Protein AF-0000000081007523 (afdb_homodimer)

Secondary structure (DSSP, 8-state):
---------------------EE-TTT--EE-GGGEEEEHHHHHHHHHHHHHHHHHHHHHHHHHHHHHHHHHHH----TTT-TT------EEEEEETT-TTSPPEEEEHHHHHHH-HHHHHHHHSS-HHHHHSEEEESS--HHHHHHHHHHHHHS-----HHHHHHHHHHHHHTT-HHHHHHHHHHHHHT--HHHHHHHHHHHHHTT-HHHHHHHHHHHHHTGGGGGGSTTHHHHHHH-HHHHHHHHHHHHHHHHHHHTT-/---------------------EE-TTT--EE-GGGEEEEHHHHHHHHHHHHHHHHHHHHHHHHHHHHHHHHHHH----TTT-TT------EEEEEETT-TTSPPEEEEHHHHHHH-HHHHHHHHSS-HHHHHSEEEESS--HHHHHHHHHHHHHS-----HHHHHHHHHHHHHTT-HHHHHHHHHHHHHT--HHHHHHHHHHHHHTT-HHHHHHHHHHHHHTGGGGGGSTTHHHHHHH-HHHHHHHHHHHHHHHHHHHTT-

Radius of gyration: 37.0 Å; Cα contacts (8 Å, |Δi|>4): 649; chains: 2; bounding box: 87×136×87 Å

InterPro domains:
  IPR000210 BTB/POZ domain [PF00651] (103-190)
  IPR000210 BTB/POZ domain [PS50097] (89-161)
  IPR000210 BTB/POZ domain [SM00225] (91-191)
  IPR011333 SKP1/BTB/POZ domain superfamily [G3DSA:3.30.710.10] (91-192)
  IPR011333 SKP1/BTB/POZ domain superfamily [SSF54695] (104-189)

Structure (mmCIF, N/CA/C/O backbone):
data_AF-0000000081007523-model_v1
#
loop_
_entity.id
_entity.type
_entity.pdbx_description
1 polymer 'BTB domain-containing protein'
#
loop_
_atom_site.group_PDB
_atom_site.id
_atom_site.type_symbol
_atom_site.label_atom_id
_atom_site.label_alt_id
_atom_site.label_comp_id
_atom_site.label_asym_id
_atom_site.label_entity_id
_atom_site.label_seq_id
_atom_site.pdbx_PDB_ins_code
_atom_site.Cartn_x
_atom_site.Cartn_y
_atom_site.Cartn_z
_atom_site.occupancy
_atom_site.B_iso_or_equiv
_atom_site.auth_seq_id
_atom_site.auth_comp_id
_atom_site.auth_asym_id
_atom_site.auth_atom_id
_atom_site.pdbx_PDB_model_num
ATOM 1 N N . MET A 1 1 ? 20.516 103.75 20.484 1 28.91 1 MET A N 1
ATOM 2 C CA . MET A 1 1 ? 20.656 102.312 20.266 1 28.91 1 MET A CA 1
ATOM 3 C C . MET A 1 1 ? 19.312 101.562 20.453 1 28.91 1 MET A C 1
ATOM 5 O O . MET A 1 1 ? 18.656 101.75 21.484 1 28.91 1 MET A O 1
ATOM 9 N N . PRO A 1 2 ? 18.609 101.188 19.391 1 37.56 2 PRO A N 1
ATOM 10 C CA . PRO A 1 2 ? 17.219 100.688 19.344 1 37.56 2 PRO A CA 1
ATOM 11 C C . PRO A 1 2 ? 16.984 99.438 20.203 1 37.56 2 PRO A C 1
ATOM 13 O O . PRO A 1 2 ? 17.922 98.688 20.453 1 37.56 2 PRO A O 1
ATOM 16 N N . PRO A 1 3 ? 15.969 99.375 21.109 1 38 3 PRO A N 1
ATOM 17 C CA . PRO A 1 3 ? 15.664 98.312 22.078 1 38 3 PRO A CA 1
ATOM 18 C C . PRO A 1 3 ? 15.438 97 21.422 1 38 3 PRO A C 1
ATOM 20 O O . PRO A 1 3 ? 14.789 96.875 20.375 1 38 3 PRO A O 1
ATOM 23 N N . ARG A 1 4 ? 16.406 96 21.453 1 35.72 4 ARG A N 1
ATOM 24 C CA . ARG A 1 4 ? 16.406 94.625 20.969 1 35.72 4 ARG A CA 1
ATOM 25 C C . ARG A 1 4 ? 15.195 93.875 21.5 1 35.72 4 ARG A C 1
ATOM 27 O O . ARG A 1 4 ? 14.93 93.875 22.703 1 35.72 4 ARG A O 1
ATOM 34 N N . ARG A 1 5 ? 14.109 93.688 20.672 1 39.19 5 ARG A N 1
ATOM 35 C CA . ARG A 1 5 ? 12.867 92.938 20.938 1 39.19 5 ARG A CA 1
ATOM 36 C C . ARG A 1 5 ? 13.156 91.5 21.422 1 39.19 5 ARG A C 1
ATOM 38 O O . ARG A 1 5 ? 14.117 90.875 20.984 1 39.19 5 ARG A O 1
ATOM 45 N N . PRO A 1 6 ? 12.664 91.062 22.641 1 41.38 6 PRO A N 1
ATOM 46 C CA . PRO A 1 6 ? 12.883 89.75 23.297 1 41.38 6 PRO A CA 1
ATOM 47 C C . PRO A 1 6 ? 12.477 88.562 22.422 1 41.38 6 PRO A C 1
ATOM 49 O O . PRO A 1 6 ? 11.617 88.688 21.547 1 41.38 6 PRO A O 1
ATOM 52 N N . PRO A 1 7 ? 13.289 87.5 22.234 1 35.31 7 PRO A N 1
ATOM 53 C CA . PRO A 1 7 ? 13.078 86.312 21.391 1 35.31 7 PRO A CA 1
ATOM 54 C C . PRO A 1 7 ? 11.828 85.5 21.781 1 35.31 7 PRO A C 1
ATOM 56 O O . PRO A 1 7 ? 11.5 85.438 22.969 1 35.31 7 PRO A O 1
ATOM 59 N N . VAL A 1 8 ? 10.742 85.375 20.938 1 39 8 VAL A N 1
ATOM 60 C CA . VAL A 1 8 ? 9.492 84.625 21 1 39 8 VAL A CA 1
ATOM 61 C C . VAL A 1 8 ? 9.789 83.188 21.234 1 39 8 VAL A C 1
ATOM 63 O O . VAL A 1 8 ? 10.586 82.562 20.5 1 39 8 VAL A O 1
ATOM 66 N N . GLU A 1 9 ? 9.805 82.625 22.422 1 35.72 9 GLU A N 1
ATOM 67 C CA . GLU A 1 9 ? 9.82 81.188 22.75 1 35.72 9 GLU A CA 1
ATOM 68 C C . GLU A 1 9 ? 8.703 80.438 22.031 1 35.72 9 GLU A C 1
ATOM 70 O O . GLU A 1 9 ? 7.523 80.75 22.188 1 35.72 9 GLU A O 1
ATOM 75 N N . MET A 1 10 ? 8.852 79.938 20.812 1 31.64 10 MET A N 1
ATOM 76 C CA . MET A 1 10 ? 7.898 79.062 20.109 1 31.64 10 MET A CA 1
ATOM 77 C C . MET A 1 10 ? 7.656 77.75 20.906 1 31.64 10 MET A C 1
ATOM 79 O O . MET A 1 10 ? 8.586 77 21.141 1 31.64 10 MET A O 1
ATOM 83 N N . ALA A 1 11 ? 6.766 77.625 21.891 1 43.97 11 ALA A N 1
ATOM 84 C CA . ALA A 1 11 ? 6.273 76.438 22.562 1 43.97 11 ALA A CA 1
ATOM 85 C C . ALA A 1 11 ? 5.695 75.438 21.547 1 43.97 11 ALA A C 1
ATOM 87 O O . ALA A 1 11 ? 4.656 75.688 20.938 1 43.97 11 ALA A O 1
ATOM 88 N N . SER A 1 12 ? 6.492 74.812 20.625 1 37.28 12 SER A N 1
ATOM 89 C CA . SER A 1 12 ? 5.902 73.688 19.906 1 37.28 12 SER A CA 1
ATOM 90 C C . SER A 1 12 ? 5.395 72.625 20.859 1 37.28 12 SER A C 1
ATOM 92 O O . SER A 1 12 ? 6.18 72 21.609 1 37.28 12 SER A O 1
ATOM 94 N N . ASP A 1 13 ? 4.262 72.688 21.453 1 38.31 13 ASP A N 1
ATOM 95 C CA . ASP A 1 13 ? 3.58 71.562 22.156 1 38.31 13 ASP A CA 1
ATOM 96 C C . ASP A 1 13 ? 3.484 70.312 21.266 1 38.31 13 ASP A C 1
ATOM 98 O O . ASP A 1 13 ? 2.57 70.25 20.438 1 38.31 13 ASP A O 1
ATOM 102 N N . SER A 1 14 ? 4.582 69.812 20.672 1 40.31 14 SER A N 1
ATOM 103 C CA . SER A 1 14 ? 4.398 68.5 20.031 1 40.31 14 SER A CA 1
ATOM 104 C C . SER A 1 14 ? 3.766 67.5 21 1 40.31 14 SER A C 1
ATOM 106 O O . SER A 1 14 ? 4.402 67.062 21.953 1 40.31 14 SER A O 1
ATOM 108 N N . ASP A 1 15 ? 2.582 67.5 21.391 1 42.5 15 ASP A N 1
ATOM 109 C CA . ASP A 1 15 ? 1.863 66.312 21.891 1 42.5 15 ASP A CA 1
ATOM 110 C C . ASP A 1 15 ? 2.205 65.062 21.094 1 42.5 15 ASP A C 1
ATOM 112 O O . ASP A 1 15 ? 1.584 64.812 20.062 1 42.5 15 ASP A O 1
ATOM 116 N N . SER A 1 16 ? 3.455 64.688 20.828 1 47 16 SER A N 1
ATOM 117 C CA . SER A 1 16 ? 3.795 63.375 20.266 1 47 16 SER A CA 1
ATOM 118 C C . SER A 1 16 ? 3.025 62.25 20.953 1 47 16 SER A C 1
ATOM 120 O O . SER A 1 16 ? 3.324 61.906 22.094 1 47 16 SER A O 1
ATOM 122 N N . GLU A 1 17 ? 1.775 62.125 20.844 1 50.09 17 GLU A N 1
ATOM 123 C CA . GLU A 1 17 ? 1.082 60.875 21.172 1 50.09 17 GLU A CA 1
ATOM 124 C C . GLU A 1 17 ? 1.935 59.656 20.828 1 50.09 17 GLU A C 1
ATOM 126 O O . GLU A 1 17 ? 2.35 59.5 19.688 1 50.09 17 GLU A O 1
ATOM 131 N N . ASN A 1 18 ? 2.865 59.188 21.547 1 58.34 18 ASN A N 1
ATOM 132 C CA . ASN A 1 18 ? 3.676 57.969 21.5 1 58.34 18 ASN A CA 1
ATOM 133 C C . ASN A 1 18 ? 2.873 56.781 20.984 1 58.34 18 ASN A C 1
ATOM 135 O O . ASN A 1 18 ? 2.199 56.094 21.75 1 58.34 18 ASN A O 1
ATOM 139 N N . GLU A 1 19 ? 2.309 56.812 19.75 1 73.31 19 GLU A N 1
ATOM 140 C CA . GLU A 1 19 ? 1.594 55.75 19.078 1 73.31 19 GLU A CA 1
ATOM 141 C C . GLU A 1 19 ? 2.438 54.469 19.031 1 73.31 19 GLU A C 1
ATOM 143 O O . GLU A 1 19 ? 3.549 54.469 18.5 1 73.31 19 GLU A O 1
ATOM 148 N N . VAL A 1 20 ? 2.221 53.5 20 1 85.44 20 VAL A N 1
ATOM 149 C CA . VAL A 1 20 ? 2.889 52.219 20.047 1 85.44 20 VAL A CA 1
ATOM 150 C C . VAL A 1 20 ? 2.666 51.469 18.719 1 85.44 20 VAL A C 1
ATOM 152 O O . VAL A 1 20 ? 1.526 51.281 18.297 1 85.44 20 VAL A O 1
ATOM 155 N N . VAL A 1 21 ? 3.711 51.344 17.891 1 90.31 21 VAL A N 1
ATOM 156 C CA . VAL A 1 21 ? 3.686 50.562 16.656 1 90.31 21 VAL A CA 1
ATOM 157 C C . VAL A 1 21 ? 4.348 49.219 16.906 1 90.31 21 VAL A C 1
ATOM 159 O O . VAL A 1 21 ? 5.398 49.125 17.547 1 90.31 21 VAL A O 1
ATOM 162 N N . LEU A 1 22 ? 3.623 48.219 16.547 1 94.31 22 LEU A N 1
ATOM 163 C CA . LEU A 1 22 ? 4.121 46.875 16.734 1 94.31 22 LEU A CA 1
ATOM 164 C C . LEU A 1 22 ? 4.652 46.281 15.414 1 94.31 22 LEU A C 1
ATOM 166 O O . LEU A 1 22 ? 4.277 46.75 14.336 1 94.31 22 LEU A O 1
ATOM 170 N N . GLN A 1 23 ? 5.566 45.344 15.516 1 95.88 23 GLN A N 1
ATOM 171 C CA . GLN A 1 23 ? 6.125 44.688 14.352 1 95.88 23 GLN A CA 1
ATOM 172 C C . GLN A 1 23 ? 5.715 43.219 14.328 1 95.88 23 GLN A C 1
ATOM 174 O O . GLN A 1 23 ? 5.914 42.5 15.305 1 95.88 23 GLN A O 1
ATOM 179 N N . CYS A 1 24 ? 5.164 42.844 13.203 1 97.19 24 CYS A N 1
ATOM 180 C CA . CYS A 1 24 ? 4.715 41.469 13.055 1 97.19 24 CYS A CA 1
ATOM 181 C C . CYS A 1 24 ? 5.898 40.531 12.859 1 97.19 24 CYS A C 1
ATOM 183 O O . CYS A 1 24 ? 6.77 40.75 12.023 1 97.19 24 CYS A O 1
ATOM 185 N N . LEU A 1 25 ? 5.914 39.406 13.516 1 96.38 25 LEU A N 1
ATOM 186 C CA . LEU A 1 25 ? 7.031 38.469 13.461 1 96.38 25 LEU A CA 1
ATOM 187 C C . LEU A 1 25 ? 6.93 37.562 12.227 1 96.38 25 LEU A C 1
ATOM 189 O O . LEU A 1 25 ? 7.914 36.969 11.812 1 96.38 25 LEU A O 1
ATOM 193 N N . SER A 1 26 ? 5.812 37.531 11.609 1 95.44 26 SER A N 1
ATOM 194 C CA . SER A 1 26 ? 5.594 36.688 10.453 1 95.44 26 SER A CA 1
ATOM 195 C C . SER A 1 26 ? 5.875 37.438 9.148 1 95.44 26 SER A C 1
ATOM 197 O O . SER A 1 26 ? 6.77 37.062 8.391 1 95.44 26 SER A O 1
ATOM 199 N N . CYS A 1 27 ? 5.156 38.594 8.906 1 96 27 CYS A N 1
ATOM 200 C CA . CYS A 1 27 ? 5.301 39.312 7.637 1 96 27 CYS A CA 1
ATOM 201 C C . CYS A 1 27 ? 6.309 40.438 7.758 1 96 27 CYS A C 1
ATOM 203 O O . CYS A 1 27 ? 6.68 41.062 6.758 1 96 27 CYS A O 1
ATOM 205 N N . GLU A 1 28 ? 6.699 40.844 8.969 1 95.12 28 GLU A N 1
ATOM 206 C CA . GLU A 1 28 ? 7.719 41.844 9.273 1 95.12 28 GLU A CA 1
ATOM 207 C C . GLU A 1 28 ? 7.207 43.25 8.992 1 95.12 28 GLU A C 1
ATOM 209 O O . GLU A 1 28 ? 7.98 44.219 8.977 1 95.12 28 GLU A O 1
ATOM 214 N N . GLU A 1 29 ? 5.918 43.375 8.867 1 95.56 29 GLU A N 1
ATOM 215 C CA . GLU A 1 29 ? 5.32 44.688 8.641 1 95.56 29 GLU A CA 1
ATOM 216 C C . GLU A 1 29 ? 4.867 45.344 9.961 1 95.56 29 GLU A C 1
ATOM 218 O O . GLU A 1 29 ? 4.691 44.625 10.961 1 95.56 29 GLU A O 1
ATOM 223 N N . GLU A 1 30 ? 4.754 46.625 9.992 1 95.94 30 GLU A N 1
ATOM 224 C CA . GLU A 1 30 ? 4.23 47.344 11.148 1 95.94 30 GLU A CA 1
ATOM 225 C C . GLU A 1 30 ? 2.707 47.312 11.188 1 95.94 30 GLU A C 1
ATOM 227 O O . GLU A 1 30 ? 2.055 47.312 10.141 1 95.94 30 GLU A O 1
ATOM 232 N N . TYR A 1 31 ? 2.234 47.125 12.406 1 95.44 31 TYR A N 1
ATOM 233 C CA . TYR A 1 31 ? 0.783 47.125 12.547 1 95.44 31 TYR A CA 1
ATOM 234 C C . TYR A 1 31 ? 0.356 47.844 13.812 1 95.44 31 TYR A C 1
ATOM 236 O O . TYR A 1 31 ? 1.165 48.031 14.727 1 95.44 31 TYR A O 1
ATOM 244 N N . ASP A 1 32 ? -0.904 48.312 13.844 1 93.94 32 ASP A N 1
ATOM 245 C CA . ASP A 1 32 ? -1.493 49 14.977 1 93.94 32 ASP A CA 1
ATOM 246 C C . ASP A 1 32 ? -1.916 48 16.062 1 93.94 32 ASP A C 1
ATOM 248 O O . ASP A 1 32 ? -2.287 46.875 15.766 1 93.94 32 ASP A O 1
ATOM 252 N N . PRO A 1 33 ? -1.869 48.438 17.297 1 94 33 PRO A N 1
ATOM 253 C CA . PRO A 1 33 ? -2.305 47.562 18.406 1 94 33 PRO A CA 1
ATOM 254 C C . PRO A 1 33 ? -3.707 47 18.188 1 94 33 PRO A C 1
ATOM 256 O O . PRO A 1 33 ? -4.016 45.906 18.688 1 94 33 PRO A O 1
ATOM 259 N N . LYS A 1 34 ? -4.523 47.719 17.453 1 92.81 34 LYS A N 1
ATOM 260 C CA . LYS A 1 34 ? -5.875 47.219 17.188 1 92.81 34 LYS A CA 1
ATOM 261 C C . LYS A 1 34 ? -5.852 46 16.297 1 92.81 34 LYS A C 1
ATOM 263 O O . LYS A 1 34 ? -6.789 45.188 16.297 1 92.81 34 LYS A O 1
ATOM 268 N N . ASP A 1 35 ? -4.793 45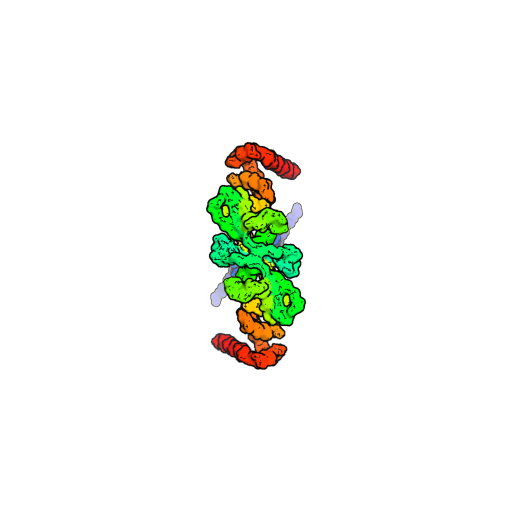.812 15.562 1 95.81 35 ASP A N 1
ATOM 269 C CA . ASP A 1 35 ? -4.66 44.719 14.625 1 95.81 35 ASP A CA 1
ATOM 270 C C . ASP A 1 35 ? -3.76 43.625 15.188 1 95.81 35 ASP A C 1
ATOM 272 O O . ASP A 1 35 ? -3.213 42.812 14.438 1 95.81 35 ASP A O 1
ATOM 276 N N . ALA A 1 36 ? -3.652 43.594 16.5 1 95.88 36 ALA A N 1
ATOM 277 C CA . ALA A 1 36 ? -2.773 42.625 17.141 1 95.88 36 ALA A CA 1
ATOM 278 C C . ALA A 1 36 ? -3.357 41.219 17.047 1 95.88 36 ALA A C 1
ATOM 280 O O . ALA A 1 36 ? -4.566 41.031 17.219 1 95.88 36 ALA A O 1
ATOM 281 N N . GLY A 1 37 ? -2.51 40.25 16.797 1 95.94 37 GLY A N 1
ATOM 282 C CA . GLY A 1 37 ? -2.918 38.844 16.688 1 95.94 37 GLY A CA 1
ATOM 283 C C . GLY A 1 37 ? -2.578 38.031 17.922 1 95.94 37 GLY A C 1
ATOM 284 O O . GLY A 1 37 ? -3.377 37.938 18.859 1 95.94 37 GLY A O 1
ATOM 285 N N . THR A 1 38 ? -1.284 37.594 17.969 1 97.19 38 THR A N 1
ATOM 286 C CA . THR A 1 38 ? -0.908 36.75 19.078 1 97.19 38 THR A CA 1
ATOM 287 C C . THR A 1 38 ? 0.333 37.281 19.797 1 97.19 38 THR A C 1
ATOM 289 O O . THR A 1 38 ? 1.014 38.188 19.266 1 97.19 38 THR A O 1
ATOM 292 N N . CYS A 1 39 ? 0.53 36.75 21.031 1 97.06 39 CYS A N 1
ATOM 293 C CA . CYS A 1 39 ? 1.783 37 21.734 1 97.06 39 CYS A CA 1
ATOM 294 C C . CYS A 1 39 ? 2.922 36.188 21.141 1 97.06 39 CYS A C 1
ATOM 296 O O . CYS A 1 39 ? 2.688 35.281 20.344 1 97.06 39 CYS A O 1
ATOM 298 N N . LYS A 1 40 ? 4.062 36.594 21.484 1 97 40 LYS A N 1
ATOM 299 C CA . LYS A 1 40 ? 5.262 35.969 20.938 1 97 40 LYS A CA 1
ATOM 300 C C . LYS A 1 40 ? 5.32 34.469 21.281 1 97 40 LYS A C 1
ATOM 302 O O . LYS A 1 40 ? 5.699 33.656 20.453 1 97 40 LYS A O 1
ATOM 307 N N . GLU A 1 41 ? 4.949 34.094 22.484 1 96.81 41 GLU A N 1
ATOM 308 C CA . GLU A 1 41 ? 4.988 32.719 22.938 1 96.81 41 GLU A CA 1
ATOM 309 C C . GLU A 1 41 ? 4.066 31.844 22.094 1 96.81 41 GLU A C 1
ATOM 311 O O . GLU A 1 41 ? 4.461 30.75 21.656 1 96.81 41 GLU A O 1
ATOM 316 N N . CYS A 1 42 ? 2.902 32.281 21.891 1 96.56 42 CYS A N 1
ATOM 317 C CA . CYS A 1 42 ? 1.938 31.531 21.094 1 96.56 42 CYS A CA 1
ATOM 318 C C . CYS A 1 42 ? 2.379 31.438 19.641 1 96.56 42 CYS A C 1
ATOM 320 O O . CYS A 1 42 ? 2.156 30.438 18.984 1 96.56 42 CYS A O 1
ATOM 322 N N . TYR A 1 43 ? 2.977 32.531 19.141 1 96.12 43 TYR A N 1
ATOM 323 C CA . TYR A 1 43 ? 3.52 32.5 17.797 1 96.12 43 TYR A CA 1
ATOM 324 C C . TYR A 1 43 ? 4.59 31.422 17.641 1 96.12 43 TYR A C 1
ATOM 326 O O . TYR A 1 43 ? 4.578 30.656 16.688 1 96.12 43 TYR A O 1
ATOM 334 N N . ASP A 1 44 ? 5.477 31.391 18.578 1 96.12 44 ASP A N 1
ATOM 335 C CA . ASP A 1 44 ? 6.559 30.406 18.547 1 96.12 44 ASP A CA 1
ATOM 336 C C . ASP A 1 44 ? 6.016 28.984 18.625 1 96.12 44 ASP A C 1
ATOM 338 O O . ASP A 1 44 ? 6.5 28.094 17.922 1 96.12 44 ASP A O 1
ATOM 342 N N . GLU A 1 45 ? 5.078 28.812 19.469 1 95.12 45 GLU A N 1
ATOM 343 C CA . GLU A 1 45 ? 4.469 27.484 19.609 1 95.12 45 GLU A CA 1
ATOM 344 C C . GLU A 1 45 ? 3.787 27.047 18.312 1 95.12 45 GLU A C 1
ATOM 346 O O . GLU A 1 45 ? 3.885 25.891 17.922 1 95.12 45 GLU A O 1
ATOM 351 N N . ALA A 1 46 ? 3.104 27.953 17.703 1 93.94 46 ALA A N 1
ATOM 352 C CA . ALA A 1 46 ? 2.416 27.656 16.453 1 93.94 46 ALA A CA 1
ATOM 353 C C . ALA A 1 46 ? 3.412 27.344 15.344 1 93.94 46 ALA A C 1
ATOM 355 O O . ALA A 1 46 ? 3.174 26.453 14.516 1 93.94 46 ALA A O 1
ATOM 356 N N . LYS A 1 47 ? 4.426 28.109 15.352 1 93.88 47 LYS A N 1
ATOM 357 C CA . LYS A 1 47 ? 5.48 27.891 14.367 1 93.88 47 LYS A CA 1
ATOM 358 C C . LYS A 1 47 ? 6.105 26.5 14.531 1 93.88 47 LYS A C 1
ATOM 360 O O . LYS A 1 47 ? 6.336 25.797 13.555 1 93.88 47 LYS A O 1
ATOM 365 N N . GLU A 1 48 ? 6.367 26.125 15.719 1 95.56 48 GLU A N 1
ATOM 366 C CA . GLU A 1 48 ? 6.918 24.812 16.016 1 95.56 48 GLU A CA 1
ATOM 367 C C . GLU A 1 48 ? 5.934 23.703 15.633 1 95.56 48 GLU A C 1
ATOM 369 O O . GLU A 1 48 ? 6.328 22.672 15.094 1 95.56 48 GLU A O 1
ATOM 374 N N . GLU A 1 49 ? 4.695 23.906 15.945 1 94.56 49 GLU A N 1
ATOM 375 C CA . GLU A 1 49 ? 3.666 22.938 15.586 1 94.56 49 GLU A CA 1
ATOM 376 C C . GLU A 1 49 ? 3.594 22.75 14.07 1 94.56 49 GLU A C 1
ATOM 378 O O . GLU A 1 49 ? 3.467 21.609 13.594 1 94.56 49 GLU A O 1
ATOM 383 N N . LEU A 1 50 ? 3.67 23.844 13.375 1 94.56 50 LEU A N 1
ATOM 384 C CA . LEU A 1 50 ? 3.623 23.797 11.914 1 94.56 50 LEU A CA 1
ATOM 385 C C . LEU A 1 50 ? 4.816 23.031 11.359 1 94.56 50 LEU A C 1
ATOM 387 O O . LEU A 1 50 ? 4.672 22.234 10.422 1 94.56 50 LEU A O 1
ATOM 391 N N . LYS A 1 51 ? 5.93 23.297 11.914 1 95 51 LYS A N 1
ATOM 392 C CA . LYS A 1 51 ? 7.141 22.578 11.523 1 95 51 LYS A CA 1
ATOM 393 C C . LYS A 1 51 ? 6.996 21.078 11.75 1 95 51 LYS A C 1
ATOM 395 O O . LYS A 1 51 ? 7.359 20.281 10.883 1 95 51 LYS A O 1
ATOM 400 N N . CYS A 1 52 ? 6.461 20.719 12.859 1 95.5 52 CYS A N 1
ATOM 401 C CA . CYS A 1 52 ? 6.258 19.328 13.195 1 95.5 52 CYS A CA 1
ATOM 402 C C . CYS A 1 52 ? 5.273 18.672 12.234 1 95.5 52 CYS A C 1
ATOM 404 O O . CYS A 1 52 ? 5.504 17.547 11.758 1 95.5 52 CYS A O 1
ATOM 406 N N . LYS A 1 53 ? 4.211 19.359 11.906 1 95.88 53 LYS A N 1
ATOM 407 C CA . LYS A 1 53 ? 3.201 18.828 10.992 1 95.88 53 LYS A CA 1
ATOM 408 C C . LYS A 1 53 ? 3.766 18.656 9.586 1 95.88 53 LYS A C 1
ATOM 410 O O . LYS A 1 53 ? 3.426 17.703 8.891 1 95.88 53 LYS A O 1
ATOM 415 N N . ASN A 1 54 ? 4.602 19.516 9.188 1 96.06 54 ASN A N 1
ATOM 416 C CA . ASN A 1 54 ? 5.242 19.406 7.879 1 96.06 54 ASN A CA 1
ATOM 417 C C . ASN A 1 54 ? 6.137 18.172 7.801 1 96.06 54 ASN A C 1
ATOM 419 O O . ASN A 1 54 ? 6.156 17.484 6.781 1 96.06 54 ASN A O 1
ATOM 423 N N . LYS A 1 55 ? 6.816 17.953 8.797 1 96.75 55 LYS A N 1
ATOM 424 C CA . LYS A 1 55 ? 7.66 16.766 8.844 1 96.75 55 LYS A CA 1
ATOM 425 C C . LYS A 1 55 ? 6.824 15.484 8.781 1 96.75 55 LYS A C 1
ATOM 427 O O . LYS A 1 55 ? 7.16 14.555 8.047 1 96.75 55 LYS A O 1
ATOM 432 N N . GLU A 1 56 ? 5.758 15.484 9.508 1 96.31 56 GLU A N 1
ATOM 433 C CA . GLU A 1 56 ? 4.867 14.328 9.516 1 96.31 56 GLU A CA 1
ATOM 434 C C . GLU A 1 56 ? 4.254 14.102 8.133 1 96.31 56 GLU A C 1
ATOM 436 O O . GLU A 1 56 ? 4.145 12.961 7.684 1 96.31 56 GLU A O 1
ATOM 441 N N . LEU A 1 57 ? 3.881 15.156 7.551 1 97.25 57 LEU A N 1
ATOM 442 C CA . LEU A 1 57 ? 3.301 15.078 6.215 1 97.25 57 LEU A CA 1
ATOM 443 C C . LEU A 1 57 ? 4.293 14.477 5.223 1 97.25 57 LEU A C 1
ATOM 445 O O . LEU A 1 57 ? 3.934 13.602 4.434 1 97.25 57 LEU A O 1
ATOM 449 N N . GLU A 1 58 ? 5.484 14.914 5.312 1 96.56 58 GLU A N 1
ATOM 450 C CA . GLU A 1 58 ? 6.516 14.398 4.418 1 96.56 58 GLU A CA 1
ATOM 451 C C . GLU A 1 58 ? 6.75 12.906 4.648 1 96.56 58 GLU A C 1
ATOM 453 O O . GLU A 1 58 ? 6.871 12.141 3.691 1 96.56 58 GLU A O 1
ATOM 458 N N . GLU A 1 59 ? 6.777 12.516 5.824 1 96.25 59 GLU A N 1
ATOM 459 C CA . GLU A 1 59 ? 6.977 11.109 6.168 1 96.25 59 GLU A CA 1
ATOM 460 C C . GLU A 1 59 ? 5.824 10.25 5.652 1 96.25 59 GLU A C 1
ATOM 462 O O . GLU A 1 59 ? 6.051 9.172 5.098 1 96.25 59 GLU A O 1
ATOM 467 N N . LEU A 1 60 ? 4.633 10.742 5.805 1 97.06 60 LEU A N 1
ATOM 468 C CA . LEU A 1 60 ? 3.459 9.992 5.371 1 97.06 60 LEU A CA 1
ATOM 469 C C . LEU A 1 60 ? 3.408 9.898 3.848 1 97.06 60 LEU A C 1
ATOM 471 O O . LEU A 1 60 ? 2.982 8.875 3.299 1 97.06 60 LEU A O 1
ATOM 475 N N . LYS A 1 61 ? 3.803 10.93 3.25 1 97.12 61 LYS A N 1
ATOM 476 C CA . LYS A 1 61 ? 3.855 10.898 1.79 1 97.12 61 LYS A CA 1
ATOM 477 C C . LYS A 1 61 ? 4.855 9.859 1.296 1 97.12 61 LYS A C 1
ATOM 479 O O . LYS A 1 61 ? 4.574 9.125 0.346 1 97.12 61 LYS A O 1
ATOM 484 N N . CYS A 1 62 ? 5.992 9.812 1.944 1 95.62 62 CYS A N 1
ATOM 485 C CA . CYS A 1 62 ? 7.004 8.82 1.604 1 95.62 62 CYS A CA 1
ATOM 486 C C . CYS A 1 62 ? 6.48 7.406 1.841 1 95.62 62 CYS A C 1
ATOM 488 O O . CYS A 1 62 ? 6.617 6.539 0.979 1 95.62 62 CYS A O 1
ATOM 490 N N . LYS A 1 63 ? 5.867 7.242 2.906 1 96.31 63 LYS A N 1
ATOM 491 C CA . LYS A 1 63 ? 5.316 5.93 3.238 1 96.31 63 LYS A CA 1
ATOM 492 C C . LYS A 1 63 ? 4.246 5.516 2.234 1 96.31 63 LYS A C 1
ATOM 494 O O . LYS A 1 63 ? 4.168 4.348 1.847 1 96.31 63 LYS A O 1
ATOM 499 N N . ASN A 1 64 ? 3.436 6.438 1.902 1 97.25 64 ASN A N 1
ATOM 500 C CA . ASN A 1 64 ? 2.391 6.164 0.922 1 97.25 64 ASN A CA 1
ATOM 501 C C . ASN A 1 64 ? 2.977 5.719 -0.414 1 97.25 64 ASN A C 1
ATOM 503 O O . ASN A 1 64 ? 2.475 4.781 -1.035 1 97.25 64 ASN A O 1
ATOM 507 N N . GLN A 1 65 ? 4 6.336 -0.774 1 96.62 65 GLN A N 1
ATOM 508 C CA . GLN A 1 65 ? 4.664 5.977 -2.021 1 96.62 65 GLN A CA 1
ATOM 509 C C . GLN A 1 65 ? 5.242 4.566 -1.95 1 96.62 65 GLN A C 1
ATOM 511 O O . GLN A 1 65 ? 5.125 3.793 -2.904 1 96.62 65 GLN A O 1
ATOM 516 N N . GLU A 1 66 ? 5.824 4.242 -0.896 1 96 66 GLU A N 1
ATOM 517 C CA . GLU A 1 66 ? 6.383 2.908 -0.691 1 96 66 GLU A CA 1
ATOM 518 C C . GLU A 1 66 ? 5.293 1.84 -0.741 1 96 66 GLU A C 1
ATOM 520 O O . GLU A 1 66 ? 5.477 0.786 -1.353 1 96 66 GLU A O 1
ATOM 525 N N . LEU A 1 67 ? 4.219 2.148 -0.124 1 97.25 67 LEU A N 1
ATOM 526 C CA . LEU A 1 67 ? 3.121 1.188 -0.069 1 97.25 67 LEU A CA 1
ATOM 527 C C . LEU A 1 67 ? 2.49 1.006 -1.444 1 97.25 67 LEU A C 1
ATOM 529 O O . LEU A 1 67 ? 2.068 -0.098 -1.798 1 97.25 67 LEU A O 1
ATOM 533 N N . GLU A 1 68 ? 2.414 2.057 -2.17 1 97.5 68 GLU A N 1
ATOM 534 C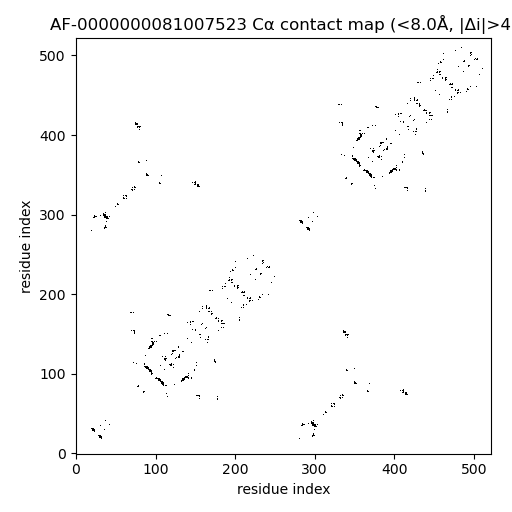 CA . GLU A 1 68 ? 1.911 1.955 -3.537 1 97.5 68 GLU A CA 1
ATOM 535 C C . GLU A 1 68 ? 2.809 1.063 -4.391 1 97.5 68 GLU A C 1
ATOM 537 O O . GLU A 1 68 ? 2.318 0.229 -5.156 1 97.5 68 GLU A O 1
ATOM 542 N N . SER A 1 69 ? 4.062 1.284 -4.25 1 97.56 69 SER A N 1
ATOM 543 C CA . SER A 1 69 ? 5.031 0.473 -4.98 1 97.56 69 SER A CA 1
ATOM 544 C C . SER A 1 69 ? 4.945 -0.994 -4.57 1 97.56 69 SER A C 1
ATOM 546 O O . SER A 1 69 ? 5.027 -1.885 -5.418 1 97.56 69 SER A O 1
ATOM 548 N N . LYS A 1 70 ? 4.785 -1.214 -3.322 1 97.75 70 LYS A N 1
ATOM 549 C CA . LYS A 1 70 ? 4.652 -2.568 -2.795 1 97.75 70 LYS A CA 1
ATOM 550 C C . LYS A 1 70 ? 3.41 -3.256 -3.355 1 97.75 70 LYS A C 1
ATOM 552 O O . LYS A 1 70 ? 3.477 -4.402 -3.803 1 97.75 70 LYS A O 1
ATOM 557 N N . ALA A 1 71 ? 2.346 -2.535 -3.33 1 97.12 71 ALA A N 1
ATOM 558 C CA . ALA A 1 71 ? 1.099 -3.082 -3.861 1 97.12 71 ALA A CA 1
ATOM 559 C C . ALA A 1 71 ? 1.226 -3.385 -5.352 1 97.12 71 ALA A C 1
ATOM 561 O O . ALA A 1 71 ? 0.732 -4.41 -5.828 1 97.12 71 ALA A O 1
ATOM 562 N N . SER A 1 72 ? 1.842 -2.496 -6.047 1 96.75 72 SER A N 1
ATOM 563 C CA . SER A 1 72 ? 2.049 -2.695 -7.48 1 96.75 72 SER A CA 1
ATOM 564 C C . SER A 1 72 ? 2.898 -3.932 -7.75 1 96.75 72 SER A C 1
ATOM 566 O O . SER A 1 72 ? 2.604 -4.707 -8.664 1 96.75 72 SER A O 1
ATOM 568 N N . PHE A 1 73 ? 3.902 -4.137 -6.949 1 97.69 73 PHE A N 1
ATOM 569 C CA . PHE A 1 73 ? 4.777 -5.297 -7.082 1 97.69 73 PHE A CA 1
ATOM 570 C C . PHE A 1 73 ? 4.012 -6.586 -6.797 1 97.69 73 PHE A C 1
ATOM 572 O O . PHE A 1 73 ? 4.219 -7.598 -7.473 1 97.69 73 PHE A O 1
ATOM 579 N N . LEU A 1 74 ? 3.113 -6.504 -5.797 1 97.5 74 LEU A N 1
ATOM 580 C CA . LEU A 1 74 ? 2.428 -7.703 -5.336 1 97.5 74 LEU A CA 1
ATOM 581 C C . LEU A 1 74 ? 1.239 -8.031 -6.23 1 97.5 74 LEU A C 1
ATOM 583 O O . LEU A 1 74 ? 0.718 -9.148 -6.199 1 97.5 74 LEU A O 1
ATOM 587 N N . SER A 1 75 ? 0.814 -7.094 -7.012 1 96 75 SER A N 1
ATOM 588 C CA . SER A 1 75 ? -0.276 -7.348 -7.949 1 96 75 SER A CA 1
ATOM 589 C C . SER A 1 75 ? 0.155 -8.305 -9.055 1 96 75 SER A C 1
ATOM 591 O O . SER A 1 75 ? 1.305 -8.273 -9.492 1 96 75 SER A O 1
ATOM 593 N N . LEU A 1 76 ? -0.783 -9.133 -9.469 1 95.81 76 LEU A N 1
ATOM 594 C CA . LEU A 1 76 ? -0.504 -10.117 -10.508 1 95.81 76 LEU A CA 1
ATOM 595 C C . LEU A 1 76 ? -1.285 -9.805 -11.781 1 95.81 76 LEU A C 1
ATOM 597 O O . LEU A 1 76 ? -2.318 -9.133 -11.734 1 95.81 76 LEU A O 1
ATOM 601 N N . SER A 1 77 ? -0.732 -10.312 -12.875 1 93.12 77 SER A N 1
ATOM 602 C CA . SER A 1 77 ? -1.467 -10.18 -14.133 1 93.12 77 SER A CA 1
ATOM 603 C C . SER A 1 77 ? -2.777 -10.961 -14.086 1 93.12 77 SER A C 1
ATOM 605 O O . SER A 1 77 ? -2.785 -12.156 -13.781 1 93.12 77 SER A O 1
ATOM 607 N N . SER A 1 78 ? -3.773 -10.219 -14.352 1 92.94 78 SER A N 1
ATOM 608 C CA . SER A 1 78 ? -5.109 -10.797 -14.312 1 92.94 78 SER A CA 1
ATOM 609 C C . SER A 1 78 ? -5.465 -11.453 -15.648 1 92.94 78 SER A C 1
ATOM 611 O O . SER A 1 78 ? -5.125 -10.93 -16.719 1 92.94 78 SER A O 1
ATOM 613 N N . PRO A 1 79 ? -6.172 -12.547 -15.586 1 90.62 79 PRO A N 1
ATOM 614 C CA . PRO A 1 79 ? -6.586 -13.195 -16.828 1 90.62 79 PRO A CA 1
ATOM 615 C C . PRO A 1 79 ? -7.645 -12.398 -17.594 1 90.62 79 PRO A C 1
ATOM 617 O O . PRO A 1 79 ? -7.883 -12.656 -18.781 1 90.62 79 PRO A O 1
ATOM 620 N N . VAL A 1 80 ? -8.203 -11.422 -16.969 1 88.06 80 VAL A N 1
ATOM 621 C CA . VAL A 1 80 ? -9.32 -10.672 -17.547 1 88.06 80 VAL A CA 1
ATOM 622 C C . VAL A 1 80 ? -8.789 -9.453 -18.297 1 88.06 80 VAL A C 1
ATOM 624 O O . VAL A 1 80 ? -9.297 -9.102 -19.359 1 88.06 80 VAL A O 1
ATOM 627 N N . LEU A 1 81 ? -7.852 -8.828 -17.734 1 82.75 81 LEU A N 1
ATOM 628 C CA . LEU A 1 81 ? -7.457 -7.52 -18.234 1 82.75 81 LEU A CA 1
ATOM 629 C C . LEU A 1 81 ? -6.133 -7.602 -19 1 82.75 81 LEU A C 1
ATOM 631 O O . LEU A 1 81 ? -5.828 -6.742 -19.828 1 82.75 81 LEU A O 1
ATOM 635 N N . ASN A 1 82 ? -5.395 -8.547 -18.625 1 77 82 ASN A N 1
ATOM 636 C CA . ASN A 1 82 ? -4.012 -8.469 -19.094 1 77 82 ASN A CA 1
ATOM 637 C C . ASN A 1 82 ? -3.711 -9.523 -20.141 1 77 82 ASN A C 1
ATOM 639 O O . ASN A 1 82 ? -3.945 -10.719 -19.922 1 77 82 ASN A O 1
ATOM 643 N N . HIS A 1 83 ? -3.203 -8.992 -21.141 1 77.25 83 HIS A N 1
ATOM 644 C CA . HIS A 1 83 ? -2.822 -9.867 -22.25 1 77.25 83 HIS A CA 1
ATOM 645 C C . HIS A 1 83 ? -1.584 -10.688 -21.891 1 77.25 83 HIS A C 1
ATOM 647 O O . HIS A 1 83 ? -1.297 -11.695 -22.547 1 77.25 83 HIS A O 1
ATOM 653 N N . SER A 1 84 ? -0.965 -10.32 -20.781 1 78.69 84 SER A N 1
ATOM 654 C CA . SER A 1 84 ? 0.267 -11.008 -20.406 1 78.69 84 SER A CA 1
ATOM 655 C C . SER A 1 84 ? 0.005 -12.086 -19.375 1 78.69 84 SER A C 1
ATOM 657 O O . SER A 1 84 ? 0.93 -12.547 -18.688 1 78.69 84 SER A O 1
AT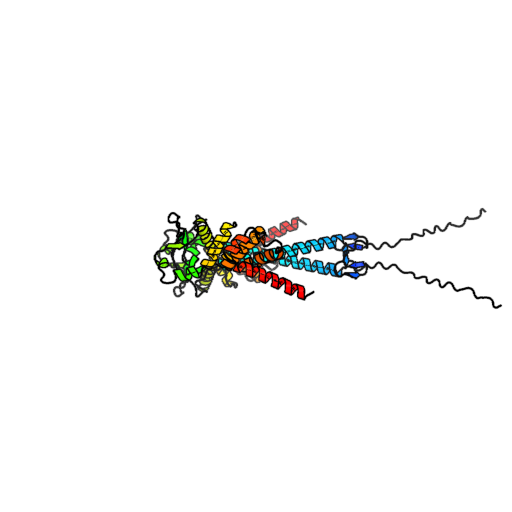OM 659 N N . PHE A 1 85 ? -1.263 -12.398 -19.297 1 86.5 85 PHE A N 1
ATOM 660 C CA . PHE A 1 85 ? -1.592 -13.469 -18.344 1 86.5 85 PHE A CA 1
ATOM 661 C C . PHE A 1 85 ? -0.861 -14.75 -18.719 1 86.5 85 PHE A C 1
ATOM 663 O O . PHE A 1 85 ? -0.812 -15.133 -19.891 1 86.5 85 PHE A O 1
ATOM 670 N N . SER A 1 86 ? -0.234 -15.258 -17.656 1 85.5 86 SER A N 1
ATOM 671 C CA . SER A 1 86 ? 0.468 -16.516 -17.859 1 85.5 86 SER A CA 1
ATOM 672 C C . SER A 1 86 ? -0.379 -17.703 -17.391 1 85.5 86 SER A C 1
ATOM 674 O O . SER A 1 86 ? -0.869 -17.703 -16.25 1 85.5 86 SER A O 1
ATOM 676 N N . PHE A 1 87 ? -0.421 -18.641 -18.266 1 85.94 87 PHE A N 1
ATOM 677 C CA . PHE A 1 87 ? -1.168 -19.844 -17.953 1 85.94 87 PHE A CA 1
ATOM 678 C C . PHE A 1 87 ? -0.268 -20.875 -17.281 1 85.94 87 PHE A C 1
ATOM 680 O O . PHE A 1 87 ? -0.67 -22.016 -17.078 1 85.94 87 PHE A O 1
ATOM 687 N N . SER A 1 88 ? 0.851 -20.297 -16.953 1 83.31 88 SER A N 1
ATOM 688 C CA . SER A 1 88 ? 1.831 -21.219 -16.375 1 83.31 88 SER A CA 1
ATOM 689 C C . SER A 1 88 ? 1.346 -21.766 -15.039 1 83.31 88 SER A C 1
ATOM 691 O O . SER A 1 88 ? 0.857 -21.016 -14.195 1 83.31 88 SER A O 1
ATOM 693 N N . THR A 1 89 ? 1.451 -23.078 -15.008 1 87.69 89 THR A N 1
ATOM 694 C CA . THR A 1 89 ? 1.1 -23.766 -13.781 1 87.69 89 THR A CA 1
ATOM 695 C C . THR A 1 89 ? 2.24 -24.672 -13.32 1 87.69 89 THR A C 1
ATOM 697 O O . THR A 1 89 ? 3.148 -24.984 -14.102 1 87.69 89 THR A O 1
ATOM 700 N N . GLY A 1 90 ? 2.289 -24.891 -12.031 1 89.19 90 GLY A N 1
ATOM 701 C CA . GLY A 1 90 ? 3.289 -25.828 -11.531 1 89.19 90 GLY A CA 1
ATOM 702 C C . GLY A 1 90 ? 4.102 -25.266 -10.375 1 89.19 90 GLY A C 1
ATOM 703 O O . GLY A 1 90 ? 3.996 -24.078 -10.055 1 89.19 90 GLY A O 1
ATOM 704 N N . LEU A 1 91 ? 4.812 -26.203 -9.812 1 91.75 91 LEU A N 1
ATOM 705 C CA . LEU A 1 91 ? 5.715 -25.891 -8.711 1 91.75 91 LEU A CA 1
ATOM 706 C C . LEU A 1 91 ? 7.164 -26.172 -9.102 1 91.75 91 LEU A C 1
ATOM 708 O O . LEU A 1 91 ? 7.469 -27.203 -9.695 1 91.75 91 LEU A O 1
ATOM 712 N N . LEU A 1 92 ? 7.992 -25.188 -8.914 1 93.38 92 LEU A N 1
ATOM 713 C CA . LEU A 1 92 ? 9.422 -25.344 -9.18 1 93.38 92 LEU A CA 1
ATOM 714 C C . LEU A 1 92 ? 10.211 -25.406 -7.879 1 93.38 92 LEU A C 1
ATOM 716 O O . LEU A 1 92 ? 9.75 -24.922 -6.844 1 93.38 92 LEU A O 1
ATOM 720 N N . LEU A 1 93 ? 11.312 -26.078 -8.031 1 94.56 93 LEU A N 1
A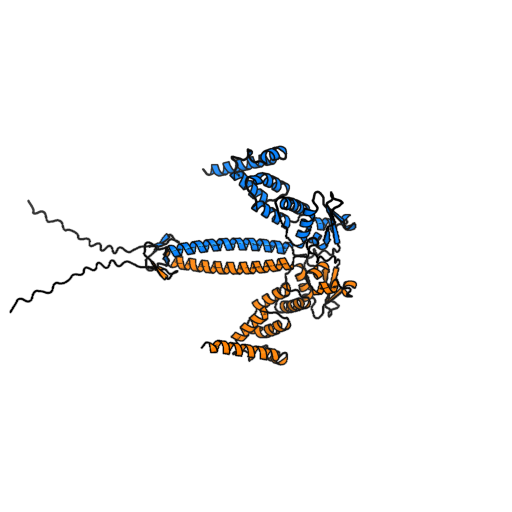TOM 721 C CA . LEU A 1 93 ? 12.219 -26.172 -6.891 1 94.56 93 LEU A CA 1
ATOM 722 C C . LEU A 1 93 ? 13.484 -25.344 -7.141 1 94.56 93 LEU A C 1
ATOM 724 O O . LEU A 1 93 ? 14.195 -25.594 -8.117 1 94.56 93 LEU A O 1
ATOM 728 N N . LEU A 1 94 ? 13.703 -24.375 -6.309 1 95.44 94 LEU A N 1
ATOM 729 C CA . LEU A 1 94 ? 14.906 -23.547 -6.402 1 95.44 94 LEU A CA 1
ATOM 730 C C . LEU A 1 94 ? 15.977 -24.016 -5.426 1 95.44 94 LEU A C 1
ATOM 732 O O . LEU A 1 94 ? 15.672 -24.328 -4.273 1 95.44 94 LEU A O 1
ATOM 736 N N . LEU A 1 95 ? 17.219 -24.078 -5.914 1 94.94 95 LEU A N 1
ATOM 737 C CA . LEU A 1 95 ? 18.328 -24.516 -5.086 1 94.94 95 LEU A CA 1
ATOM 738 C C . LEU A 1 95 ? 19.594 -23.719 -5.43 1 94.94 95 LEU A C 1
ATOM 740 O O . LEU A 1 95 ? 19.797 -23.328 -6.582 1 94.94 95 LEU A O 1
ATOM 744 N N . PRO A 1 96 ? 20.438 -23.484 -4.398 1 95.38 96 PRO A N 1
ATOM 745 C CA . PRO A 1 96 ? 21.75 -22.953 -4.73 1 95.38 96 PRO A CA 1
ATOM 746 C C . PRO A 1 96 ? 22.594 -23.922 -5.566 1 95.38 96 PRO A C 1
ATOM 748 O O . PRO A 1 96 ? 22.641 -25.109 -5.262 1 95.38 96 PRO A O 1
ATOM 751 N N . ALA A 1 97 ? 23.203 -23.422 -6.516 1 93.19 97 ALA A N 1
ATOM 752 C CA . ALA A 1 97 ? 23.984 -24.266 -7.422 1 93.19 97 ALA A CA 1
ATOM 753 C C . ALA A 1 97 ? 25.188 -24.859 -6.707 1 93.19 97 ALA A C 1
ATOM 755 O O . ALA A 1 97 ? 25.594 -25.984 -7.004 1 93.19 97 ALA A O 1
ATOM 756 N N . ASP A 1 98 ? 25.703 -24.156 -5.766 1 90.56 98 ASP A N 1
ATOM 757 C CA . ASP A 1 98 ? 26.969 -24.547 -5.152 1 90.56 98 ASP A CA 1
ATOM 758 C C . ASP A 1 98 ? 26.734 -25.359 -3.877 1 90.56 98 ASP A C 1
ATOM 760 O O . ASP A 1 98 ? 27.672 -25.672 -3.146 1 90.56 98 ASP A O 1
ATOM 764 N N . ASP A 1 99 ? 25.547 -25.625 -3.525 1 89.44 99 ASP A N 1
ATOM 765 C CA . ASP A 1 99 ? 25.203 -26.375 -2.318 1 89.44 99 ASP A CA 1
ATOM 766 C C . ASP A 1 99 ? 24.188 -27.469 -2.617 1 89.44 99 ASP A C 1
ATOM 768 O O . ASP A 1 99 ? 22.984 -27.25 -2.508 1 89.44 99 ASP A O 1
ATOM 772 N N . SER A 1 100 ? 24.609 -28.609 -2.84 1 82.44 100 SER A N 1
ATOM 773 C CA . SER A 1 100 ? 23.734 -29.734 -3.211 1 82.44 100 SER A CA 1
ATOM 774 C C . SER A 1 100 ? 23 -30.281 -1.999 1 82.44 100 SER A C 1
ATOM 776 O O . SER A 1 100 ? 22.016 -31.016 -2.145 1 82.44 100 SER A O 1
ATOM 778 N N . SER A 1 101 ? 23.469 -29.938 -0.85 1 88.25 101 SER A N 1
ATOM 779 C CA . SER A 1 101 ? 22.859 -30.469 0.361 1 88.25 101 SER A CA 1
ATOM 780 C C . SER A 1 101 ? 21.719 -29.578 0.845 1 88.25 101 SER A C 1
ATOM 782 O O . SER A 1 101 ? 20.969 -29.953 1.739 1 88.25 101 SER A O 1
ATOM 784 N N . ALA A 1 102 ? 21.656 -28.422 0.149 1 90.12 102 ALA A N 1
ATOM 785 C CA . ALA A 1 102 ? 20.641 -27.484 0.587 1 90.12 102 ALA A CA 1
ATOM 786 C C . ALA A 1 102 ? 19.234 -28 0.257 1 90.12 102 ALA A C 1
ATOM 788 O O . ALA A 1 102 ? 19.047 -28.688 -0.75 1 90.12 102 ALA A O 1
ATOM 789 N N . SER A 1 103 ? 18.281 -27.75 1.155 1 91.19 103 SER A N 1
ATOM 790 C CA . SER A 1 103 ? 16.891 -28.125 0.915 1 91.19 103 SER A CA 1
ATOM 791 C C . SER A 1 103 ? 16.281 -27.266 -0.184 1 91.19 103 SER A C 1
ATOM 793 O O . SER A 1 103 ? 16.375 -26.047 -0.152 1 91.19 103 SER A O 1
ATOM 795 N N . PRO A 1 104 ? 15.688 -27.906 -1.112 1 93.62 104 PRO A N 1
ATOM 796 C CA . PRO A 1 104 ? 15.055 -27.141 -2.189 1 93.62 104 PRO A CA 1
ATOM 797 C C . PRO A 1 104 ? 13.898 -26.281 -1.697 1 93.62 104 PRO A C 1
ATOM 799 O O . PRO A 1 104 ? 13.195 -26.656 -0.758 1 93.62 104 PRO A O 1
ATOM 802 N N . ILE A 1 105 ? 13.734 -25.125 -2.299 1 95.12 105 ILE A N 1
ATOM 803 C CA . ILE A 1 105 ? 12.672 -24.188 -1.946 1 95.12 105 ILE A CA 1
ATOM 804 C C . ILE A 1 105 ? 11.602 -24.188 -3.037 1 95.12 105 ILE A C 1
ATOM 806 O O . ILE A 1 105 ? 11.867 -23.797 -4.176 1 95.12 105 ILE A O 1
ATOM 810 N N . PRO A 1 106 ? 10.43 -24.562 -2.668 1 95.25 106 PRO A N 1
ATOM 811 C CA . PRO A 1 106 ? 9.375 -24.562 -3.684 1 95.25 106 PRO A CA 1
ATOM 812 C C . PRO A 1 106 ? 8.875 -23.156 -4.016 1 95.25 106 PRO A C 1
ATOM 814 O O . PRO A 1 106 ? 8.875 -22.281 -3.15 1 95.25 106 PRO A O 1
ATOM 817 N N . ALA A 1 107 ? 8.539 -22.953 -5.25 1 95.56 107 ALA A N 1
ATOM 818 C CA . ALA A 1 107 ? 7.934 -21.703 -5.707 1 95.56 107 ALA A CA 1
ATOM 819 C C . ALA A 1 107 ? 6.969 -21.953 -6.867 1 95.56 107 ALA A C 1
ATOM 821 O O . ALA A 1 107 ? 7.242 -22.766 -7.746 1 95.56 107 ALA A O 1
ATOM 822 N N . HIS A 1 108 ? 5.844 -21.297 -6.797 1 94.81 108 HIS A N 1
ATOM 823 C CA . HIS A 1 108 ? 4.887 -21.406 -7.891 1 94.81 108 HIS A CA 1
ATOM 824 C C . HIS A 1 108 ? 5.41 -20.734 -9.156 1 94.81 108 HIS A C 1
ATOM 826 O O . HIS A 1 108 ? 5.914 -19.609 -9.102 1 94.81 108 HIS A O 1
ATOM 832 N N . LYS A 1 109 ? 5.262 -21.406 -10.273 1 93.81 109 LYS A N 1
ATOM 833 C CA . LYS A 1 109 ? 5.742 -20.891 -11.555 1 93.81 109 LYS A CA 1
ATOM 834 C C . LYS A 1 109 ? 5.102 -19.547 -11.883 1 93.81 109 LYS A C 1
ATOM 836 O O . LYS A 1 109 ? 5.781 -18.625 -12.352 1 93.81 109 LYS A O 1
ATOM 841 N N . ASN A 1 110 ? 3.809 -19.406 -11.648 1 93.31 110 ASN A N 1
ATOM 842 C CA . ASN A 1 110 ? 3.102 -18.172 -11.992 1 93.31 110 ASN A CA 1
ATOM 843 C C . ASN A 1 110 ? 3.605 -16.984 -11.172 1 93.31 110 ASN A C 1
ATOM 845 O O . ASN A 1 110 ? 3.594 -15.852 -11.641 1 93.31 110 ASN A O 1
ATOM 849 N N . ILE A 1 111 ? 4.047 -17.203 -9.945 1 95.56 111 ILE A N 1
ATOM 850 C CA . ILE A 1 111 ? 4.598 -16.141 -9.117 1 95.56 111 ILE A CA 1
ATOM 851 C C . ILE A 1 111 ? 5.941 -15.688 -9.68 1 95.56 111 ILE A C 1
ATOM 853 O O . ILE A 1 111 ? 6.184 -14.492 -9.844 1 95.56 111 ILE A O 1
ATOM 857 N N . LEU A 1 112 ? 6.781 -16.641 -10.047 1 95.62 112 LEU A N 1
ATOM 858 C CA . LEU A 1 112 ? 8.094 -16.312 -10.594 1 95.62 112 LEU A CA 1
ATOM 859 C C . LEU A 1 112 ? 7.973 -15.547 -11.906 1 95.62 112 LEU A C 1
ATOM 861 O O . LEU A 1 112 ? 8.641 -14.523 -12.094 1 95.62 112 LEU A O 1
ATOM 865 N N . VAL A 1 113 ? 7.09 -15.992 -12.734 1 94.44 113 VAL A N 1
ATOM 866 C CA . VAL A 1 113 ? 6.91 -15.406 -14.055 1 94.44 113 VAL A CA 1
ATOM 867 C C . VAL A 1 113 ? 6.371 -13.977 -13.922 1 94.44 113 VAL A C 1
ATOM 869 O O . VAL A 1 113 ? 6.738 -13.094 -14.703 1 94.44 113 VAL A O 1
ATOM 872 N N . ASN A 1 114 ? 5.547 -13.75 -12.922 1 94.88 114 ASN A N 1
ATOM 873 C CA . ASN A 1 114 ? 4.934 -12.438 -12.742 1 94.88 114 ASN A CA 1
ATOM 874 C C . ASN A 1 114 ? 5.895 -11.445 -12.086 1 94.88 114 ASN A C 1
ATOM 876 O O . ASN A 1 114 ? 5.805 -10.242 -12.32 1 94.88 114 ASN A O 1
ATOM 880 N N . ARG A 1 115 ? 6.844 -11.945 -11.336 1 96.25 115 ARG A N 1
ATOM 881 C CA . ARG A 1 115 ? 7.66 -11.078 -10.492 1 96.25 115 ARG A CA 1
ATOM 882 C C . ARG A 1 115 ? 8.992 -10.758 -11.164 1 96.25 115 ARG A C 1
ATOM 884 O O . ARG A 1 115 ? 9.656 -9.781 -10.812 1 96.25 115 ARG A O 1
ATOM 891 N N . SER A 1 116 ? 9.359 -11.531 -12.148 1 96.94 116 SER A N 1
ATOM 892 C CA . SER A 1 116 ? 10.68 -11.383 -12.758 1 96.94 116 SER A CA 1
ATOM 893 C C . SER A 1 116 ? 10.625 -11.625 -14.258 1 96.94 116 SER A C 1
ATOM 895 O O . SER A 1 116 ? 10.312 -12.727 -14.703 1 96.94 116 SER A O 1
ATOM 897 N N . PRO A 1 117 ? 11.023 -10.641 -15.039 1 96.06 117 PRO A N 1
ATOM 898 C CA . PRO A 1 117 ? 11.125 -10.844 -16.484 1 96.06 117 PRO A CA 1
ATOM 899 C C . PRO A 1 117 ? 12.102 -11.961 -16.859 1 96.06 117 PRO A C 1
ATOM 901 O O . PRO A 1 117 ? 11.898 -12.648 -17.859 1 96.06 117 PRO A O 1
ATOM 904 N N . VAL A 1 118 ? 13.125 -12.148 -16.094 1 96.38 118 VAL A N 1
ATOM 905 C CA . VAL A 1 118 ? 14.109 -13.188 -16.359 1 96.38 118 VAL A CA 1
ATOM 906 C C . VAL A 1 118 ? 13.492 -14.562 -16.141 1 96.38 118 VAL A C 1
ATOM 908 O O . VAL A 1 118 ? 13.617 -15.453 -17 1 96.38 118 VAL A O 1
ATOM 911 N N . PHE A 1 119 ? 12.797 -14.719 -15.055 1 94.88 119 PHE A N 1
ATOM 912 C CA . PHE A 1 119 ? 12.094 -15.977 -14.836 1 94.88 119 PHE A CA 1
ATOM 913 C C . PHE A 1 119 ? 11.055 -16.203 -15.93 1 94.88 119 PHE A C 1
ATOM 915 O O . PHE A 1 119 ? 10.859 -17.344 -16.391 1 94.88 119 PHE A O 1
ATOM 922 N N . LYS A 1 120 ? 10.367 -15.141 -16.344 1 93.81 120 LYS A N 1
ATOM 923 C CA . LYS A 1 120 ? 9.367 -15.25 -17.406 1 93.81 120 LYS A CA 1
ATOM 924 C C . LYS A 1 120 ? 9.992 -15.797 -18.688 1 93.81 120 LYS A C 1
ATOM 926 O O . LYS A 1 120 ? 9.477 -16.75 -19.281 1 93.81 120 LYS A O 1
ATOM 931 N N . ALA A 1 121 ? 11.086 -15.25 -19.031 1 93 121 ALA A N 1
ATOM 932 C CA . ALA A 1 121 ? 11.781 -15.68 -20.234 1 93 121 ALA A CA 1
ATOM 933 C C . ALA A 1 121 ? 12.289 -17.109 -20.094 1 93 121 ALA A C 1
ATOM 935 O O . ALA A 1 121 ? 12.164 -17.922 -21.016 1 93 121 ALA A O 1
ATOM 936 N N . MET A 1 122 ? 12.781 -17.438 -18.969 1 91.12 122 MET A N 1
ATOM 937 C CA . MET A 1 122 ? 13.375 -18.734 -18.703 1 91.12 122 MET A CA 1
ATOM 938 C C . MET A 1 122 ? 12.312 -19.828 -18.734 1 91.12 122 MET A C 1
ATOM 940 O O . MET A 1 122 ? 12.539 -20.922 -19.266 1 91.12 122 MET A O 1
ATOM 944 N N . LEU A 1 123 ? 11.141 -19.531 -18.188 1 90.69 123 LEU A N 1
ATOM 945 C CA . LEU A 1 123 ? 10.148 -20.562 -17.938 1 90.69 123 LEU A CA 1
ATOM 946 C C . LEU A 1 123 ? 9.133 -20.625 -19.078 1 90.69 123 LEU A C 1
ATOM 948 O O . LEU A 1 123 ? 8.438 -21.641 -19.234 1 90.69 123 LEU A O 1
ATOM 952 N N . GLU A 1 124 ? 8.891 -19.625 -19.719 1 86.12 124 GLU A N 1
ATOM 953 C CA . GLU A 1 124 ? 7.953 -19.641 -20.828 1 86.12 124 GLU A CA 1
ATOM 954 C C . GLU A 1 124 ? 8.656 -19.984 -22.141 1 86.12 124 GLU A C 1
ATOM 956 O O . GLU A 1 124 ? 8.008 -20.312 -23.141 1 86.12 124 GLU A O 1
ATOM 961 N N . SER A 1 125 ? 9.883 -19.953 -22.078 1 78.25 125 SER A N 1
ATOM 962 C CA . SER A 1 125 ? 10.664 -20.422 -23.219 1 78.25 125 SER A CA 1
ATOM 963 C C . SER A 1 125 ? 10.953 -21.922 -23.125 1 78.25 125 SER A C 1
ATOM 965 O O . SER A 1 125 ? 10.727 -22.531 -22.078 1 78.25 125 SER A O 1
ATOM 967 N N . ASP A 1 126 ? 11.133 -22.656 -24.219 1 68.44 126 ASP A N 1
ATOM 968 C CA . ASP A 1 126 ? 11.445 -24.078 -24.297 1 68.44 126 ASP A CA 1
ATOM 969 C C . ASP A 1 126 ? 12.781 -24.391 -23.609 1 68.44 126 ASP A C 1
ATOM 971 O O . ASP A 1 126 ? 13.516 -25.266 -24.062 1 68.44 126 ASP A O 1
ATOM 975 N N . MET A 1 127 ? 12.93 -23.75 -22.453 1 65.5 127 MET A N 1
ATOM 976 C CA . MET A 1 127 ? 14.211 -23.969 -21.781 1 65.5 127 MET A CA 1
ATOM 977 C C . MET A 1 127 ? 14.164 -25.203 -20.906 1 65.5 127 MET A C 1
ATOM 979 O O . MET A 1 127 ? 13.094 -25.625 -20.469 1 65.5 127 MET A O 1
ATOM 983 N N . SER A 1 128 ? 15.328 -25.844 -20.641 1 62 128 SER A N 1
ATOM 984 C CA . SER A 1 128 ? 15.547 -27.078 -19.906 1 62 128 SER A CA 1
ATOM 985 C C . SER A 1 128 ? 14.953 -27 -18.5 1 62 128 SER A C 1
ATOM 987 O O . SER A 1 128 ? 14.359 -27.969 -18.016 1 62 128 SER A O 1
ATOM 989 N N . GLU A 1 129 ? 15.07 -25.828 -17.859 1 67 129 GLU A N 1
ATOM 990 C CA . GLU A 1 129 ? 14.594 -25.656 -16.5 1 67 129 GLU A CA 1
ATOM 991 C C . GLU A 1 129 ? 13.078 -25.812 -16.406 1 67 129 GLU A C 1
ATOM 993 O O . GLU A 1 129 ? 12.555 -26.344 -15.43 1 67 129 GLU A O 1
ATOM 998 N N . SER A 1 130 ? 12.531 -25.328 -17.438 1 65.81 130 SER A N 1
ATOM 999 C CA . SER A 1 130 ? 11.078 -25.453 -17.516 1 65.81 130 SER A CA 1
ATOM 1000 C C . SER A 1 130 ? 10.633 -26.906 -17.562 1 65.81 130 SER A C 1
ATOM 1002 O O . SER A 1 130 ? 9.602 -27.266 -17 1 65.81 130 SER A O 1
ATOM 1004 N N . GLN A 1 131 ? 11.555 -27.672 -17.953 1 68.44 131 GLN A N 1
ATOM 1005 C CA . GLN A 1 131 ? 11.203 -29.078 -18.141 1 68.44 131 GLN A CA 1
ATOM 1006 C C . GLN A 1 131 ? 11.555 -29.906 -16.906 1 68.44 131 GLN A C 1
ATOM 1008 O O . GLN A 1 131 ? 10.812 -30.812 -16.516 1 68.44 131 GLN A O 1
ATOM 1013 N N . SER A 1 132 ? 12.656 -29.578 -16.203 1 77.62 132 SER A N 1
ATOM 1014 C CA . SER A 1 132 ? 13.125 -30.391 -15.086 1 77.62 132 SER A CA 1
ATOM 1015 C C . SER A 1 132 ? 12.391 -30.047 -13.797 1 77.62 132 SER A C 1
ATOM 1017 O O . SER A 1 132 ? 12.414 -30.812 -12.836 1 77.62 132 SER A O 1
ATOM 1019 N N . GLY A 1 133 ? 11.836 -28.953 -13.789 1 88.12 133 GLY A N 1
ATOM 1020 C CA . GLY A 1 133 ? 11.156 -28.5 -12.586 1 88.12 133 GLY A CA 1
ATOM 1021 C C . GLY A 1 133 ? 12.109 -27.984 -11.523 1 88.12 133 GLY A C 1
ATOM 1022 O O . GLY A 1 133 ? 11.703 -27.688 -10.398 1 88.12 133 GLY A O 1
ATOM 1023 N N . MET A 1 134 ? 13.43 -27.906 -11.883 1 91.44 134 MET A N 1
ATOM 1024 C CA . MET A 1 134 ? 14.453 -27.453 -10.945 1 91.44 134 MET A CA 1
ATOM 1025 C C . MET A 1 134 ? 15.219 -26.266 -11.516 1 91.44 134 MET A C 1
ATOM 1027 O O . MET A 1 134 ? 15.586 -26.266 -12.688 1 91.44 134 MET A O 1
ATOM 1031 N N . ILE A 1 135 ? 15.398 -25.25 -10.68 1 93.31 135 ILE A N 1
ATOM 1032 C CA . ILE A 1 135 ? 16.188 -24.094 -11.055 1 93.31 135 ILE A CA 1
ATOM 1033 C C . ILE A 1 135 ? 17.375 -23.938 -10.094 1 93.31 135 ILE A C 1
ATOM 1035 O O . ILE A 1 135 ? 17.188 -23.75 -8.891 1 93.31 135 ILE A O 1
ATOM 1039 N N . LYS A 1 136 ? 18.5 -24.016 -10.633 1 93.81 136 LYS A N 1
ATOM 1040 C CA . LYS A 1 136 ? 19.719 -23.812 -9.836 1 93.81 136 LYS A CA 1
ATOM 1041 C C . LYS A 1 136 ? 20.219 -22.375 -9.945 1 93.81 136 LYS A C 1
ATOM 1043 O O . LYS A 1 136 ? 20.438 -21.859 -11.047 1 93.81 136 LYS A O 1
ATOM 1048 N N . ILE A 1 137 ? 20.375 -21.75 -8.828 1 95.19 137 ILE A N 1
ATOM 1049 C CA . ILE A 1 137 ? 20.828 -20.359 -8.781 1 95.19 137 ILE A CA 1
ATOM 1050 C C . ILE A 1 137 ? 22.281 -20.312 -8.328 1 95.19 137 ILE A C 1
ATOM 1052 O O . ILE A 1 137 ? 22.625 -20.812 -7.258 1 95.19 137 ILE A O 1
ATOM 1056 N N . ALA A 1 138 ? 23.062 -19.641 -9.094 1 94.12 138 ALA A N 1
ATOM 1057 C CA . ALA A 1 138 ? 24.5 -19.609 -8.82 1 94.12 138 ALA A CA 1
ATOM 1058 C C . ALA A 1 138 ? 24.844 -18.5 -7.832 1 94.12 138 ALA A C 1
ATOM 1060 O O . ALA A 1 138 ? 24.156 -17.484 -7.754 1 94.12 138 ALA A O 1
ATOM 1061 N N . ASP A 1 139 ? 25.875 -18.734 -7.023 1 92.25 139 ASP A N 1
ATOM 1062 C CA . ASP A 1 139 ? 26.547 -17.719 -6.199 1 92.25 139 ASP A CA 1
ATOM 1063 C C . ASP A 1 139 ? 25.594 -17.156 -5.152 1 92.25 139 ASP A C 1
ATOM 1065 O O . ASP A 1 139 ? 25.5 -15.938 -4.98 1 92.25 139 ASP A O 1
ATOM 1069 N N . VAL A 1 140 ? 24.844 -18.031 -4.578 1 95.5 140 VAL A N 1
ATOM 1070 C CA . VAL A 1 140 ? 23.906 -17.578 -3.561 1 95.5 140 VAL A CA 1
ATOM 1071 C C . VAL A 1 140 ? 23.859 -18.594 -2.416 1 95.5 140 VAL A C 1
ATOM 1073 O O . VAL A 1 140 ? 23.891 -19.812 -2.646 1 95.5 140 VAL A O 1
ATOM 1076 N N . SER A 1 141 ? 23.812 -18.094 -1.214 1 94.94 141 SER A N 1
ATOM 1077 C CA . SER A 1 141 ? 23.625 -18.969 -0.063 1 94.94 141 SER A CA 1
ATOM 1078 C C . SER A 1 141 ? 22.172 -19.422 0.047 1 94.94 141 SER A C 1
ATOM 1080 O O . SER A 1 141 ? 21.281 -18.781 -0.511 1 94.94 141 SER A O 1
ATOM 1082 N N . CYS A 1 142 ? 21.953 -20.469 0.812 1 95.12 142 CYS A N 1
ATOM 1083 C CA . CYS A 1 142 ? 20.594 -20.984 1.041 1 95.12 142 CYS A CA 1
ATOM 1084 C C . CYS A 1 142 ? 19.734 -19.953 1.758 1 95.12 142 CYS A C 1
ATOM 1086 O O . CYS A 1 142 ? 18.578 -19.766 1.41 1 95.12 142 CYS A O 1
ATOM 1088 N N . GLU A 1 143 ? 20.328 -19.344 2.652 1 95.12 143 GLU A N 1
ATOM 1089 C CA . GLU A 1 143 ? 19.609 -18.328 3.42 1 95.12 143 GLU A CA 1
ATOM 1090 C C . GLU A 1 143 ? 19.156 -17.172 2.529 1 95.12 143 GLU A C 1
ATOM 1092 O O . GLU A 1 143 ? 18.016 -16.703 2.629 1 95.12 143 GLU A O 1
ATOM 1097 N N . THR A 1 144 ? 20 -16.719 1.688 1 97.06 144 THR A N 1
ATOM 1098 C CA . THR A 1 144 ? 19.688 -15.633 0.775 1 97.06 144 THR A CA 1
ATOM 1099 C C . THR A 1 144 ? 18.594 -16.047 -0.21 1 97.06 144 THR A C 1
ATOM 1101 O O . THR A 1 144 ? 17.688 -15.266 -0.488 1 97.06 144 THR A O 1
ATOM 1104 N N . LEU A 1 145 ? 18.734 -17.25 -0.664 1 97.44 145 LEU A N 1
ATOM 1105 C CA . LEU A 1 145 ? 17.75 -17.75 -1.611 1 97.44 145 LEU A CA 1
ATOM 1106 C C . LEU A 1 145 ? 16.375 -17.828 -0.96 1 97.44 145 LEU A C 1
ATOM 1108 O O . LEU A 1 145 ? 15.367 -17.469 -1.572 1 97.44 145 LEU A O 1
ATOM 1112 N N . ARG A 1 146 ? 16.391 -18.266 0.232 1 96.69 146 ARG A N 1
ATOM 1113 C CA . ARG A 1 146 ? 15.141 -18.328 0.982 1 96.69 146 ARG A CA 1
ATOM 1114 C C . ARG A 1 146 ? 14.531 -16.938 1.145 1 96.69 146 ARG A C 1
ATOM 1116 O O . ARG A 1 146 ? 13.328 -16.75 0.934 1 96.69 146 ARG A O 1
ATOM 1123 N N . ALA A 1 147 ? 15.297 -15.984 1.481 1 97.75 147 ALA A N 1
ATOM 1124 C CA . ALA A 1 147 ? 14.828 -14.609 1.627 1 97.75 147 ALA A CA 1
ATOM 1125 C C . ALA A 1 147 ? 14.32 -14.062 0.297 1 97.75 147 ALA A C 1
ATOM 1127 O O . ALA A 1 147 ? 13.336 -13.328 0.259 1 97.75 147 ALA A O 1
ATOM 1128 N N . PHE A 1 148 ? 15.031 -14.445 -0.72 1 98.44 148 PHE A N 1
ATOM 1129 C CA . PHE A 1 148 ? 14.656 -14 -2.059 1 98.44 148 PHE A CA 1
ATOM 1130 C C . PHE A 1 148 ? 13.273 -14.523 -2.436 1 98.44 148 PHE A C 1
ATOM 1132 O O . PHE A 1 148 ? 12.398 -13.758 -2.836 1 98.44 148 PHE A O 1
ATOM 1139 N N . VAL A 1 149 ? 13.062 -15.758 -2.248 1 97.81 149 VAL A N 1
ATOM 1140 C CA . VAL A 1 149 ? 11.781 -16.375 -2.582 1 97.81 149 VAL A CA 1
ATOM 1141 C C . VAL A 1 149 ? 10.68 -15.797 -1.69 1 97.81 149 VAL A C 1
ATOM 1143 O O . VAL A 1 149 ? 9.602 -15.445 -2.172 1 97.81 149 VAL A O 1
ATOM 1146 N N . ASN A 1 150 ? 10.977 -15.672 -0.441 1 97.69 150 ASN A N 1
ATOM 1147 C CA . ASN A 1 150 ? 10.016 -15.055 0.469 1 97.69 150 ASN A CA 1
ATOM 1148 C C . ASN A 1 150 ? 9.594 -13.672 -0.016 1 97.69 150 ASN A C 1
ATOM 1150 O O . ASN A 1 150 ? 8.406 -13.328 0.032 1 97.69 150 ASN A O 1
ATOM 1154 N N . TYR A 1 151 ? 10.531 -12.93 -0.468 1 98.38 151 TYR A N 1
ATOM 1155 C CA . TYR A 1 151 ? 10.266 -11.562 -0.915 1 98.38 151 TYR A CA 1
ATOM 1156 C C . TYR A 1 151 ? 9.328 -11.562 -2.119 1 98.38 151 TYR A C 1
ATOM 1158 O O . TYR A 1 151 ? 8.477 -10.68 -2.248 1 98.38 151 TYR A O 1
ATOM 1166 N N . LEU A 1 152 ? 9.484 -12.516 -2.982 1 97.94 152 LEU A N 1
ATOM 1167 C CA . LEU A 1 152 ? 8.648 -12.586 -4.172 1 97.94 152 LEU A CA 1
ATOM 1168 C C . LEU A 1 152 ? 7.188 -12.812 -3.797 1 97.94 152 LEU A C 1
ATOM 1170 O O . LEU A 1 152 ? 6.281 -12.406 -4.527 1 97.94 152 LEU A O 1
ATOM 1174 N N . TYR A 1 153 ? 6.941 -13.383 -2.658 1 97 153 TYR A N 1
ATOM 1175 C CA . TYR A 1 153 ? 5.586 -13.711 -2.234 1 97 153 TYR A CA 1
ATOM 1176 C C . TYR A 1 153 ? 5.012 -12.602 -1.354 1 97 153 TYR A C 1
ATOM 1178 O O . TYR A 1 153 ? 3.795 -12.406 -1.312 1 97 153 TYR A O 1
ATOM 1186 N N . THR A 1 154 ? 5.934 -11.852 -0.637 1 96.69 154 THR A N 1
ATOM 1187 C CA . THR A 1 154 ? 5.414 -11.023 0.443 1 96.69 154 THR A CA 1
ATOM 1188 C C . THR A 1 154 ? 5.902 -9.586 0.308 1 96.69 154 THR A C 1
ATOM 1190 O O . THR A 1 154 ? 5.359 -8.672 0.937 1 96.69 154 THR A O 1
ATOM 1193 N N . ALA A 1 155 ? 6.965 -9.383 -0.437 1 97.94 155 ALA A N 1
ATOM 1194 C CA . ALA A 1 155 ? 7.625 -8.086 -0.557 1 97.94 155 ALA A CA 1
ATOM 1195 C C . ALA A 1 155 ? 8.172 -7.621 0.79 1 97.94 155 ALA A C 1
ATOM 1197 O O . ALA A 1 155 ? 8.172 -6.422 1.086 1 97.94 155 ALA A O 1
ATOM 1198 N N . GLU A 1 156 ? 8.562 -8.641 1.615 1 96.56 156 GLU A N 1
ATOM 1199 C CA . GLU A 1 156 ? 9.164 -8.359 2.914 1 96.56 156 GLU A CA 1
ATOM 1200 C C . GLU A 1 156 ? 10.477 -9.133 3.09 1 96.56 156 GLU A C 1
ATOM 1202 O O . GLU A 1 156 ? 10.602 -10.266 2.619 1 96.56 156 GLU A O 1
ATOM 1207 N N . ALA A 1 157 ? 11.414 -8.445 3.76 1 96.81 157 ALA A N 1
ATOM 1208 C CA . ALA A 1 157 ? 12.68 -9.094 4.086 1 96.81 157 ALA A CA 1
ATOM 1209 C C . ALA A 1 157 ? 13.336 -8.438 5.297 1 96.81 157 ALA A C 1
ATOM 1211 O O . ALA A 1 157 ? 13.258 -7.219 5.473 1 96.81 157 ALA A O 1
ATOM 1212 N N . CYS A 1 158 ? 13.898 -9.211 6.113 1 95.94 158 CYS A N 1
ATOM 1213 C CA . CYS A 1 158 ? 14.742 -8.695 7.188 1 95.94 158 CYS A CA 1
ATOM 1214 C C . CYS A 1 158 ? 16.172 -8.469 6.699 1 95.94 158 CYS A C 1
ATOM 1216 O O . CYS A 1 158 ? 16.859 -9.414 6.34 1 95.94 158 CYS A O 1
ATOM 1218 N N . 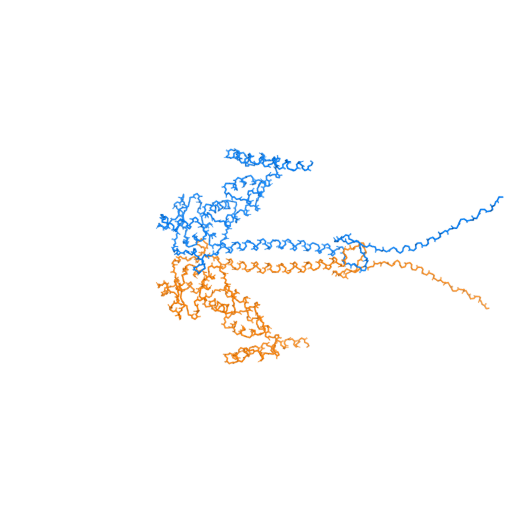LEU A 1 159 ? 16.594 -7.234 6.82 1 97.81 159 LEU A N 1
ATOM 1219 C CA . LEU A 1 159 ? 17.859 -6.902 6.156 1 97.81 159 LEU A CA 1
ATOM 1220 C C . LEU A 1 159 ? 18.938 -6.559 7.18 1 97.81 159 LEU A C 1
ATOM 1222 O O . LEU A 1 159 ? 18.656 -5.922 8.195 1 97.81 159 LEU A O 1
ATOM 1226 N N . ASN A 1 160 ? 20.016 -7.039 7.062 1 97.25 160 ASN A N 1
ATOM 1227 C CA . ASN A 1 160 ? 21.297 -6.523 7.527 1 97.25 160 ASN A CA 1
ATOM 1228 C C . ASN A 1 160 ? 22.234 -6.203 6.363 1 97.25 160 ASN A C 1
ATOM 1230 O O . ASN A 1 160 ? 21.859 -6.355 5.199 1 97.25 160 ASN A O 1
ATOM 1234 N N . ASP A 1 161 ? 23.406 -5.758 6.586 1 95.25 161 ASP A N 1
ATOM 1235 C CA . ASP A 1 161 ? 24.312 -5.305 5.527 1 95.25 161 ASP A CA 1
ATOM 1236 C C . ASP A 1 161 ? 24.578 -6.418 4.516 1 95.25 161 ASP A C 1
ATOM 1238 O O . ASP A 1 161 ? 24.469 -6.203 3.307 1 95.25 161 ASP A O 1
ATOM 1242 N N . GLN A 1 162 ? 24.828 -7.551 4.984 1 95.88 162 GLN A N 1
ATOM 1243 C CA . GLN A 1 162 ? 25.172 -8.672 4.121 1 95.88 162 GLN A CA 1
ATOM 1244 C C . GLN A 1 162 ? 23.969 -9.117 3.287 1 95.88 162 GLN A C 1
ATOM 1246 O O . GLN A 1 162 ? 24.078 -9.297 2.074 1 95.88 162 GLN A O 1
ATOM 1251 N N . MET A 1 163 ? 22.844 -9.25 3.926 1 97.75 163 MET A N 1
ATOM 1252 C CA . MET A 1 163 ? 21.609 -9.688 3.252 1 97.75 163 MET A CA 1
ATOM 1253 C C . MET A 1 163 ? 21.188 -8.664 2.205 1 97.75 163 MET A C 1
ATOM 1255 O O . MET A 1 163 ? 20.781 -9.031 1.098 1 97.75 163 MET A O 1
ATOM 1259 N N . ALA A 1 164 ? 21.312 -7.398 2.564 1 98.31 164 ALA A N 1
ATOM 1260 C CA . ALA A 1 164 ? 20.938 -6.34 1.636 1 98.31 164 ALA A CA 1
ATOM 1261 C C . ALA A 1 164 ? 21.766 -6.406 0.356 1 98.31 164 ALA A C 1
ATOM 1263 O O . ALA A 1 164 ? 21.219 -6.316 -0.748 1 98.31 164 ALA A O 1
ATOM 1264 N N . GLY A 1 165 ? 23.047 -6.617 0.529 1 97.25 165 GLY A N 1
ATOM 1265 C CA . GLY A 1 165 ? 23.922 -6.742 -0.634 1 97.25 165 GLY A CA 1
ATOM 1266 C C . GLY A 1 165 ? 23.609 -7.961 -1.48 1 97.25 165 GLY A C 1
ATOM 1267 O O . GLY A 1 165 ? 23.531 -7.867 -2.707 1 97.25 165 GLY A O 1
ATOM 1268 N N . SER A 1 166 ? 23.375 -9.07 -0.847 1 97.62 166 SER A N 1
ATOM 1269 C CA . SER A 1 166 ? 23.109 -10.328 -1.542 1 97.62 166 SER A CA 1
ATOM 1270 C C . SER A 1 166 ? 21.781 -10.281 -2.293 1 97.62 166 SER A C 1
ATOM 1272 O O . SER A 1 166 ? 21.703 -10.695 -3.451 1 97.62 166 SER A O 1
ATOM 1274 N N . LEU A 1 167 ? 20.797 -9.734 -1.682 1 98.38 167 LEU A N 1
ATOM 1275 C CA . LEU A 1 167 ? 19.469 -9.648 -2.303 1 98.38 167 LEU A CA 1
ATOM 1276 C C . LEU A 1 167 ? 19.469 -8.633 -3.445 1 98.38 167 LEU A C 1
ATOM 1278 O O . LEU A 1 167 ? 18.781 -8.82 -4.445 1 98.38 167 LEU A O 1
ATOM 1282 N N . LEU A 1 168 ? 20.219 -7.594 -3.238 1 98.12 168 LEU A N 1
ATOM 1283 C CA . LEU A 1 168 ? 20.344 -6.605 -4.305 1 98.12 168 LEU A CA 1
ATOM 1284 C C . LEU A 1 168 ? 20.953 -7.227 -5.555 1 98.12 168 LEU A C 1
ATOM 1286 O O . LEU A 1 168 ? 20.5 -6.98 -6.668 1 98.12 168 LEU A O 1
ATOM 1290 N N . ALA A 1 169 ? 21.953 -8.016 -5.379 1 96.75 169 ALA A N 1
ATOM 1291 C CA . ALA A 1 169 ? 22.578 -8.711 -6.496 1 96.75 169 ALA A CA 1
ATOM 1292 C C . ALA A 1 169 ? 21.594 -9.625 -7.207 1 96.75 169 ALA A C 1
ATOM 1294 O O . ALA A 1 169 ? 21.531 -9.656 -8.438 1 96.75 169 ALA A O 1
ATOM 1295 N N . LEU A 1 170 ? 20.812 -10.312 -6.461 1 97.56 170 LEU A N 1
ATOM 1296 C CA . LEU A 1 170 ? 19.797 -11.188 -7.039 1 97.56 170 LEU A CA 1
ATOM 1297 C C . LEU A 1 170 ? 18.719 -10.375 -7.766 1 97.56 170 LEU A C 1
ATOM 1299 O O . LEU A 1 170 ? 18.266 -10.766 -8.844 1 97.56 170 LEU A O 1
ATOM 1303 N N . GLY A 1 171 ? 18.359 -9.273 -7.039 1 98 171 GLY A N 1
ATOM 1304 C CA . GLY A 1 171 ? 17.406 -8.391 -7.684 1 98 171 GLY A CA 1
ATOM 1305 C C . GLY A 1 171 ? 17.859 -7.902 -9.047 1 98 171 GLY A C 1
ATOM 1306 O O . GLY A 1 171 ? 17.062 -7.793 -9.977 1 98 171 GLY A O 1
ATOM 1307 N N . GLU A 1 172 ? 19.078 -7.617 -9.148 1 96.75 172 GLU A N 1
ATOM 1308 C CA . GLU A 1 172 ? 19.656 -7.203 -10.422 1 96.75 172 GLU A CA 1
ATOM 1309 C C . GLU A 1 172 ? 19.688 -8.367 -11.414 1 96.75 172 GLU A C 1
ATOM 1311 O O . GLU A 1 172 ? 19.25 -8.227 -12.555 1 96.75 172 GLU A O 1
ATOM 1316 N N . LYS A 1 173 ? 20.109 -9.5 -11 1 96.62 173 LYS A N 1
ATOM 1317 C CA . LYS A 1 173 ? 20.266 -10.68 -11.844 1 96.62 173 LYS A CA 1
ATOM 1318 C C . LYS A 1 173 ? 18.922 -11.125 -12.422 1 96.62 173 LYS A C 1
ATOM 1320 O O . LYS A 1 173 ? 18.828 -11.492 -13.594 1 96.62 173 LYS A O 1
ATOM 1325 N N . TYR A 1 174 ? 17.938 -11.047 -11.625 1 97.62 174 TYR A N 1
ATOM 1326 C CA . TYR A 1 174 ? 16.641 -11.555 -12.047 1 97.62 174 TYR A CA 1
ATOM 1327 C C . TYR A 1 174 ? 15.672 -10.406 -12.328 1 97.62 174 TYR A C 1
ATOM 1329 O O . TYR A 1 174 ? 14.469 -10.625 -12.484 1 97.62 174 TYR A O 1
ATOM 1337 N N . GLN A 1 175 ? 16.172 -9.227 -12.273 1 97.88 175 GLN A N 1
ATOM 1338 C CA . GLN A 1 175 ? 15.445 -8.016 -12.656 1 97.88 175 GLN A CA 1
ATOM 1339 C C . GLN A 1 175 ? 14.195 -7.836 -11.805 1 97.88 175 GLN A C 1
ATOM 1341 O O . GLN A 1 175 ? 13.102 -7.629 -12.328 1 97.88 175 GLN A O 1
ATOM 1346 N N . VAL A 1 176 ? 14.352 -7.938 -10.547 1 98.31 176 VAL A N 1
ATOM 1347 C CA . VAL A 1 176 ? 13.312 -7.59 -9.586 1 98.31 176 VAL A CA 1
ATOM 1348 C C . VAL A 1 176 ? 13.539 -6.172 -9.062 1 98.31 176 VAL A C 1
ATOM 1350 O O . VAL A 1 176 ? 14.125 -5.984 -7.996 1 98.31 176 VAL A O 1
ATOM 1353 N N . LYS A 1 177 ? 12.984 -5.258 -9.734 1 97.31 177 LYS A N 1
ATOM 1354 C CA . LYS A 1 177 ? 13.266 -3.84 -9.508 1 97.31 177 LYS A CA 1
ATOM 1355 C C . LYS A 1 177 ? 12.852 -3.414 -8.102 1 97.31 177 LYS A C 1
ATOM 1357 O O . LYS A 1 177 ? 13.578 -2.664 -7.441 1 97.31 177 LYS A O 1
ATOM 1362 N N . HIS A 1 178 ? 11.711 -3.869 -7.695 1 98.12 178 HIS A N 1
ATOM 1363 C CA . HIS A 1 178 ? 11.227 -3.477 -6.379 1 98.12 178 HIS A CA 1
ATOM 1364 C C . HIS A 1 178 ? 12.164 -3.959 -5.277 1 98.12 178 HIS A C 1
ATOM 1366 O O . HIS A 1 178 ? 12.438 -3.227 -4.324 1 98.12 178 HIS A O 1
ATOM 1372 N N . LEU A 1 179 ? 12.664 -5.121 -5.426 1 98.31 179 LEU A N 1
ATOM 1373 C CA . LEU A 1 179 ? 13.609 -5.668 -4.457 1 98.31 179 LEU A CA 1
ATOM 1374 C C . LEU A 1 179 ? 14.898 -4.859 -4.438 1 98.31 179 LEU A C 1
ATOM 1376 O O . LEU A 1 179 ? 15.43 -4.543 -3.367 1 98.31 179 LEU A O 1
ATOM 1380 N N . LYS A 1 180 ? 15.359 -4.559 -5.574 1 97.44 180 LYS A N 1
ATOM 1381 C CA . LYS A 1 180 ? 16.578 -3.762 -5.68 1 97.44 180 LYS A CA 1
ATOM 1382 C C . LYS A 1 180 ? 16.422 -2.42 -4.969 1 97.44 180 LYS A C 1
ATOM 1384 O O . LYS A 1 180 ? 17.266 -2.035 -4.16 1 97.44 180 LYS A O 1
ATOM 1389 N N . THR A 1 181 ? 15.336 -1.79 -5.227 1 97 181 THR A N 1
ATOM 1390 C CA . THR A 1 181 ? 15.062 -0.496 -4.613 1 97 181 THR A CA 1
ATOM 1391 C C . THR A 1 181 ? 14.938 -0.633 -3.1 1 97 181 THR A C 1
ATOM 1393 O O . THR A 1 181 ? 15.43 0.213 -2.35 1 97 181 THR A O 1
ATOM 1396 N N . TYR A 1 182 ? 14.281 -1.66 -2.695 1 97.69 182 TYR A N 1
ATOM 1397 C CA . TYR A 1 182 ? 14.094 -1.953 -1.278 1 97.69 182 TYR A CA 1
ATOM 1398 C C . TYR A 1 182 ? 15.43 -2.09 -0.567 1 97.69 182 TYR A C 1
ATOM 1400 O O . TYR A 1 182 ? 15.648 -1.476 0.48 1 97.69 182 TYR A O 1
ATOM 1408 N N . CYS A 1 183 ? 16.312 -2.822 -1.128 1 98.12 183 CYS A N 1
ATOM 1409 C CA . CYS A 1 183 ? 17.625 -3.045 -0.549 1 98.12 183 CYS A CA 1
ATOM 1410 C C . CYS A 1 183 ? 18.484 -1.782 -0.626 1 98.12 183 CYS A C 1
ATOM 1412 O O . CYS A 1 183 ? 19.219 -1.469 0.308 1 98.12 183 CYS A O 1
ATOM 1414 N N . GLU A 1 184 ? 18.391 -1.074 -1.707 1 97.44 184 GLU A N 1
ATOM 1415 C CA . GLU A 1 184 ? 19.125 0.179 -1.883 1 97.44 184 GLU A CA 1
ATOM 1416 C C . GLU A 1 184 ? 18.766 1.184 -0.792 1 97.44 184 GLU A C 1
ATOM 1418 O O . GLU A 1 184 ? 19.641 1.834 -0.225 1 97.44 184 GLU A O 1
ATOM 1423 N N . ARG A 1 185 ? 17.531 1.287 -0.513 1 96.5 185 ARG A N 1
ATOM 1424 C CA . ARG A 1 185 ? 17.047 2.209 0.516 1 96.5 185 ARG A CA 1
ATOM 1425 C C . ARG A 1 185 ? 17.641 1.853 1.879 1 96.5 185 ARG A C 1
ATOM 1427 O O . ARG A 1 185 ? 18.016 2.738 2.646 1 96.5 185 ARG A O 1
ATOM 1434 N N . PHE A 1 186 ? 17.688 0.638 2.176 1 98.06 186 PHE A N 1
ATOM 1435 C CA . PHE A 1 186 ? 18.266 0.181 3.434 1 98.06 186 PHE A CA 1
ATOM 1436 C C . PHE A 1 186 ? 19.734 0.573 3.523 1 98.06 186 PHE A C 1
ATOM 1438 O O . PHE A 1 186 ? 20.172 1.127 4.535 1 98.06 186 PHE A O 1
ATOM 1445 N N . LEU A 1 187 ? 20.406 0.321 2.473 1 98.12 187 LEU A N 1
ATOM 1446 C CA . LEU A 1 187 ? 21.844 0.604 2.471 1 98.12 187 LEU A CA 1
ATOM 1447 C C . LEU A 1 187 ? 22.094 2.102 2.6 1 98.12 187 LEU A C 1
ATOM 1449 O O . LEU A 1 187 ? 23.047 2.518 3.264 1 98.12 187 LEU A O 1
ATOM 1453 N N . ILE A 1 188 ? 21.266 2.836 1.964 1 98 188 ILE A N 1
ATOM 1454 C CA . ILE A 1 188 ? 21.391 4.289 2.043 1 98 188 ILE A CA 1
ATOM 1455 C C . ILE A 1 188 ? 21.156 4.746 3.48 1 98 188 ILE A C 1
ATOM 1457 O O . ILE A 1 188 ? 21.844 5.637 3.977 1 98 188 ILE A O 1
ATOM 1461 N N . SER A 1 189 ? 20.203 4.109 4.125 1 97 189 SER A N 1
ATOM 1462 C CA . SER A 1 189 ? 19.891 4.484 5.5 1 97 189 SER A CA 1
ATOM 1463 C C . SER A 1 189 ? 21.062 4.199 6.43 1 97 189 SER A C 1
ATOM 1465 O O . SER A 1 189 ? 21.172 4.797 7.504 1 97 189 SER A O 1
ATOM 1467 N N . LYS A 1 190 ? 21.953 3.355 6.031 1 96.62 190 LYS A N 1
ATOM 1468 C CA . LYS A 1 190 ? 23.109 2.971 6.844 1 96.62 190 LYS A CA 1
ATOM 1469 C C . LYS A 1 190 ? 24.391 3.627 6.336 1 96.62 190 LYS A C 1
ATOM 1471 O O . LYS A 1 190 ? 25.484 3.316 6.809 1 96.62 190 LYS A O 1
ATOM 1476 N N . LEU A 1 191 ? 24.266 4.488 5.465 1 97.56 191 LEU A N 1
ATOM 1477 C CA . LEU A 1 191 ? 25.406 5.098 4.777 1 97.56 191 LEU A CA 1
ATOM 1478 C C . LEU A 1 191 ? 26.156 6.047 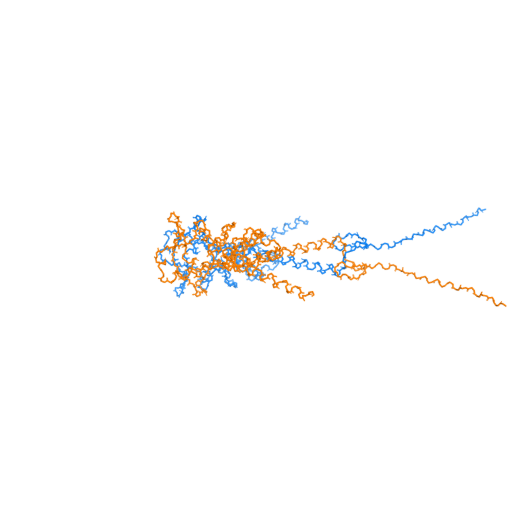5.707 1 97.56 191 LEU A C 1
ATOM 1480 O O . LEU A 1 191 ? 25.531 6.836 6.426 1 97.56 191 LEU A O 1
ATOM 1484 N N . ASN A 1 192 ? 27.344 5.922 5.82 1 97.12 192 ASN A N 1
ATOM 1485 C CA . ASN A 1 192 ? 28.266 6.824 6.508 1 97.12 192 ASN A CA 1
ATOM 1486 C C . ASN A 1 192 ? 29.625 6.867 5.816 1 97.12 192 ASN A C 1
ATOM 1488 O O . ASN A 1 192 ? 29.828 6.219 4.789 1 97.12 192 ASN A O 1
ATOM 1492 N N . TRP A 1 193 ? 30.5 7.586 6.379 1 97.56 193 TRP A N 1
ATOM 1493 C CA . TRP A 1 193 ? 31.797 7.785 5.754 1 97.56 193 TRP A CA 1
ATOM 1494 C C . TRP A 1 193 ? 32.531 6.465 5.621 1 97.56 193 TRP A C 1
ATOM 1496 O O . TRP A 1 193 ? 33.094 6.156 4.555 1 97.56 193 TRP A O 1
ATOM 1506 N N . ASP A 1 194 ? 32.531 5.668 6.578 1 96.94 194 ASP A N 1
ATOM 1507 C CA . ASP A 1 194 ? 33.281 4.418 6.617 1 96.94 194 ASP A CA 1
ATOM 1508 C C . ASP A 1 194 ? 32.812 3.453 5.535 1 96.94 194 ASP A C 1
ATOM 1510 O O . ASP A 1 194 ? 33.594 2.693 4.977 1 96.94 194 ASP A O 1
ATOM 1514 N N . LYS A 1 195 ? 31.516 3.586 5.176 1 97.38 195 LYS A N 1
ATOM 1515 C CA . LYS A 1 195 ? 30.922 2.633 4.246 1 97.38 195 LYS A CA 1
ATOM 1516 C C . LYS A 1 195 ? 30.797 3.232 2.848 1 97.38 195 LYS A C 1
ATOM 1518 O O . LYS A 1 195 ? 30.453 2.533 1.894 1 97.38 195 LYS A O 1
ATOM 1523 N N . SER A 1 196 ? 31.062 4.484 2.699 1 98.19 196 SER A N 1
ATOM 1524 C CA . SER A 1 196 ? 30.719 5.254 1.51 1 98.19 196 SER A CA 1
ATOM 1525 C C . SER A 1 196 ? 31.438 4.715 0.273 1 98.19 196 SER A C 1
ATOM 1527 O O . SER A 1 196 ? 30.797 4.453 -0.751 1 98.19 196 SER A O 1
ATOM 1529 N N . LEU A 1 197 ? 32.688 4.477 0.382 1 98.12 197 LEU A N 1
ATOM 1530 C CA . LEU A 1 197 ? 33.469 4.07 -0.784 1 98.12 197 LEU A CA 1
ATOM 1531 C C . LEU A 1 197 ? 33.125 2.656 -1.218 1 98.12 197 LEU A C 1
ATOM 1533 O O . LEU A 1 197 ? 32.938 2.393 -2.41 1 98.12 197 LEU A O 1
ATOM 1537 N N . GLU A 1 198 ? 33.031 1.774 -0.334 1 97.31 198 GLU A N 1
ATOM 1538 C CA . GLU A 1 198 ? 32.625 0.401 -0.625 1 97.31 198 GLU A CA 1
ATOM 1539 C C . GLU A 1 198 ? 31.234 0.356 -1.264 1 97.31 198 GLU A C 1
ATOM 1541 O O . GLU A 1 198 ? 31.031 -0.353 -2.25 1 97.31 198 GLU A O 1
ATOM 1546 N N . LEU A 1 199 ? 30.344 1.149 -0.764 1 97.88 199 LEU A N 1
ATOM 1547 C CA . LEU A 1 199 ? 28.969 1.171 -1.265 1 97.88 199 LEU A CA 1
ATOM 1548 C C . LEU A 1 199 ? 28.906 1.844 -2.631 1 97.88 199 LEU A C 1
ATOM 1550 O O . LEU A 1 199 ? 28.094 1.464 -3.473 1 97.88 199 LEU A O 1
ATOM 1554 N N . PHE A 1 200 ? 29.781 2.799 -2.832 1 98.19 200 PHE A N 1
ATOM 1555 C CA . PHE A 1 200 ? 29.875 3.408 -4.156 1 98.19 200 PHE A CA 1
ATOM 1556 C C . PHE A 1 200 ? 30.297 2.383 -5.199 1 98.19 200 PHE A C 1
ATOM 1558 O O . PHE A 1 200 ? 29.688 2.281 -6.262 1 98.19 200 PHE A O 1
ATOM 1565 N N . ASP A 1 201 ? 31.312 1.654 -4.871 1 97.81 201 ASP A N 1
ATOM 1566 C CA . ASP A 1 201 ? 31.781 0.588 -5.746 1 97.81 201 ASP A CA 1
ATOM 1567 C C . ASP A 1 201 ? 30.672 -0.424 -6.031 1 97.81 201 ASP A C 1
ATOM 1569 O O . ASP A 1 201 ? 30.438 -0.779 -7.184 1 97.81 201 ASP A O 1
ATOM 1573 N N . PHE A 1 202 ? 30.031 -0.798 -5.004 1 96.94 202 PHE A N 1
ATOM 1574 C CA . PHE A 1 202 ? 28.922 -1.746 -5.078 1 96.94 202 PHE A CA 1
ATOM 1575 C C . PHE A 1 202 ? 27.812 -1.214 -5.969 1 96.94 202 PHE A C 1
ATOM 1577 O O . PHE A 1 202 ? 27.297 -1.938 -6.824 1 96.94 202 PHE A O 1
ATOM 1584 N N . ALA A 1 203 ? 27.453 0.019 -5.785 1 97.5 203 ALA A N 1
ATOM 1585 C CA . ALA A 1 203 ? 26.391 0.656 -6.555 1 97.5 203 ALA A CA 1
ATOM 1586 C C . ALA A 1 203 ? 26.719 0.676 -8.047 1 97.5 203 ALA A C 1
ATOM 1588 O O . ALA A 1 203 ? 25.844 0.472 -8.891 1 97.5 203 ALA A O 1
ATOM 1589 N N . CYS A 1 204 ? 27.969 0.902 -8.312 1 96.69 204 CYS A N 1
ATOM 1590 C CA . CYS A 1 204 ? 28.406 0.916 -9.703 1 96.69 204 CYS A CA 1
ATOM 1591 C C . CYS A 1 204 ? 28.344 -0.478 -10.312 1 96.69 204 CYS A C 1
ATOM 1593 O O . CYS A 1 204 ? 27.891 -0.639 -11.453 1 96.69 204 CYS A O 1
ATOM 1595 N N . LYS A 1 205 ? 28.672 -1.434 -9.57 1 95.38 205 LYS A N 1
ATOM 1596 C CA . LYS A 1 205 ? 28.688 -2.818 -10.031 1 95.38 205 LYS A CA 1
ATOM 1597 C C . LYS A 1 205 ? 27.281 -3.312 -10.336 1 95.38 205 LYS A C 1
ATOM 1599 O O . LYS A 1 205 ? 27.062 -4.043 -11.305 1 95.38 205 LYS A O 1
ATOM 1604 N N . TYR A 1 206 ? 26.328 -2.877 -9.539 1 95.81 206 TYR A N 1
ATOM 1605 C CA . TYR A 1 206 ? 25 -3.441 -9.648 1 95.81 206 TYR A CA 1
ATOM 1606 C C . TYR A 1 206 ? 24 -2.4 -10.156 1 95.81 206 TYR A C 1
ATOM 1608 O O . TYR A 1 206 ? 22.797 -2.566 -10.008 1 95.81 206 TYR A O 1
ATOM 1616 N N . ASN A 1 207 ? 24.484 -1.306 -10.641 1 95.19 207 ASN A N 1
ATOM 1617 C CA . ASN A 1 207 ? 23.688 -0.279 -11.297 1 95.19 207 ASN A CA 1
ATOM 1618 C C . ASN A 1 207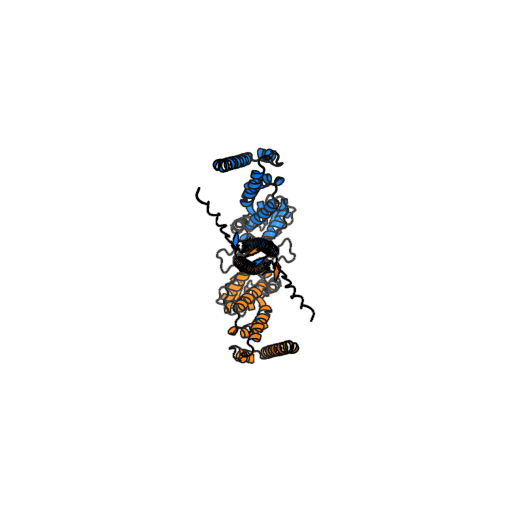 ? 22.609 0.273 -10.359 1 95.19 207 ASN A C 1
ATOM 1620 O O . ASN A 1 207 ? 21.438 0.352 -10.727 1 95.19 207 ASN A O 1
ATOM 1624 N N . CYS A 1 208 ? 22.984 0.571 -9.188 1 96.62 208 CYS A N 1
ATOM 1625 C CA . CYS A 1 208 ? 22.109 1.212 -8.203 1 96.62 208 CYS A CA 1
ATOM 1626 C C . CYS A 1 208 ? 22.266 2.729 -8.258 1 96.62 208 CYS A C 1
ATOM 1628 O O . CYS A 1 208 ? 23.109 3.301 -7.57 1 96.62 208 CYS A O 1
ATOM 1630 N N . LYS A 1 209 ? 21.422 3.391 -8.844 1 96.12 209 LYS A N 1
ATOM 1631 C CA . LYS A 1 209 ? 21.578 4.809 -9.164 1 96.12 209 LYS A CA 1
ATOM 1632 C C . LYS A 1 209 ? 21.5 5.664 -7.902 1 96.12 209 LYS A C 1
ATOM 1634 O O . LYS A 1 209 ? 22.328 6.543 -7.68 1 96.12 209 LYS A O 1
ATOM 1639 N N . GLN A 1 210 ? 20.516 5.387 -7.141 1 96.88 210 GLN A N 1
ATOM 1640 C CA . GLN A 1 210 ? 20.328 6.215 -5.949 1 96.88 210 GLN A CA 1
ATOM 1641 C C . GLN A 1 210 ? 21.469 6.016 -4.957 1 96.88 210 GLN A C 1
ATOM 1643 O O . GLN A 1 210 ? 22 6.984 -4.406 1 96.88 210 GLN A O 1
ATOM 1648 N N . LEU A 1 211 ? 21.812 4.824 -4.762 1 97.94 211 LEU A N 1
ATOM 1649 C CA . LEU A 1 211 ? 22.906 4.508 -3.857 1 97.94 211 LEU A CA 1
ATOM 1650 C C . LEU A 1 211 ? 24.219 5.098 -4.363 1 97.94 211 LEU A C 1
ATOM 1652 O O . LEU A 1 211 ? 25.031 5.594 -3.576 1 97.94 211 LEU A O 1
ATOM 1656 N N . ARG A 1 212 ? 24.391 5.07 -5.633 1 97.94 212 ARG A N 1
ATOM 1657 C CA . ARG A 1 212 ? 25.578 5.645 -6.254 1 97.94 212 ARG A CA 1
ATOM 1658 C C . ARG A 1 212 ? 25.688 7.141 -5.973 1 97.94 212 ARG A C 1
ATOM 1660 O O . ARG A 1 212 ? 26.719 7.625 -5.508 1 97.94 212 ARG A O 1
ATOM 1667 N N . ASN A 1 213 ? 24.594 7.773 -6.172 1 97.94 213 ASN A N 1
ATOM 1668 C CA . ASN A 1 213 ? 24.562 9.219 -5.973 1 97.94 213 ASN A CA 1
ATOM 1669 C C . ASN A 1 213 ? 24.781 9.586 -4.508 1 97.94 213 ASN A C 1
ATOM 1671 O O . ASN A 1 213 ? 25.578 10.469 -4.195 1 97.94 213 ASN A O 1
ATOM 1675 N N . GLU A 1 214 ? 24.094 8.914 -3.643 1 98.19 214 GLU A N 1
ATOM 1676 C CA . GLU A 1 214 ? 24.188 9.219 -2.219 1 98.19 214 GLU A CA 1
ATOM 1677 C C . GLU A 1 214 ? 25.578 8.914 -1.673 1 98.19 214 GLU A C 1
ATOM 1679 O O . GLU A 1 214 ? 26.125 9.68 -0.872 1 98.19 214 GLU A O 1
ATOM 1684 N N . SER A 1 215 ? 26.125 7.84 -2.049 1 98.38 215 SER A N 1
ATOM 1685 C CA . SER A 1 215 ? 27.469 7.473 -1.585 1 98.38 215 SER A CA 1
ATOM 1686 C C . SER A 1 215 ? 28.516 8.43 -2.129 1 98.38 215 SER A C 1
ATOM 1688 O O . SER A 1 215 ? 29.438 8.82 -1.406 1 98.38 215 SER A O 1
ATOM 1690 N N . LEU A 1 216 ? 28.375 8.844 -3.344 1 98 216 LEU A N 1
ATOM 1691 C CA . LEU A 1 216 ? 29.297 9.812 -3.936 1 98 216 LEU A CA 1
ATOM 1692 C C . LEU A 1 216 ? 29.234 11.148 -3.203 1 98 216 LEU A C 1
ATOM 1694 O O . LEU A 1 216 ? 30.266 11.789 -2.982 1 98 216 LEU A O 1
ATOM 1698 N N . ALA A 1 217 ? 28.094 11.508 -2.891 1 97.81 217 ALA A N 1
ATOM 1699 C CA . ALA A 1 217 ? 27.922 12.758 -2.158 1 97.81 217 ALA A CA 1
ATOM 1700 C C . ALA A 1 217 ? 28.688 12.734 -0.838 1 97.81 217 ALA A C 1
ATOM 1702 O O . ALA A 1 217 ? 29.344 13.703 -0.478 1 97.81 217 ALA A O 1
ATOM 1703 N N . VAL A 1 218 ? 28.562 11.672 -0.136 1 98 218 VAL A N 1
ATOM 1704 C CA . VAL A 1 218 ? 29.281 11.523 1.124 1 98 218 VAL A CA 1
ATOM 1705 C C . VAL A 1 218 ? 30.797 11.594 0.872 1 98 218 VAL A C 1
ATOM 1707 O O . VAL A 1 218 ? 31.531 12.234 1.628 1 98 218 VAL A O 1
ATOM 1710 N N . ILE A 1 219 ? 31.234 10.953 -0.17 1 98.06 219 ILE A N 1
ATOM 1711 C CA . ILE A 1 219 ? 32.656 10.945 -0.535 1 98.06 219 ILE A CA 1
ATOM 1712 C C . ILE A 1 219 ? 33.094 12.367 -0.851 1 98.06 219 ILE A C 1
ATOM 1714 O O . ILE A 1 219 ? 34.156 12.812 -0.365 1 98.06 219 ILE A O 1
ATOM 1718 N N . MET A 1 220 ? 32.344 13.047 -1.601 1 97.12 220 MET A N 1
ATOM 1719 C CA . MET A 1 220 ? 32.656 14.414 -1.999 1 97.12 220 MET A CA 1
ATOM 1720 C C . MET A 1 220 ? 32.812 15.312 -0.778 1 97.12 220 MET A C 1
ATOM 1722 O O . MET A 1 220 ? 33.688 16.188 -0.743 1 97.12 220 MET A O 1
ATOM 1726 N N . ASN A 1 221 ? 32.031 15.078 0.177 1 96.5 221 ASN A N 1
ATOM 1727 C CA . ASN A 1 221 ? 32 15.898 1.382 1 96.5 221 ASN A CA 1
ATOM 1728 C C . ASN A 1 221 ? 33.188 15.57 2.293 1 96.5 221 ASN A C 1
ATOM 1730 O O . ASN A 1 221 ? 33.5 16.312 3.229 1 96.5 221 ASN A O 1
ATOM 1734 N N . ASN A 1 222 ? 33.906 14.531 2.012 1 96.5 222 ASN A N 1
ATOM 1735 C CA . ASN A 1 222 ? 35.031 14.102 2.854 1 96.5 222 ASN A CA 1
ATOM 1736 C C . ASN A 1 222 ? 36.281 13.875 2.033 1 96.5 222 ASN A C 1
ATOM 1738 O O . ASN A 1 222 ? 37.062 12.969 2.334 1 96.5 222 ASN A O 1
ATOM 1742 N N . MET A 1 223 ? 36.5 14.602 1.034 1 95.19 223 MET A N 1
ATOM 1743 C CA . MET A 1 223 ? 37.562 14.383 0.051 1 95.19 223 MET A CA 1
ATOM 1744 C C . MET A 1 223 ? 38.938 14.578 0.68 1 95.19 223 MET A C 1
ATOM 1746 O O . MET A 1 223 ? 39.906 13.945 0.267 1 95.19 223 MET A O 1
ATOM 1750 N N . THR A 1 224 ? 39 15.422 1.668 1 95.06 224 THR A N 1
ATOM 1751 C CA . THR A 1 224 ? 40.281 15.672 2.332 1 95.06 224 THR A CA 1
ATOM 1752 C C . THR A 1 224 ? 40.812 14.398 2.986 1 95.06 224 THR A C 1
ATOM 1754 O O . THR A 1 224 ? 42 14.227 3.133 1 95.06 224 THR A O 1
ATOM 1757 N N . SER A 1 225 ? 39.938 13.477 3.332 1 96.62 225 SER A N 1
ATOM 1758 C CA . SER A 1 225 ? 40.312 12.227 3.988 1 96.62 225 SER A CA 1
ATOM 1759 C C . SER A 1 225 ? 40.094 11.031 3.057 1 96.62 225 SER A C 1
ATOM 1761 O O . SER A 1 225 ? 40.062 9.891 3.51 1 96.62 225 SER A O 1
ATOM 1763 N N . PHE A 1 226 ? 40.031 11.266 1.818 1 97.25 226 PHE A N 1
ATOM 1764 C CA . PHE A 1 226 ? 39.656 10.266 0.824 1 97.25 226 PHE A CA 1
ATOM 1765 C C . PHE A 1 226 ? 40.625 9.086 0.862 1 97.25 226 PHE A C 1
ATOM 1767 O O . PHE A 1 226 ? 40.188 7.93 0.901 1 97.25 226 PHE A O 1
ATOM 1774 N N . THR A 1 227 ? 41.875 9.297 0.955 1 96.62 227 THR A N 1
ATOM 1775 C CA . THR A 1 227 ? 42.906 8.25 0.904 1 96.62 227 THR A CA 1
ATOM 1776 C C . THR A 1 227 ? 42.938 7.488 2.223 1 96.62 227 THR A C 1
ATOM 1778 O O . THR A 1 227 ? 43.562 6.418 2.303 1 96.62 227 THR A O 1
ATOM 1781 N N . LYS A 1 228 ? 42.312 7.977 3.221 1 96.75 228 LYS A N 1
ATOM 1782 C CA . LYS A 1 228 ? 42.344 7.363 4.547 1 96.75 228 LYS A CA 1
ATOM 1783 C C . LYS A 1 228 ? 41.188 6.395 4.719 1 96.75 228 LYS A C 1
ATOM 1785 O O . LYS A 1 228 ? 41.094 5.68 5.719 1 96.75 228 LYS A O 1
ATOM 1790 N N . ASN A 1 229 ? 40.281 6.406 3.773 1 97.44 229 ASN A N 1
ATOM 1791 C CA . ASN A 1 229 ? 39.188 5.461 3.834 1 97.44 229 ASN A CA 1
ATOM 1792 C C . ASN A 1 229 ? 39.688 4.016 3.797 1 97.44 229 ASN A C 1
ATOM 1794 O O . ASN A 1 229 ? 40.562 3.68 3.008 1 97.44 229 ASN A O 1
ATOM 1798 N N . ASP A 1 230 ? 39.094 3.186 4.559 1 96.19 230 ASP A N 1
ATOM 1799 C CA . ASP A 1 230 ? 39.562 1.817 4.754 1 96.19 230 ASP A CA 1
ATOM 1800 C C . ASP A 1 230 ? 39.5 1.022 3.453 1 96.19 230 ASP A C 1
ATOM 1802 O O . ASP A 1 230 ? 40.25 0.063 3.27 1 96.19 230 ASP A O 1
ATOM 1806 N N . TYR A 1 231 ? 38.594 1.475 2.557 1 97.19 231 TYR A N 1
ATOM 1807 C CA . TYR A 1 231 ? 38.344 0.707 1.339 1 97.19 231 TYR A CA 1
ATOM 1808 C C . TYR A 1 231 ? 39.156 1.275 0.17 1 97.19 231 TYR A C 1
ATOM 1810 O O . TYR A 1 231 ? 39.094 0.746 -0.942 1 97.19 231 TYR A O 1
ATOM 1818 N N . TYR A 1 232 ? 39.938 2.301 0.413 1 97.75 232 TYR A N 1
ATOM 1819 C CA . TYR A 1 232 ? 40.625 3.029 -0.653 1 97.75 232 TYR A CA 1
ATOM 1820 C C . TYR A 1 232 ? 41.625 2.135 -1.372 1 97.75 232 TYR A C 1
ATOM 1822 O O . TYR A 1 232 ? 41.562 1.992 -2.596 1 97.75 232 TYR A O 1
ATOM 1830 N N . ASP A 1 233 ? 42.406 1.502 -0.631 1 97.69 233 ASP A N 1
ATOM 1831 C CA . ASP A 1 233 ? 43.469 0.683 -1.217 1 97.69 233 ASP A CA 1
ATOM 1832 C C . ASP A 1 233 ? 42.875 -0.489 -2.002 1 97.69 233 ASP A C 1
ATOM 1834 O O . ASP A 1 233 ? 43.375 -0.825 -3.082 1 97.69 233 ASP A O 1
ATOM 1838 N N . ASP A 1 234 ? 41.938 -1.022 -1.45 1 97.19 234 ASP A N 1
ATOM 1839 C CA . ASP A 1 234 ? 41.281 -2.139 -2.121 1 97.19 234 ASP A CA 1
ATOM 1840 C C . ASP A 1 234 ? 40.688 -1.707 -3.465 1 97.19 234 ASP A C 1
ATOM 1842 O O . ASP A 1 234 ? 40.781 -2.434 -4.453 1 97.19 234 ASP A O 1
ATOM 1846 N N . LEU A 1 235 ? 40.125 -0.557 -3.492 1 97.44 235 LEU A N 1
ATOM 1847 C CA . LEU A 1 235 ? 39.5 -0.06 -4.715 1 97.44 235 LEU A CA 1
ATOM 1848 C C . LEU A 1 235 ? 40.562 0.308 -5.75 1 97.44 235 LEU A C 1
ATOM 1850 O O . LEU A 1 235 ? 40.375 0.061 -6.945 1 97.44 235 LEU A O 1
ATOM 1854 N N . VAL A 1 236 ? 41.625 0.829 -5.336 1 97.06 236 VAL A N 1
ATOM 1855 C CA . VAL A 1 236 ? 42.719 1.166 -6.234 1 97.06 236 VAL A CA 1
ATOM 1856 C C . VAL A 1 236 ? 43.219 -0.094 -6.941 1 97.06 236 VAL A C 1
ATOM 1858 O O . VAL A 1 236 ? 43.5 -0.065 -8.141 1 97.06 236 VAL A O 1
ATOM 1861 N N . GLU A 1 237 ? 43.219 -1.112 -6.223 1 97.44 237 GLU A N 1
ATOM 1862 C CA . GLU A 1 237 ? 43.719 -2.373 -6.766 1 97.44 237 GLU A CA 1
ATOM 1863 C C . GLU A 1 237 ? 42.688 -3.041 -7.656 1 97.44 237 GLU A C 1
ATOM 1865 O O . GLU A 1 237 ? 43 -3.531 -8.742 1 97.44 237 GLU A O 1
ATOM 1870 N N . SER A 1 238 ? 41.5 -3.02 -7.273 1 96.12 238 SER A N 1
ATOM 1871 C CA . SER A 1 238 ? 40.469 -3.799 -7.957 1 96.12 238 SER A CA 1
ATOM 1872 C C . SER A 1 238 ? 39.875 -3.016 -9.117 1 96.12 238 SER A C 1
ATOM 1874 O O . SER A 1 238 ? 39.562 -3.59 -10.164 1 96.12 238 SER A O 1
ATOM 1876 N N . ASN A 1 239 ? 39.688 -1.672 -8.922 1 96.25 239 ASN A N 1
ATOM 1877 C CA . ASN A 1 239 ? 39.031 -0.85 -9.938 1 96.25 239 ASN A CA 1
ATOM 1878 C C . ASN A 1 239 ? 39.562 0.582 -9.922 1 96.25 239 ASN A C 1
ATOM 1880 O O . ASN A 1 239 ? 38.844 1.507 -9.539 1 96.25 239 ASN A O 1
ATOM 1884 N N . PRO A 1 240 ? 40.75 0.763 -10.406 1 96.44 240 PRO A N 1
ATOM 1885 C CA . PRO A 1 240 ? 41.406 2.084 -10.375 1 96.44 240 PRO A CA 1
ATOM 1886 C C . PRO A 1 240 ? 40.625 3.129 -11.172 1 96.44 240 PRO A C 1
ATOM 1888 O O . PRO A 1 240 ? 40.688 4.32 -10.859 1 96.44 240 PRO A O 1
ATOM 1891 N N . MET A 1 241 ? 39.875 2.695 -12.094 1 97.25 241 MET A N 1
ATOM 1892 C CA . MET A 1 241 ? 39.125 3.637 -12.93 1 97.25 241 MET A CA 1
ATOM 1893 C C . MET A 1 241 ? 38.062 4.34 -12.117 1 97.25 241 MET A C 1
ATOM 1895 O O . MET A 1 241 ? 37.719 5.492 -12.391 1 97.25 241 MET A O 1
ATOM 1899 N N . LEU A 1 242 ? 37.5 3.688 -11.18 1 96.81 242 LEU A N 1
ATOM 1900 C CA . LEU A 1 242 ? 36.5 4.301 -10.328 1 96.81 242 LEU A CA 1
ATOM 1901 C C . LEU A 1 242 ? 37.094 5.418 -9.484 1 96.81 242 LEU A C 1
ATOM 1903 O O . LEU A 1 242 ? 36.469 6.434 -9.227 1 96.81 242 LEU A O 1
ATOM 1907 N N . ILE A 1 243 ? 38.312 5.191 -9.117 1 96.75 243 ILE A N 1
ATOM 1908 C CA . ILE A 1 243 ? 39.031 6.207 -8.367 1 96.75 243 ILE A CA 1
ATOM 1909 C C . ILE A 1 243 ? 39.25 7.453 -9.227 1 96.75 243 ILE A C 1
ATOM 1911 O O . ILE A 1 243 ? 39 8.57 -8.766 1 96.75 243 ILE A O 1
ATOM 1915 N N . VAL A 1 244 ? 39.594 7.188 -10.406 1 96.81 244 VAL A N 1
ATOM 1916 C CA . VAL A 1 244 ? 39.781 8.281 -11.352 1 96.81 244 VAL A CA 1
ATOM 1917 C C . VAL A 1 244 ? 38.5 9.062 -11.523 1 96.81 244 VAL A C 1
ATOM 1919 O O . VAL A 1 244 ? 38.469 10.289 -11.484 1 96.81 244 VAL A O 1
ATOM 1922 N N . GLU A 1 245 ? 37.438 8.375 -11.641 1 96.25 245 GLU A N 1
ATOM 1923 C CA . GLU A 1 245 ? 36.125 9 -11.805 1 96.25 245 GLU A CA 1
ATOM 1924 C C . GLU A 1 245 ? 35.781 9.883 -10.617 1 96.25 245 GLU A C 1
ATOM 1926 O O . GLU A 1 245 ? 35.219 10.969 -10.781 1 96.25 245 GLU A O 1
ATOM 1931 N N . ILE A 1 246 ? 36.062 9.43 -9.484 1 97.31 246 ILE A N 1
ATOM 1932 C CA . ILE A 1 246 ? 35.781 10.18 -8.266 1 97.31 246 ILE A CA 1
ATOM 1933 C C . ILE A 1 246 ? 36.594 11.469 -8.25 1 97.31 246 ILE A C 1
ATOM 1935 O O . ILE A 1 246 ? 36.062 12.547 -8 1 97.31 246 ILE A O 1
ATOM 1939 N N . TYR A 1 247 ? 37.875 11.312 -8.562 1 96.31 247 TYR A N 1
ATOM 1940 C CA . TYR A 1 247 ? 38.719 12.492 -8.602 1 96.31 247 TYR A CA 1
ATOM 1941 C C . TYR A 1 247 ? 38.25 13.469 -9.672 1 96.31 247 TYR A C 1
ATOM 1943 O O . TYR A 1 247 ? 38.25 14.688 -9.445 1 96.31 247 TYR A O 1
ATOM 1951 N N . GLU A 1 248 ? 37.906 12.945 -10.742 1 95.94 248 GLU A N 1
ATOM 1952 C CA . GLU A 1 248 ? 37.406 13.797 -11.82 1 95.94 248 GLU A CA 1
ATOM 1953 C C . GLU A 1 248 ? 36.156 14.547 -11.414 1 95.94 248 GLU A C 1
ATOM 1955 O O . GLU A 1 248 ? 36 15.742 -11.703 1 95.94 248 GLU A O 1
ATOM 1960 N N . THR A 1 249 ? 35.281 13.891 -10.82 1 95.94 249 THR A N 1
ATOM 1961 C CA . THR A 1 249 ? 34.062 14.516 -10.352 1 95.94 249 THR A CA 1
ATOM 1962 C C . THR A 1 249 ? 34.344 15.617 -9.336 1 95.94 249 THR A C 1
ATOM 1964 O O . THR A 1 249 ? 33.75 16.688 -9.375 1 95.94 249 THR A O 1
ATOM 1967 N N . TYR A 1 250 ? 35.219 15.344 -8.477 1 95.25 250 TYR A N 1
ATOM 1968 C CA . TYR A 1 250 ? 35.625 16.312 -7.457 1 95.25 250 TYR A CA 1
ATOM 1969 C C . TYR A 1 250 ? 36.188 17.578 -8.094 1 95.25 250 TYR A C 1
ATOM 1971 O O . TYR A 1 250 ? 35.812 18.688 -7.723 1 95.25 250 TYR A O 1
ATOM 1979 N N . VAL A 1 251 ? 37.094 17.359 -9.094 1 94.12 251 VAL A N 1
ATOM 1980 C CA . VAL A 1 251 ? 37.719 18.484 -9.773 1 94.12 251 VAL A CA 1
ATOM 1981 C C . VAL A 1 251 ? 36.688 19.297 -10.523 1 94.12 251 VAL A C 1
ATOM 1983 O O . VAL A 1 251 ? 36.688 20.531 -10.492 1 94.12 251 VAL A O 1
ATOM 1986 N N . ARG A 1 252 ? 35.812 18.656 -11.109 1 93.75 252 ARG A N 1
ATOM 1987 C CA . ARG A 1 252 ? 34.719 19.328 -11.844 1 93.75 252 ARG A CA 1
ATOM 1988 C C . ARG A 1 252 ? 33.875 20.172 -10.914 1 93.75 252 ARG A C 1
ATOM 1990 O O . ARG A 1 252 ? 33.469 21.297 -11.258 1 93.75 252 ARG A O 1
ATOM 1997 N N . ASN A 1 253 ? 33.594 19.609 -9.758 1 91.81 253 ASN A N 1
ATOM 1998 C CA . ASN A 1 253 ? 32.812 20.328 -8.773 1 91.81 253 ASN A CA 1
ATOM 1999 C C . ASN A 1 253 ? 33.531 21.562 -8.242 1 91.81 253 ASN A C 1
ATOM 2001 O O . ASN A 1 253 ? 32.875 22.578 -7.961 1 91.81 253 ASN A O 1
ATOM 2005 N N . GLN A 1 254 ? 34.781 21.547 -8.148 1 88 254 GLN A N 1
ATOM 2006 C CA . GLN A 1 254 ? 35.594 22.672 -7.645 1 88 254 GLN A CA 1
ATOM 2007 C C . GLN A 1 254 ? 35.656 23.797 -8.664 1 88 254 GLN A C 1
ATOM 2009 O O . GLN A 1 254 ? 35.625 24.969 -8.305 1 88 254 GLN A O 1
ATOM 2014 N N . ILE A 1 255 ? 35.719 23.391 -9.812 1 85.25 255 ILE A N 1
ATOM 2015 C CA . ILE A 1 255 ? 35.781 24.391 -10.883 1 85.25 255 ILE A CA 1
ATOM 2016 C C . ILE A 1 255 ? 34.438 25.109 -11.008 1 85.25 255 ILE A C 1
ATOM 2018 O O . ILE A 1 255 ? 34.406 26.328 -11.18 1 85.25 255 ILE A O 1
ATOM 2022 N N . ASN A 1 256 ? 33.438 24.406 -10.961 1 81 256 ASN A N 1
ATOM 2023 C CA . ASN A 1 256 ? 32.094 24.984 -11.07 1 81 256 ASN A CA 1
ATOM 2024 C C . ASN A 1 256 ? 31.781 25.906 -9.891 1 81 256 ASN A C 1
ATOM 2026 O O . ASN A 1 256 ? 31.047 26.891 -10.031 1 81 256 ASN A O 1
ATOM 2030 N N . THR A 1 257 ? 32.156 25.594 -8.789 1 72.25 257 THR A N 1
ATOM 2031 C CA . THR A 1 257 ? 31.984 26.453 -7.621 1 72.25 257 THR A CA 1
ATOM 2032 C C . THR A 1 257 ? 32.906 27.656 -7.672 1 72.25 257 THR A C 1
ATOM 2034 O O . THR A 1 257 ? 32.594 28.734 -7.176 1 72.25 257 THR A O 1
ATOM 2037 N N . ALA A 1 258 ? 34.188 27.516 -8.164 1 63.91 258 ALA A N 1
ATOM 2038 C CA . ALA A 1 258 ? 35.125 28.609 -8.266 1 63.91 258 ALA A CA 1
ATOM 2039 C C . ALA A 1 258 ? 34.688 29.625 -9.312 1 63.91 258 ALA A C 1
ATOM 2041 O O . ALA A 1 258 ? 35 30.812 -9.188 1 63.91 258 ALA A O 1
ATOM 2042 N N . GLY A 1 259 ? 34.125 29.125 -10.281 1 54.06 259 GLY A N 1
ATOM 2043 C CA . GLY A 1 259 ? 33.688 30.094 -11.273 1 54.06 259 GLY A CA 1
ATOM 2044 C C . GLY A 1 259 ? 32.688 31.094 -10.734 1 54.06 259 GLY A C 1
ATOM 2045 O O . GLY A 1 259 ? 32.375 32.094 -11.406 1 54.06 259 GLY A O 1
ATOM 2046 N N . PHE A 1 260 ? 32.062 30.641 -9.805 1 51.53 260 PHE A N 1
ATOM 2047 C CA . PHE A 1 260 ? 31.094 31.594 -9.258 1 51.53 260 PHE A CA 1
ATOM 2048 C C . PHE A 1 260 ? 31.781 32.531 -8.266 1 51.53 260 PHE A C 1
ATOM 2050 O O . PHE A 1 260 ? 31.156 33.469 -7.746 1 51.53 260 PHE A O 1
ATOM 2057 N N . HIS A 1 261 ? 33 32.375 -7.832 1 43.66 261 HIS A N 1
ATOM 2058 C CA . HIS A 1 261 ? 33.625 33.5 -7.164 1 43.66 261 HIS A CA 1
ATOM 2059 C C . HIS A 1 261 ? 34.312 34.406 -8.172 1 43.66 261 HIS A C 1
ATOM 2061 O O . HIS A 1 261 ? 34.875 33.938 -9.164 1 43.66 261 HIS A O 1
ATOM 2067 N N . MET B 1 1 ? -16.625 85.562 64 1 29.12 1 MET B N 1
ATOM 2068 C CA . MET B 1 1 ? -16.969 84.812 62.844 1 29.12 1 MET B CA 1
ATOM 2069 C C . MET B 1 1 ? -15.703 84.312 62.125 1 29.12 1 MET B C 1
ATOM 2071 O O . MET B 1 1 ? -14.938 85.125 61.625 1 29.12 1 MET B O 1
ATOM 2075 N N . PRO B 1 2 ? -15.055 83.188 62.531 1 38.47 2 PRO B N 1
ATOM 2076 C CA . PRO B 1 2 ? -13.695 82.812 62.156 1 38.47 2 PRO B CA 1
ATOM 2077 C C . PRO B 1 2 ? -13.547 82.562 60.656 1 38.47 2 PRO B C 1
ATOM 2079 O O . PRO B 1 2 ? -14.539 82.25 59.969 1 38.47 2 PRO B O 1
ATOM 2082 N N . PRO B 1 3 ? -12.555 83.125 59.969 1 39.22 3 PRO B N 1
ATOM 2083 C CA . PRO B 1 3 ? -12.32 83.062 58.5 1 39.22 3 PRO B CA 1
ATOM 2084 C C . PRO B 1 3 ? -12.258 81.625 57.969 1 39.22 3 PRO B C 1
ATOM 2086 O O . PRO B 1 3 ? -11.797 80.75 58.656 1 39.22 3 PRO B O 1
ATOM 2089 N N . ARG B 1 4 ? -13.227 81.188 57.094 1 36.34 4 ARG B N 1
ATOM 2090 C CA . ARG B 1 4 ? -13.422 79.938 56.344 1 36.34 4 ARG B CA 1
ATOM 2091 C C . ARG B 1 4 ? -12.195 79.562 55.5 1 36.34 4 ARG B C 1
ATOM 2093 O O . ARG B 1 4 ? -11.742 80.438 54.688 1 36.34 4 ARG B O 1
ATOM 2100 N N . ARG B 1 5 ? -11.211 78.75 56.031 1 40.97 5 ARG B N 1
ATOM 2101 C CA . ARG B 1 5 ? -10.023 78.312 55.312 1 40.97 5 ARG B CA 1
ATOM 2102 C C . ARG B 1 5 ? -10.391 77.688 53.969 1 40.97 5 ARG B C 1
ATOM 2104 O O . ARG B 1 5 ? -11.398 77 53.844 1 40.97 5 ARG B O 1
ATOM 2111 N N . PRO B 1 6 ? -9.93 78.25 52.781 1 42.28 6 PRO B N 1
ATOM 2112 C CA . PRO B 1 6 ? -10.234 77.812 51.406 1 42.28 6 PRO B CA 1
ATOM 2113 C C . PRO B 1 6 ? -9.914 76.312 51.188 1 42.28 6 PRO B C 1
ATOM 2115 O O . PRO B 1 6 ? -9.062 75.75 51.875 1 42.28 6 PRO B O 1
ATOM 2118 N N . PRO B 1 7 ? -10.766 75.5 50.469 1 35.72 7 PRO B N 1
ATOM 2119 C CA . PRO B 1 7 ? -10.672 74.062 50.156 1 35.72 7 PRO B CA 1
ATOM 2120 C C . PRO B 1 7 ? -9.445 73.688 49.344 1 35.72 7 PRO B C 1
ATOM 2122 O O . PRO B 1 7 ? -9.039 74.5 48.469 1 35.72 7 PRO B O 1
ATOM 2125 N N . VAL B 1 8 ? -8.422 72.938 49.875 1 39.34 8 VAL B N 1
ATOM 2126 C CA . VAL B 1 8 ? -7.215 72.375 49.25 1 39.34 8 VAL B CA 1
ATOM 2127 C C . VAL B 1 8 ? -7.578 71.562 48.031 1 39.34 8 VAL B C 1
ATOM 2129 O O . VAL B 1 8 ? -8.43 70.688 48.094 1 39.34 8 VAL B O 1
ATOM 2132 N N . GLU B 1 9 ? -7.598 72.062 46.812 1 36.41 9 GLU B N 1
ATOM 2133 C CA . GLU B 1 9 ? -7.684 71.312 45.531 1 36.41 9 GLU B CA 1
ATOM 2134 C C . GLU B 1 9 ? -6.621 70.25 45.469 1 36.41 9 GLU B C 1
ATOM 2136 O O . GLU B 1 9 ? -5.426 70.5 45.562 1 36.41 9 GLU B O 1
ATOM 2141 N N . MET B 1 10 ? -6.824 69 45.938 1 32.94 10 MET B N 1
ATOM 2142 C CA . MET B 1 10 ? -5.945 67.875 45.75 1 32.94 10 MET B CA 1
ATOM 2143 C C . MET B 1 10 ? -5.766 67.562 44.25 1 32.94 10 MET B C 1
ATOM 2145 O O . MET B 1 10 ? -6.734 67.25 43.562 1 32.94 10 MET B O 1
ATOM 2149 N N . ALA B 1 11 ? -4.898 68.188 43.469 1 45.78 11 ALA B N 1
ATOM 2150 C CA . ALA B 1 11 ? -4.477 67.812 42.125 1 45.78 11 ALA B CA 1
ATOM 2151 C C . ALA B 1 11 ? -3.912 66.375 42.062 1 45.78 11 ALA B C 1
ATOM 2153 O O . ALA B 1 11 ? -2.832 66.125 42.625 1 45.78 11 ALA B O 1
ATOM 2154 N N . SER B 1 12 ? -4.688 65.312 42.25 1 37.09 12 SER B N 1
ATOM 2155 C CA . SER B 1 12 ? -4.121 64 41.906 1 37.09 12 SER B CA 1
ATOM 2156 C C . SER B 1 12 ? -3.707 63.938 40.469 1 37.09 12 SER B C 1
ATOM 2158 O O . SER B 1 12 ? -4.547 64.062 39.562 1 37.09 12 SER B O 1
ATOM 2160 N N . ASP B 1 13 ? -2.615 64.438 40.031 1 38.84 13 ASP B N 1
ATOM 2161 C CA . ASP B 1 13 ? -2.02 64.188 38.719 1 38.84 13 ASP B CA 1
ATOM 2162 C C . ASP B 1 13 ? -1.915 62.688 38.438 1 38.84 13 ASP B C 1
ATOM 2164 O O . ASP B 1 13 ? -0.969 62.031 38.875 1 38.84 13 ASP B O 1
ATOM 2168 N N . SER B 1 14 ? -3.004 61.844 38.531 1 40.25 14 SER B N 1
ATOM 2169 C CA . SER B 1 14 ? -2.84 60.5 38.031 1 40.25 14 SER B CA 1
ATOM 2170 C C . SER B 1 14 ? -2.26 60.5 36.594 1 40.25 14 SER B C 1
ATOM 2172 O O . SER B 1 14 ? -2.93 60.906 35.656 1 40.25 14 SER B O 1
ATOM 2174 N N . ASP B 1 15 ? -1.074 60.781 36.312 1 42.59 15 ASP B N 1
ATOM 2175 C CA . ASP B 1 15 ? -0.408 60.344 35.094 1 42.59 15 ASP B CA 1
ATOM 2176 C C . ASP B 1 15 ? -0.808 58.938 34.719 1 42.59 15 ASP B C 1
ATOM 2178 O O . ASP B 1 15 ? -0.219 57.969 35.219 1 42.59 15 ASP B O 1
ATOM 2182 N N . SER B 1 16 ? -2.08 58.5 34.594 1 47.34 16 SER B N 1
ATOM 2183 C CA . SER B 1 16 ? -2.484 57.219 34 1 47.34 16 SER B CA 1
ATOM 2184 C C . SER B 1 16 ? -1.719 56.938 32.719 1 47.34 16 SER B C 1
ATOM 2186 O O . SER B 1 16 ? -1.996 57.562 31.688 1 47.34 16 SER B O 1
ATOM 2188 N N . GLU B 1 17 ? -0.472 56.75 32.719 1 50.28 17 GLU B N 1
ATOM 2189 C CA . GLU B 1 17 ? 0.209 56.156 31.578 1 50.28 17 GLU B CA 1
ATOM 2190 C C . GLU B 1 17 ? -0.667 55.094 30.922 1 50.28 17 GLU B C 1
ATOM 2192 O O . GLU B 1 17 ? -1.11 54.156 31.578 1 50.28 17 GLU B O 1
ATOM 2197 N N . ASN B 1 18 ? -1.595 55.312 30.109 1 58.19 18 ASN B N 1
ATOM 2198 C CA . ASN B 1 18 ? -2.43 54.5 29.25 1 58.19 18 ASN B CA 1
ATOM 2199 C C . ASN B 1 18 ? -1.66 53.281 28.719 1 58.19 18 ASN B C 1
ATOM 2201 O O . ASN B 1 18 ? -0.982 53.406 27.688 1 58.19 18 ASN B O 1
ATOM 2205 N N . GLU B 1 19 ? -1.112 52.406 29.578 1 73.5 19 GLU B N 1
ATOM 2206 C CA . GLU B 1 19 ? -0.423 51.156 29.234 1 73.5 19 GLU B CA 1
ATOM 2207 C C . GLU B 1 19 ? -1.277 50.281 28.297 1 73.5 19 GLU B C 1
ATOM 2209 O O . GLU B 1 19 ? -2.4 49.906 28.656 1 73.5 19 GLU B O 1
ATOM 2214 N N . VAL B 1 20 ? -1.062 50.375 26.969 1 85.44 20 VAL B N 1
ATOM 2215 C CA . VAL B 1 20 ? -1.74 49.562 25.969 1 85.44 20 VAL B CA 1
ATOM 2216 C C . VAL B 1 20 ? -1.534 48.094 26.297 1 85.44 20 VAL B C 1
ATOM 2218 O O . VAL B 1 20 ? -0.399 47.625 26.438 1 85.44 20 VAL B O 1
ATOM 2221 N N . VAL B 1 21 ? -2.594 47.375 26.734 1 90.31 21 VAL B N 1
ATOM 2222 C CA . VAL B 1 21 ? -2.586 45.938 26.969 1 90.31 21 VAL B CA 1
ATOM 2223 C C . VAL B 1 21 ? -3.256 45.219 25.797 1 90.31 21 VAL B C 1
ATOM 2225 O O . VAL B 1 21 ? -4.305 45.656 25.312 1 90.31 21 VAL B O 1
ATOM 2228 N N . LEU B 1 22 ? -2.545 44.312 25.297 1 94.19 22 LEU B N 1
ATOM 2229 C CA . LEU B 1 22 ? -3.049 43.562 24.156 1 94.19 22 LEU B CA 1
ATOM 2230 C C . LEU B 1 22 ? -3.592 42.188 24.609 1 94.19 22 LEU B C 1
ATOM 2232 O O . LEU B 1 22 ? -3.221 41.688 25.672 1 94.19 22 LEU B O 1
ATOM 2236 N N . GLN B 1 23 ? -4.516 41.656 23.859 1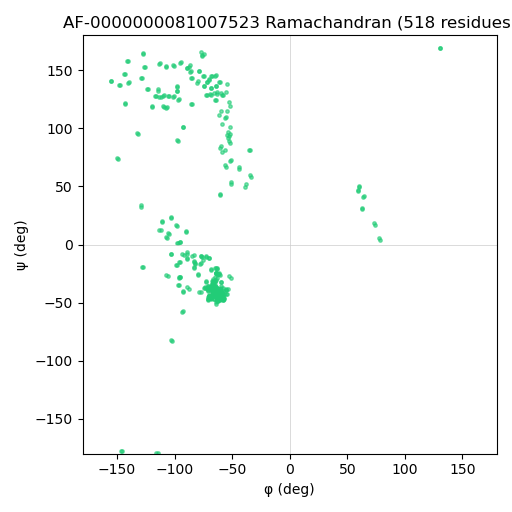 95.88 23 GLN B N 1
ATOM 2237 C CA . GLN B 1 23 ? -5.082 40.344 24.109 1 95.88 23 GLN B CA 1
ATOM 2238 C C . GLN B 1 23 ? -4.691 39.344 23.031 1 95.88 23 GLN B C 1
ATOM 2240 O O . GLN B 1 23 ? -4.898 39.594 21.844 1 95.88 23 GLN B O 1
ATOM 2245 N N . CYS B 1 24 ? -4.148 38.25 23.484 1 97.19 24 CYS B N 1
ATOM 2246 C CA . CYS B 1 24 ? -3.717 37.219 22.547 1 97.19 24 CYS B CA 1
ATOM 2247 C C . CYS B 1 24 ? -4.914 36.469 21.984 1 97.19 24 CYS B C 1
ATOM 2249 O O . CYS B 1 24 ? -5.781 36.031 22.719 1 97.19 24 CYS B O 1
ATOM 2251 N N . LEU B 1 25 ? -4.934 36.219 20.703 1 96.38 25 LEU B N 1
ATOM 2252 C CA . LEU B 1 25 ? -6.062 35.562 20.047 1 96.38 25 LEU B CA 1
ATOM 2253 C C . LEU B 1 25 ? -5.969 34.062 20.188 1 96.38 25 LEU B C 1
ATOM 2255 O O . LEU B 1 25 ? -6.965 33.344 20.016 1 96.38 25 LEU B O 1
ATOM 2259 N N . SER B 1 26 ? -4.855 33.562 20.562 1 95.38 26 SER B N 1
ATOM 2260 C CA . SER B 1 26 ? -4.648 32.125 20.688 1 95.38 26 SER B CA 1
ATOM 2261 C C . SER B 1 26 ? -4.93 31.641 22.109 1 95.38 26 SER B C 1
ATOM 2263 O O . SER B 1 26 ? -5.828 30.828 22.328 1 95.38 26 SER B O 1
ATOM 2265 N N . CYS B 1 27 ? -4.207 32.219 23.156 1 95.94 27 CYS B N 1
ATOM 2266 C CA . CYS B 1 27 ? -4.352 31.75 24.516 1 95.94 27 CYS B CA 1
ATOM 2267 C C . CYS B 1 27 ? -5.352 32.594 25.297 1 95.94 27 CYS B C 1
ATOM 2269 O O . CYS B 1 27 ? -5.719 32.25 26.422 1 95.94 27 CYS B O 1
ATOM 2271 N N . GLU B 1 28 ? -5.73 33.781 24.797 1 95.25 28 GLU B N 1
ATOM 2272 C CA . GLU B 1 28 ? -6.734 34.688 25.359 1 95.25 28 GLU B CA 1
ATOM 2273 C C . GLU B 1 28 ? -6.211 35.375 26.594 1 95.25 28 GLU B C 1
ATOM 2275 O O . GLU B 1 28 ? -6.977 36.031 27.312 1 95.25 28 GLU B O 1
ATOM 2280 N N . GLU B 1 29 ? -4.922 35.375 26.766 1 95.56 29 GLU B N 1
ATOM 2281 C CA . GLU B 1 29 ? -4.309 36.062 27.891 1 95.56 29 GLU B CA 1
ATOM 2282 C C . GLU B 1 29 ? -3.842 37.469 27.5 1 95.56 29 GLU B C 1
ATOM 2284 O O . GLU B 1 29 ? -3.656 37.75 26.312 1 95.56 29 GLU B O 1
ATOM 2289 N N . GLU B 1 30 ? -3.719 38.344 28.453 1 95.94 30 GLU B N 1
ATOM 2290 C CA . GLU B 1 30 ? -3.182 39.688 28.219 1 95.94 30 GLU B CA 1
ATOM 2291 C C . GLU B 1 30 ? -1.657 39.656 28.141 1 95.94 30 GLU B C 1
ATOM 2293 O O . GLU B 1 30 ? -1.01 38.875 28.828 1 95.94 30 GLU B O 1
ATOM 2298 N N . TYR B 1 31 ? -1.174 40.469 27.203 1 95.38 31 TYR B N 1
ATOM 2299 C CA . TYR B 1 31 ? 0.278 40.562 27.094 1 95.38 31 TYR B CA 1
ATOM 2300 C C . TYR B 1 31 ? 0.721 41.969 26.797 1 95.38 31 TYR B C 1
ATOM 2302 O O . TYR B 1 31 ? -0.081 42.812 26.344 1 95.38 31 TYR B O 1
ATOM 2310 N N . ASP B 1 32 ? 1.983 42.281 27.125 1 93.94 32 ASP B N 1
ATOM 2311 C CA . ASP B 1 32 ? 2.588 43.594 26.875 1 93.94 32 ASP B CA 1
ATOM 2312 C C . ASP B 1 32 ? 3.006 43.75 25.422 1 93.94 32 ASP B C 1
ATOM 2314 O O . ASP B 1 32 ? 3.371 42.75 24.766 1 93.94 32 ASP B O 1
ATOM 2318 N N . PRO B 1 33 ? 2.971 44.938 24.922 1 93.94 33 PRO B N 1
ATOM 2319 C CA . PRO B 1 33 ? 3.402 45.219 23.547 1 93.94 33 PRO B CA 1
ATOM 2320 C C . PRO B 1 33 ? 4.797 44.656 23.25 1 93.94 33 PRO B C 1
ATOM 2322 O O . PRO B 1 33 ? 5.098 44.281 22.109 1 93.94 33 PRO B O 1
ATOM 2325 N N . LYS B 1 34 ? 5.625 44.562 24.266 1 92.75 34 LYS B N 1
ATOM 2326 C CA . LYS B 1 34 ? 6.973 44.031 24.078 1 92.75 34 LYS B CA 1
ATOM 2327 C C . LYS B 1 34 ? 6.934 42.531 23.75 1 92.75 34 LYS B C 1
ATOM 2329 O O . LYS B 1 34 ? 7.867 42 23.156 1 92.75 34 LYS B O 1
ATOM 2334 N N . ASP B 1 35 ? 5.867 41.875 24.109 1 95.81 35 ASP B N 1
ATOM 2335 C CA . ASP B 1 35 ? 5.719 40.438 23.891 1 95.81 35 ASP B CA 1
ATOM 2336 C C . ASP B 1 35 ? 4.809 40.156 22.703 1 95.81 35 ASP B C 1
ATOM 2338 O O . ASP B 1 35 ? 4.238 39.062 22.609 1 95.81 35 ASP B O 1
ATOM 2342 N N . ALA B 1 36 ? 4.715 41.125 21.828 1 95.81 36 ALA B N 1
ATOM 2343 C CA . ALA B 1 36 ? 3.824 40.969 20.688 1 95.81 36 ALA B CA 1
ATOM 2344 C C . ALA B 1 36 ? 4.387 39.969 19.688 1 95.81 36 ALA B C 1
ATOM 2346 O O . ALA B 1 36 ? 5.594 39.938 19.422 1 95.81 36 ALA B O 1
ATOM 2347 N N . GLY B 1 37 ? 3.523 39.125 19.109 1 96 37 GLY B N 1
ATOM 2348 C CA . GLY B 1 37 ? 3.904 38.125 18.141 1 96 37 GLY B CA 1
ATOM 2349 C C . GLY B 1 37 ? 3.562 38.531 16.719 1 96 37 GLY B C 1
ATOM 2350 O O . GLY B 1 37 ? 4.363 39.156 16.031 1 96 37 GLY B O 1
ATOM 2351 N N . THR B 1 38 ? 2.266 38.281 16.375 1 97.19 38 THR B N 1
ATOM 2352 C CA . THR B 1 38 ? 1.884 38.562 15 1 97.19 38 THR B CA 1
ATOM 2353 C C . THR B 1 38 ? 0.651 39.469 14.953 1 97.19 38 THR B C 1
ATOM 2355 O O . THR B 1 38 ? -0.018 39.656 15.969 1 97.19 38 THR B O 1
ATOM 2358 N N . CYS B 1 39 ? 0.438 40.031 13.727 1 97.06 39 CYS B N 1
ATOM 2359 C CA . CYS B 1 39 ? -0.807 40.75 13.477 1 97.06 39 CYS B CA 1
ATOM 2360 C C . CYS B 1 39 ? -1.96 39.781 13.25 1 97.06 39 CYS B C 1
ATOM 2362 O O . CYS B 1 39 ? -1.742 38.594 13.086 1 97.06 39 CYS B O 1
ATOM 2364 N N . LYS B 1 40 ? -3.084 40.312 13.32 1 96.94 40 LYS B N 1
ATOM 2365 C CA . LYS B 1 40 ? -4.293 39.5 13.219 1 96.94 40 LYS B CA 1
ATOM 2366 C C . LYS B 1 40 ? -4.367 38.781 11.875 1 96.94 40 LYS B C 1
ATOM 2368 O O . LYS B 1 40 ? -4.758 37.625 11.805 1 96.94 40 LYS B O 1
ATOM 2373 N N . GLU B 1 41 ? -3.996 39.438 10.812 1 96.81 41 GLU B N 1
ATOM 2374 C CA . GLU B 1 41 ? -4.047 38.875 9.469 1 96.81 41 GLU B CA 1
ATOM 2375 C C . GLU B 1 41 ? -3.139 37.656 9.359 1 96.81 41 GLU B C 1
ATOM 2377 O O . GLU B 1 41 ? -3.549 36.594 8.844 1 96.81 41 GLU B O 1
ATOM 2382 N N . CYS B 1 42 ? -1.974 37.781 9.82 1 96.56 42 CYS B N 1
ATOM 2383 C CA . CYS B 1 42 ? -1.02 36.656 9.773 1 96.56 42 CYS B CA 1
ATOM 2384 C C . CYS B 1 42 ? -1.469 35.531 10.672 1 96.56 42 CYS B C 1
ATOM 2386 O O . CYS B 1 42 ? -1.26 34.344 10.344 1 96.56 42 CYS B O 1
ATOM 2388 N N . TYR B 1 43 ? -2.059 35.875 11.805 1 96.12 43 TYR B N 1
ATOM 2389 C CA . TYR B 1 43 ? -2.605 34.844 12.695 1 96.12 43 TYR B CA 1
ATOM 2390 C C . TYR B 1 43 ? -3.691 34.031 11.992 1 96.12 43 TYR B C 1
ATOM 2392 O O . TYR B 1 43 ? -3.689 32.812 12.039 1 96.12 43 TYR B O 1
ATOM 2400 N N . ASP B 1 44 ? -4.574 34.719 11.344 1 96.12 44 ASP B N 1
ATOM 2401 C CA . ASP B 1 44 ? -5.668 34.062 10.641 1 96.12 44 ASP B CA 1
ATOM 2402 C C . ASP B 1 44 ? -5.141 33.156 9.516 1 96.12 44 ASP B C 1
ATOM 2404 O O . ASP B 1 44 ? -5.641 32.062 9.312 1 96.12 44 ASP B O 1
ATOM 2408 N N . GLU B 1 45 ? -4.211 33.656 8.82 1 95.12 45 GLU B N 1
ATOM 2409 C CA . GLU B 1 45 ? -3.613 32.906 7.73 1 95.12 45 GLU B CA 1
ATOM 2410 C C . GLU B 1 45 ? -2.938 31.641 8.25 1 95.12 45 GLU B C 1
ATOM 2412 O O . GLU B 1 45 ? -3.045 30.562 7.641 1 95.12 45 GLU B O 1
ATOM 2417 N N . ALA B 1 46 ? -2.242 31.766 9.328 1 93.88 46 ALA B N 1
ATOM 2418 C CA . ALA B 1 46 ? -1.56 30.625 9.93 1 93.88 46 ALA B CA 1
ATOM 2419 C C . ALA B 1 46 ? -2.562 29.594 10.438 1 93.88 46 ALA B C 1
ATOM 2421 O O . ALA B 1 46 ? -2.334 28.391 10.312 1 93.88 46 ALA B O 1
ATOM 2422 N N . LYS B 1 47 ? -3.584 30.109 11 1 93.81 47 LYS B N 1
ATOM 2423 C CA . LYS B 1 47 ? -4.641 29.219 11.492 1 93.81 47 LYS B CA 1
ATOM 2424 C C . LYS B 1 47 ? -5.277 28.438 10.344 1 93.81 47 LYS B C 1
ATOM 2426 O O . LYS B 1 47 ? -5.516 27.234 10.461 1 93.81 47 LYS B O 1
ATOM 2431 N N . GLU B 1 48 ? -5.535 29.094 9.281 1 95.5 48 GLU B N 1
ATOM 2432 C CA . GLU B 1 48 ? -6.098 28.438 8.102 1 95.5 48 GLU B CA 1
ATOM 2433 C C . GLU B 1 48 ? -5.121 27.422 7.516 1 95.5 48 GLU B C 1
ATOM 2435 O O . GLU B 1 48 ? -5.527 26.344 7.098 1 95.5 48 GLU B O 1
ATOM 2440 N N . GLU B 1 49 ? -3.887 27.781 7.453 1 94.5 49 GLU B N 1
ATOM 2441 C CA . GLU B 1 49 ? -2.867 26.859 6.961 1 94.5 49 GLU B CA 1
ATOM 2442 C C . GLU B 1 49 ? -2.801 25.594 7.816 1 94.5 49 GLU B C 1
ATOM 2444 O O . GLU B 1 49 ? -2.689 24.484 7.289 1 94.5 49 GLU B O 1
ATOM 2449 N N . LEU B 1 50 ? -2.867 25.797 9.102 1 94.62 50 LEU B N 1
ATOM 2450 C CA . LEU B 1 50 ? -2.828 24.672 10.031 1 94.62 50 LEU B CA 1
ATOM 2451 C C . LEU B 1 50 ? -4.031 23.766 9.828 1 94.62 50 LEU B C 1
ATOM 2453 O O . LEU B 1 50 ? -3.896 22.531 9.852 1 94.62 50 LEU B O 1
ATOM 2457 N N . LYS B 1 51 ? -5.145 24.359 9.664 1 95.06 51 LYS B N 1
ATOM 2458 C CA . LYS B 1 51 ? -6.363 23.609 9.398 1 95.06 51 LYS B CA 1
ATOM 2459 C C . LYS B 1 51 ? -6.23 22.781 8.117 1 95.06 51 LYS B C 1
ATOM 2461 O O . LYS B 1 51 ? -6.602 21.609 8.086 1 95.06 51 LYS B O 1
ATOM 2466 N N . CYS B 1 52 ? -5.695 23.375 7.105 1 95.44 52 CYS B N 1
ATOM 2467 C CA . CYS B 1 52 ? -5.496 22.703 5.828 1 95.44 52 CYS B CA 1
ATOM 2468 C C . CYS B 1 52 ? -4.52 21.547 5.973 1 95.44 52 CYS B C 1
ATOM 2470 O O . CYS B 1 52 ? -4.766 20.453 5.449 1 95.44 52 CYS B O 1
ATOM 2472 N N . LYS B 1 53 ? -3.459 21.734 6.703 1 95.88 53 LYS B N 1
ATOM 2473 C CA . LYS B 1 53 ? -2.455 20.703 6.902 1 95.88 53 LYS B CA 1
ATOM 2474 C C . LYS B 1 53 ? -3.023 19.531 7.707 1 95.88 53 LYS B C 1
ATOM 2476 O O . LYS B 1 53 ? -2.693 18.375 7.453 1 95.88 53 LYS B O 1
ATOM 2481 N N . ASN B 1 54 ? -3.85 19.812 8.633 1 96.06 54 ASN B N 1
ATOM 2482 C CA . ASN B 1 54 ? -4.496 18.766 9.414 1 96.06 54 ASN B CA 1
ATOM 2483 C C . ASN B 1 54 ? -5.402 17.891 8.547 1 96.06 54 ASN B C 1
ATOM 2485 O O . ASN B 1 54 ? -5.43 16.672 8.703 1 96.06 54 ASN B O 1
ATOM 2489 N N . LYS B 1 55 ? -6.098 18.5 7.73 1 96.75 55 LYS B N 1
ATOM 2490 C CA . LYS B 1 55 ? -6.953 17.766 6.809 1 96.75 55 LYS B CA 1
ATOM 2491 C C . LYS B 1 55 ? -6.129 16.859 5.895 1 96.75 55 LYS B C 1
ATOM 2493 O O . LYS B 1 55 ? -6.477 15.703 5.684 1 96.75 55 LYS B O 1
ATOM 2498 N N . GLU B 1 56 ? -5.055 17.406 5.395 1 96.31 56 GLU B N 1
ATOM 2499 C CA . GLU B 1 56 ? -4.18 16.625 4.52 1 96.31 56 GLU B CA 1
ATOM 2500 C C . GLU B 1 56 ? -3.572 15.438 5.258 1 96.31 56 GLU B C 1
ATOM 2502 O O . GLU B 1 56 ? -3.477 14.344 4.707 1 96.31 56 GLU B O 1
ATOM 2507 N N . LEU B 1 57 ? -3.189 15.68 6.438 1 97.25 57 LEU B N 1
ATOM 2508 C CA . LEU B 1 57 ? -2.613 14.625 7.262 1 97.25 57 LEU B CA 1
ATOM 2509 C C . LEU B 1 57 ? -3.615 13.492 7.473 1 97.25 57 LEU B C 1
ATOM 2511 O O . LEU B 1 57 ? -3.268 12.32 7.344 1 97.25 57 LEU B O 1
ATOM 2515 N N . GLU B 1 58 ? -4.805 13.867 7.75 1 96.56 58 GLU B N 1
ATOM 2516 C CA . GLU B 1 58 ? -5.844 12.867 7.961 1 96.56 58 GLU B CA 1
ATOM 2517 C C . GLU B 1 58 ? -6.094 12.055 6.695 1 96.56 58 GLU B C 1
ATOM 2519 O O . GLU B 1 58 ? -6.227 10.828 6.75 1 96.56 58 GLU B O 1
ATOM 2524 N N . GLU B 1 59 ? -6.129 12.672 5.617 1 96.25 59 GLU B N 1
ATOM 2525 C CA . GLU B 1 59 ? -6.336 12 4.336 1 96.25 59 GLU B CA 1
ATOM 2526 C C . GLU B 1 59 ? -5.199 11.031 4.027 1 96.25 59 GLU B C 1
ATOM 2528 O O . GLU B 1 59 ? -5.438 9.906 3.59 1 96.25 59 GLU B O 1
ATOM 2533 N N . LEU B 1 60 ? -3.99 11.461 4.293 1 97.06 60 LEU B N 1
ATOM 2534 C CA . LEU B 1 60 ? -2.826 10.625 4.016 1 97.06 60 LEU B CA 1
ATOM 2535 C C . LEU B 1 60 ? -2.785 9.422 4.949 1 97.06 60 LEU B C 1
ATOM 2537 O O . LEU B 1 60 ? -2.367 8.336 4.551 1 97.06 60 LEU B O 1
ATOM 2541 N N . LYS B 1 61 ? -3.18 9.664 6.125 1 97.12 61 LYS B N 1
ATOM 2542 C CA . LYS B 1 61 ? -3.242 8.555 7.07 1 97.12 61 LYS B CA 1
ATOM 2543 C C . LYS B 1 61 ? -4.254 7.504 6.617 1 97.12 61 LYS B C 1
ATOM 2545 O O . LYS B 1 61 ? -3.984 6.305 6.699 1 97.12 61 LYS B O 1
ATOM 2550 N N . CYS B 1 62 ? -5.383 7.977 6.16 1 95.62 62 CYS B N 1
ATOM 2551 C CA . CYS B 1 62 ? -6.406 7.074 5.645 1 95.62 62 CYS B CA 1
ATOM 2552 C C . CYS B 1 62 ? -5.895 6.309 4.43 1 95.62 62 CYS B C 1
ATOM 2554 O O . CYS B 1 62 ? -6.043 5.09 4.348 1 95.62 62 CYS B O 1
ATOM 2556 N N . LYS B 1 63 ? -5.281 6.996 3.604 1 96.31 63 LYS B N 1
ATOM 2557 C CA . LYS B 1 63 ? -4.738 6.367 2.402 1 96.31 63 LYS B CA 1
ATOM 2558 C C . LYS B 1 63 ? -3.676 5.332 2.756 1 96.31 63 LYS B C 1
ATOM 2560 O O . LYS B 1 63 ? -3.609 4.266 2.137 1 96.31 63 LYS B O 1
ATOM 2565 N N . ASN B 1 64 ? -2.861 5.699 3.662 1 97.31 64 ASN B N 1
ATOM 2566 C CA . ASN B 1 64 ? -1.824 4.773 4.109 1 97.31 64 ASN B CA 1
ATOM 2567 C C . ASN B 1 64 ? -2.422 3.48 4.656 1 97.31 64 ASN B C 1
ATOM 2569 O O . ASN B 1 64 ? -1.933 2.391 4.355 1 97.31 64 ASN B O 1
ATOM 2573 N N . GLN B 1 65 ? -3.439 3.621 5.359 1 96.56 65 GLN B N 1
ATOM 2574 C CA . GLN B 1 65 ? -4.113 2.451 5.914 1 96.56 65 GLN B CA 1
ATOM 2575 C C . GLN B 1 65 ? -4.703 1.58 4.812 1 96.56 65 GLN B C 1
ATOM 2577 O O . GLN B 1 65 ? -4.602 0.352 4.863 1 96.56 65 GLN B O 1
ATOM 2582 N N . GLU B 1 66 ? -5.285 2.154 3.867 1 95.94 66 GLU B N 1
ATOM 2583 C CA . GLU B 1 66 ? -5.855 1.433 2.734 1 95.94 66 GLU B CA 1
ATOM 2584 C C . GLU B 1 66 ? -4.777 0.677 1.962 1 95.94 66 GLU B C 1
ATOM 2586 O O . GLU B 1 66 ? -4.973 -0.476 1.575 1 95.94 66 GLU B O 1
ATOM 2591 N N . LEU B 1 67 ? -3.695 1.338 1.786 1 97.31 67 LEU B N 1
ATOM 2592 C CA . LEU B 1 67 ? -2.609 0.733 1.024 1 97.31 67 LEU B CA 1
ATOM 2593 C C . LEU B 1 67 ? -1.985 -0.426 1.795 1 97.31 67 LEU B C 1
ATOM 2595 O O . LEU B 1 67 ? -1.578 -1.426 1.199 1 97.31 67 LEU B O 1
ATOM 2599 N N . GLU B 1 68 ? -1.907 -0.278 3.064 1 97.5 68 GLU B N 1
ATOM 2600 C CA . GLU B 1 68 ? -1.412 -1.374 3.893 1 97.5 68 GLU B CA 1
ATOM 2601 C C . GLU B 1 68 ? -2.322 -2.596 3.793 1 97.5 68 GLU B C 1
ATOM 2603 O O . GLU B 1 68 ? -1.843 -3.725 3.67 1 97.5 68 GLU B O 1
ATOM 2608 N N . SER B 1 69 ? -3.572 -2.322 3.869 1 97.5 69 SER B N 1
ATOM 2609 C CA . SER B 1 69 ? -4.555 -3.396 3.75 1 97.5 69 SER B CA 1
ATOM 2610 C C . SER B 1 69 ? -4.484 -4.062 2.379 1 97.5 69 SER B C 1
ATOM 2612 O O . SER B 1 69 ? -4.578 -5.285 2.271 1 97.5 69 SER B O 1
ATOM 2614 N N . LYS B 1 70 ? -4.32 -3.279 1.388 1 97.69 70 LYS B N 1
ATOM 2615 C CA . LYS B 1 70 ? -4.195 -3.783 0.023 1 97.69 70 LYS B CA 1
ATOM 2616 C C . LYS B 1 70 ? -2.965 -4.672 -0.128 1 97.69 70 LYS B C 1
ATOM 2618 O O . LYS B 1 70 ? -3.045 -5.766 -0.692 1 97.69 70 LYS B O 1
ATOM 2623 N N . ALA B 1 71 ? -1.894 -4.18 0.387 1 97.06 71 ALA B N 1
ATOM 2624 C CA . ALA B 1 71 ? -0.657 -4.957 0.324 1 97.06 71 ALA B CA 1
ATOM 2625 C C . ALA B 1 71 ? -0.794 -6.273 1.083 1 97.06 71 ALA B C 1
ATOM 2627 O O . ALA B 1 71 ? -0.315 -7.312 0.626 1 97.06 71 ALA B O 1
ATOM 2628 N N . SER B 1 72 ? -1.404 -6.215 2.205 1 96.69 72 SER B N 1
ATOM 2629 C CA . SER B 1 72 ? -1.622 -7.418 3.004 1 96.69 72 SER B CA 1
ATOM 2630 C C . SER B 1 72 ? -2.486 -8.43 2.256 1 96.69 72 SER B C 1
ATOM 2632 O O . SER B 1 72 ? -2.203 -9.625 2.275 1 96.69 72 SER B O 1
ATOM 2634 N N . PHE B 1 73 ? -3.484 -7.945 1.582 1 97.69 73 PHE B N 1
ATOM 2635 C CA . PHE B 1 73 ? -4.371 -8.805 0.803 1 97.69 73 PHE B CA 1
ATOM 2636 C C . PHE B 1 73 ? -3.619 -9.445 -0.355 1 97.69 73 PHE B C 1
ATOM 2638 O O . PHE B 1 73 ? -3.84 -10.617 -0.669 1 97.69 73 PHE B O 1
ATOM 2645 N N . LEU B 1 74 ? -2.715 -8.656 -0.953 1 97.44 74 LEU B N 1
ATOM 2646 C CA . LEU B 1 74 ? -2.039 -9.109 -2.162 1 97.44 74 LEU B CA 1
ATOM 2647 C C . LEU B 1 74 ? -0.856 -10.008 -1.819 1 97.44 74 LEU B C 1
ATOM 2649 O O . LEU B 1 74 ? -0.343 -10.719 -2.682 1 97.44 74 LEU B O 1
ATOM 2653 N N . SER B 1 75 ? -0.419 -9.977 -0.607 1 95.94 75 SER B N 1
ATOM 2654 C CA . SER B 1 75 ? 0.664 -10.859 -0.18 1 95.94 75 SER B CA 1
ATOM 2655 C C . SER B 1 75 ? 0.218 -12.32 -0.169 1 95.94 75 SER B C 1
ATOM 2657 O O . SER B 1 75 ? -0.932 -12.617 0.155 1 95.94 75 SER B O 1
ATOM 2659 N N . LEU B 1 76 ? 1.144 -13.188 -0.508 1 95.75 76 LEU B N 1
ATOM 2660 C CA . LEU B 1 76 ? 0.852 -14.617 -0.559 1 95.75 76 LEU B CA 1
ATOM 2661 C C . LEU B 1 76 ? 1.634 -15.367 0.511 1 95.75 76 LEU B C 1
ATOM 2663 O O . LEU B 1 76 ? 2.676 -14.898 0.971 1 95.75 76 LEU B O 1
ATOM 2667 N N . SER B 1 77 ? 1.071 -16.516 0.864 1 93 77 SER B N 1
ATOM 2668 C CA . SER B 1 77 ? 1.806 -17.375 1.785 1 93 77 SER B CA 1
ATOM 2669 C C . SER B 1 77 ? 3.107 -17.875 1.163 1 93 77 SER B C 1
ATOM 2671 O O . SER B 1 77 ? 3.104 -18.438 0.071 1 93 77 SER B O 1
ATOM 2673 N N . SER B 1 78 ? 4.113 -17.578 1.888 1 92.81 78 SER B N 1
ATOM 2674 C CA . SER B 1 78 ? 5.445 -17.953 1.419 1 92.81 78 SER B CA 1
ATOM 2675 C C . SER B 1 78 ? 5.789 -19.391 1.81 1 92.81 78 SER B C 1
ATOM 2677 O O . SER B 1 78 ? 5.457 -19.828 2.91 1 92.81 78 SER B O 1
ATOM 2679 N N . PRO B 1 79 ? 6.477 -20.062 0.937 1 90.38 79 PRO B N 1
ATOM 2680 C CA . PRO B 1 79 ? 6.875 -21.438 1.27 1 90.38 79 PRO B CA 1
ATOM 2681 C C . PRO B 1 79 ? 7.938 -21.484 2.367 1 90.38 79 PRO B C 1
ATOM 2683 O O . PRO B 1 79 ? 8.164 -22.547 2.955 1 90.38 79 PRO B O 1
ATOM 2686 N N . VAL B 1 80 ? 8.5 -20.391 2.678 1 87.75 80 VAL B N 1
ATOM 2687 C CA . VAL B 1 80 ? 9.617 -20.328 3.615 1 87.75 80 VAL B CA 1
ATOM 2688 C C . VAL B 1 80 ? 9.102 -20.078 5.027 1 87.75 80 VAL B C 1
ATOM 2690 O O . VAL B 1 80 ? 9.609 -20.656 5.996 1 87.75 80 VAL B O 1
ATOM 2693 N N . LEU B 1 81 ? 8.164 -19.266 5.133 1 82.44 81 LEU B N 1
ATOM 2694 C CA . LEU B 1 81 ? 7.777 -18.766 6.449 1 82.44 81 LEU B CA 1
ATOM 2695 C C . LEU B 1 81 ? 6.453 -19.375 6.895 1 82.44 81 LEU B C 1
ATOM 2697 O O . LEU B 1 81 ? 6.164 -19.438 8.094 1 82.44 81 LEU B O 1
ATOM 2701 N N . ASN B 1 82 ? 5.73 -19.719 5.945 1 76.75 82 ASN B N 1
ATOM 2702 C CA . ASN B 1 82 ? 4.352 -20 6.324 1 76.75 82 ASN B CA 1
ATOM 2703 C C . ASN B 1 82 ? 4.031 -21.5 6.219 1 76.75 82 ASN B C 1
ATOM 2705 O O . ASN B 1 82 ? 4.238 -22.109 5.168 1 76.75 82 ASN B O 1
ATOM 2709 N N . HIS B 1 83 ? 3.535 -21.906 7.281 1 77.06 83 HIS B N 1
ATOM 2710 C CA . HIS B 1 83 ? 3.146 -23.312 7.34 1 77.06 83 HIS B CA 1
ATOM 2711 C C . HIS B 1 83 ? 1.898 -23.562 6.5 1 77.06 83 HIS B C 1
ATOM 2713 O O . HIS B 1 83 ? 1.601 -24.719 6.164 1 77.06 83 HIS B O 1
ATOM 2719 N N . SER B 1 84 ? 1.295 -22.484 6.07 1 78.12 84 SER B N 1
ATOM 2720 C CA . SER B 1 84 ? 0.054 -22.641 5.32 1 78.12 84 SER B CA 1
ATOM 2721 C C . SER B 1 84 ? 0.304 -22.562 3.818 1 78.12 84 SER B C 1
ATOM 2723 O O . SER B 1 84 ? -0.626 -22.344 3.039 1 78.12 84 SER B O 1
ATOM 2725 N N . PHE B 1 85 ? 1.571 -22.719 3.529 1 86 85 PHE B N 1
ATOM 2726 C CA . PHE B 1 85 ? 1.888 -22.734 2.107 1 86 85 PHE B CA 1
ATOM 2727 C C . PHE B 1 85 ? 1.143 -23.844 1.386 1 86 85 PHE B C 1
ATOM 2729 O O . PHE B 1 85 ? 1.091 -24.969 1.871 1 86 85 PHE B O 1
ATOM 2736 N N . SER B 1 86 ? 0.509 -23.375 0.322 1 85.25 86 SER B N 1
ATOM 2737 C CA . SER B 1 86 ? -0.207 -24.359 -0.492 1 85.25 86 SER B CA 1
ATOM 2738 C C . SER B 1 86 ? 0.626 -24.781 -1.692 1 85.25 86 SER B C 1
ATOM 2740 O O . SER B 1 86 ? 1.114 -23.953 -2.455 1 85.25 86 SER B O 1
ATOM 2742 N N . PHE B 1 87 ? 0.656 -26.062 -1.815 1 85.5 87 PHE B N 1
ATOM 2743 C CA . PHE B 1 87 ? 1.393 -26.625 -2.939 1 85.5 87 PHE B CA 1
ATOM 2744 C C . PHE B 1 87 ? 0.484 -26.797 -4.148 1 85.5 87 PHE B C 1
ATOM 2746 O O . PHE B 1 87 ? 0.875 -27.422 -5.141 1 85.5 87 PHE B O 1
ATOM 2753 N N . SER B 1 88 ? -0.628 -26.188 -3.922 1 82.94 88 SER B N 1
ATOM 2754 C CA . SER B 1 88 ? -1.615 -26.344 -4.984 1 82.94 88 SER B CA 1
ATOM 2755 C C . SER B 1 88 ? -1.132 -25.719 -6.289 1 82.94 88 SER B C 1
ATOM 2757 O O . SER B 1 88 ? -0.625 -24.594 -6.289 1 82.94 88 SER B O 1
ATOM 2759 N N . THR B 1 89 ? -1.246 -26.547 -7.285 1 87.44 89 THR B N 1
ATOM 2760 C CA . THR B 1 89 ? -0.897 -26.094 -8.625 1 87.44 89 THR B CA 1
ATOM 2761 C C . THR B 1 89 ? -2.049 -26.328 -9.594 1 87.44 89 THR B C 1
ATOM 2763 O O . THR B 1 89 ? -2.973 -27.094 -9.297 1 87.44 89 THR B O 1
ATOM 2766 N N . GLY B 1 90 ? -2.086 -25.5 -10.609 1 89.06 90 GLY B N 1
ATOM 2767 C CA . GLY B 1 90 ? -3.094 -25.734 -11.633 1 89.06 90 GLY B CA 1
ATOM 2768 C C . GLY B 1 90 ? -3.891 -24.484 -11.977 1 89.06 90 GLY B C 1
ATOM 2769 O O . GLY B 1 90 ? -3.773 -23.469 -11.297 1 89.06 90 GLY B O 1
ATOM 2770 N N . LEU B 1 91 ? -4.613 -24.688 -13.055 1 91.75 91 LEU B N 1
ATOM 2771 C CA . LEU B 1 91 ? -5.504 -23.641 -13.547 1 91.75 91 LEU B CA 1
ATOM 2772 C C . LEU B 1 91 ? -6.957 -24.094 -13.492 1 91.75 91 LEU B C 1
ATOM 2774 O O . LEU B 1 91 ? -7.27 -25.219 -13.875 1 91.75 91 LEU B O 1
ATOM 2778 N N . LEU B 1 92 ? -7.781 -23.297 -12.891 1 93.25 92 LEU B N 1
ATOM 2779 C CA . LEU B 1 92 ? -9.211 -23.594 -12.828 1 93.25 92 LEU B CA 1
ATOM 2780 C C . LEU B 1 92 ? -10 -22.656 -13.742 1 93.25 92 LEU B C 1
ATOM 2782 O O . LEU B 1 92 ? -9.531 -21.562 -14.062 1 93.25 92 LEU B O 1
ATOM 2786 N N . LEU B 1 93 ? -11.102 -23.203 -14.125 1 94.5 93 LEU B N 1
ATOM 2787 C CA . LEU B 1 93 ? -12.008 -22.391 -14.938 1 94.5 93 LEU B CA 1
ATOM 2788 C C . LEU B 1 93 ? -13.266 -22.031 -14.156 1 94.5 93 LEU B C 1
ATOM 2790 O O . LEU B 1 93 ? -13.984 -22.922 -13.688 1 94.5 93 LEU B O 1
ATOM 2794 N N . LEU B 1 94 ? -13.469 -20.75 -13.984 1 95.44 94 LEU B N 1
ATOM 2795 C CA . LEU B 1 94 ? -14.664 -20.25 -13.297 1 95.44 94 LEU B CA 1
ATOM 2796 C C . LEU B 1 94 ? -15.734 -19.828 -14.297 1 95.44 94 LEU B C 1
ATOM 2798 O O . LEU B 1 94 ? -15.43 -19.172 -15.289 1 95.44 94 LEU B O 1
ATOM 2802 N N . LEU B 1 95 ? -16.969 -20.219 -14.008 1 95 95 LEU B N 1
ATOM 2803 C CA . LEU B 1 95 ? -18.094 -19.875 -14.875 1 95 95 LEU B CA 1
ATOM 2804 C C . LEU B 1 95 ? -19.344 -19.594 -14.055 1 95 95 LEU B C 1
ATOM 2806 O O . LEU B 1 95 ? -19.547 -20.188 -12.992 1 95 95 LEU B O 1
ATOM 2810 N N . PRO B 1 96 ? -20.172 -18.656 -14.57 1 95.38 96 PRO B N 1
ATOM 2811 C CA . PRO B 1 96 ? -21.5 -18.547 -13.938 1 95.38 96 PRO B CA 1
ATOM 2812 C C . PRO B 1 96 ? -22.344 -19.797 -14.109 1 95.38 96 PRO B C 1
ATOM 2814 O O . PRO B 1 96 ? -22.406 -20.359 -15.203 1 95.38 96 PRO B O 1
ATOM 2817 N N . ALA B 1 97 ? -22.953 -20.172 -13.086 1 93.12 97 ALA B N 1
ATOM 2818 C CA . ALA B 1 97 ? -23.75 -21.406 -13.117 1 93.12 97 ALA B CA 1
ATOM 2819 C C . ALA B 1 97 ? -24.953 -21.266 -14.039 1 93.12 97 ALA B C 1
ATOM 2821 O O . ALA B 1 97 ? -25.359 -22.234 -14.688 1 93.12 97 ALA B O 1
ATOM 2822 N N . ASP B 1 98 ? -25.469 -20.094 -14.133 1 90.56 98 ASP B N 1
ATOM 2823 C CA . ASP B 1 98 ? -26.719 -19.875 -14.836 1 90.56 98 ASP B CA 1
ATOM 2824 C C . ASP B 1 98 ? -26.484 -19.453 -16.281 1 90.56 98 ASP B C 1
ATOM 2826 O O . ASP B 1 98 ? -27.422 -19.109 -17 1 90.56 98 ASP B O 1
ATOM 2830 N N . ASP B 1 99 ? -25.297 -19.375 -16.719 1 89.44 99 ASP B N 1
ATOM 2831 C CA . ASP B 1 99 ? -24.969 -18.969 -18.078 1 89.44 99 ASP B CA 1
ATOM 2832 C C . ASP B 1 99 ? -23.953 -19.922 -18.703 1 89.44 99 ASP B C 1
ATOM 2834 O O . ASP B 1 99 ? -22.734 -19.703 -18.609 1 89.44 99 ASP B O 1
ATOM 2838 N N . SER B 1 100 ? -24.375 -20.844 -19.422 1 82.69 100 SER B N 1
ATOM 2839 C CA . SER B 1 100 ? -23.516 -21.859 -20.016 1 82.69 100 SER B CA 1
ATOM 2840 C C . SER B 1 100 ? -22.781 -21.328 -21.234 1 82.69 100 SER B C 1
ATOM 2842 O O . SER B 1 100 ? -21.797 -21.922 -21.688 1 82.69 100 SER B O 1
ATOM 2844 N N . SER B 1 101 ? -23.266 -20.234 -21.734 1 88.31 101 SER B N 1
ATOM 2845 C CA . SER B 1 101 ? -22.641 -19.688 -22.938 1 88.31 101 SER B CA 1
ATOM 2846 C C . SER B 1 101 ? -21.5 -18.734 -22.594 1 88.31 101 SER B C 1
ATOM 2848 O O . SER B 1 101 ? -20.75 -18.328 -23.469 1 88.31 101 SER B O 1
ATOM 2850 N N . ALA B 1 102 ? -21.422 -18.5 -21.266 1 90.19 102 ALA B N 1
ATOM 2851 C CA . ALA B 1 102 ? -20.391 -17.562 -20.844 1 90.19 102 ALA B CA 1
ATOM 2852 C C . ALA B 1 102 ? -19 -18.172 -21.016 1 90.19 102 ALA B C 1
ATOM 2854 O O . ALA B 1 102 ? -18.812 -19.375 -20.875 1 90.19 102 ALA B O 1
ATOM 2855 N N . SER B 1 103 ? -18.047 -17.344 -21.438 1 91.25 103 SER B N 1
ATOM 2856 C CA . SER B 1 103 ? -16.656 -17.781 -21.562 1 91.25 103 SER B CA 1
ATOM 2857 C C . SER B 1 103 ? -16.031 -18.047 -20.188 1 91.25 103 SER B C 1
ATOM 2859 O O . SER B 1 103 ? -16.109 -17.203 -19.297 1 91.25 103 SER B O 1
ATOM 2861 N N . PRO B 1 104 ? -15.461 -19.172 -20.062 1 93.62 104 PRO B N 1
ATOM 2862 C CA . PRO B 1 104 ? -14.828 -19.484 -18.781 1 93.62 104 PRO B CA 1
ATOM 2863 C C . PRO B 1 104 ? -13.656 -18.547 -18.453 1 93.62 104 PRO B C 1
ATOM 2865 O O . PRO B 1 104 ? -12.953 -18.094 -19.359 1 93.62 104 PRO B O 1
ATOM 2868 N N . ILE B 1 105 ? -13.484 -18.25 -17.188 1 95.19 105 ILE B N 1
ATOM 2869 C CA . ILE B 1 105 ? -12.414 -17.375 -16.719 1 95.19 105 ILE B CA 1
ATOM 2870 C C . ILE B 1 105 ? -11.352 -18.203 -16 1 95.19 105 ILE B C 1
ATOM 2872 O O . ILE B 1 105 ? -11.617 -18.797 -14.953 1 95.19 105 ILE B O 1
ATOM 2876 N N . PRO B 1 106 ? -10.18 -18.188 -16.547 1 95.25 106 PRO B N 1
ATOM 2877 C CA . PRO B 1 106 ? -9.133 -18.953 -15.875 1 95.25 106 PRO B CA 1
ATOM 2878 C C . PRO B 1 106 ? -8.617 -18.281 -14.609 1 95.25 106 PRO B C 1
ATOM 2880 O O . PRO B 1 106 ? -8.602 -17.047 -14.523 1 95.25 106 PRO B O 1
ATOM 2883 N N . ALA B 1 107 ? -8.289 -19.078 -13.633 1 95.62 107 ALA B N 1
ATOM 2884 C CA . ALA B 1 107 ? -7.676 -18.609 -12.398 1 95.62 107 ALA B CA 1
ATOM 2885 C C . ALA B 1 107 ? -6.723 -19.641 -11.82 1 95.62 107 ALA B C 1
ATOM 2887 O O . ALA B 1 107 ? -7.008 -20.844 -11.852 1 95.62 107 ALA B O 1
ATOM 2888 N N . HIS B 1 108 ? -5.586 -19.156 -11.375 1 94.81 108 HIS B N 1
ATOM 2889 C CA . HIS B 1 108 ? -4.633 -20.062 -10.734 1 94.81 108 HIS B CA 1
ATOM 2890 C C . HIS B 1 108 ? -5.156 -20.562 -9.391 1 94.81 108 HIS B C 1
ATOM 2892 O O . HIS B 1 108 ? -5.648 -19.766 -8.586 1 94.81 108 HIS B O 1
ATOM 2898 N N . LYS B 1 109 ? -5.023 -21.844 -9.156 1 93.75 109 LYS B N 1
ATOM 2899 C CA . LYS B 1 109 ? -5.508 -22.453 -7.926 1 93.75 109 LYS B CA 1
ATOM 2900 C C . LYS B 1 109 ? -4.855 -21.828 -6.699 1 93.75 109 LYS B C 1
ATOM 2902 O O . LYS B 1 109 ? -5.527 -21.562 -5.699 1 93.75 109 LYS B O 1
ATOM 2907 N N . ASN B 1 110 ? -3.555 -21.562 -6.746 1 93.31 110 ASN B N 1
ATOM 2908 C CA . ASN B 1 110 ? -2.838 -21.016 -5.598 1 93.31 110 ASN B CA 1
ATOM 2909 C C . ASN B 1 110 ? -3.328 -19.609 -5.254 1 93.31 110 ASN B C 1
ATOM 2911 O O . ASN B 1 110 ? -3.311 -19.219 -4.086 1 93.31 110 ASN B O 1
ATOM 2915 N N . ILE B 1 111 ? -3.762 -18.844 -6.227 1 95.5 111 ILE B N 1
ATOM 2916 C CA . ILE B 1 111 ? -4.297 -17.516 -5.973 1 95.5 111 ILE B CA 1
ATOM 2917 C C . ILE B 1 111 ? -5.641 -17.625 -5.262 1 95.5 111 ILE B C 1
ATOM 2919 O O . ILE B 1 111 ? -5.875 -16.938 -4.254 1 95.5 111 ILE B O 1
ATOM 2923 N N . LEU B 1 112 ? -6.492 -18.516 -5.723 1 95.56 112 LEU B N 1
ATOM 2924 C CA . LEU B 1 112 ? -7.809 -18.703 -5.125 1 95.56 112 LEU B CA 1
ATOM 2925 C C . LEU B 1 112 ? -7.688 -19.172 -3.678 1 95.56 112 LEU B C 1
ATOM 2927 O O . LEU B 1 112 ? -8.352 -18.625 -2.787 1 95.56 112 LEU B O 1
ATOM 2931 N N . VAL B 1 113 ? -6.812 -20.094 -3.461 1 94.38 113 VAL B N 1
ATOM 2932 C CA . VAL B 1 113 ? -6.637 -20.703 -2.146 1 94.38 113 VAL B CA 1
ATOM 2933 C C . VAL B 1 113 ? -6.09 -19.656 -1.168 1 94.38 113 VAL B C 1
ATOM 2935 O O . VAL B 1 113 ? -6.453 -19.656 0.01 1 94.38 113 VAL B O 1
ATOM 2938 N N . ASN B 1 114 ? -5.262 -18.766 -1.665 1 94.81 114 ASN B N 1
ATOM 2939 C CA . ASN B 1 114 ? -4.633 -17.766 -0.799 1 94.81 114 ASN B CA 1
ATOM 2940 C C . ASN B 1 114 ? -5.582 -16.609 -0.492 1 94.81 114 ASN B C 1
ATOM 2942 O O . ASN B 1 114 ? -5.488 -15.992 0.567 1 94.81 114 ASN B O 1
ATOM 2946 N N . ARG B 1 115 ? -6.523 -16.359 -1.358 1 96.19 115 ARG B N 1
ATOM 2947 C CA . ARG B 1 115 ? -7.328 -15.148 -1.268 1 96.19 115 ARG B CA 1
ATOM 2948 C C . ARG B 1 115 ? -8.664 -15.422 -0.577 1 96.19 115 ARG B C 1
ATOM 2950 O O . ARG B 1 115 ? -9.312 -14.5 -0.083 1 96.19 115 ARG B O 1
ATOM 2957 N N . SER B 1 116 ? -9.047 -16.672 -0.506 1 96.94 116 SER B N 1
ATOM 2958 C CA . SER B 1 116 ? -10.367 -17.016 0.015 1 96.94 116 SER B CA 1
ATOM 2959 C C . SER B 1 116 ? -10.32 -18.297 0.833 1 96.94 116 SER B C 1
ATOM 2961 O O . SER B 1 116 ? -10.023 -19.375 0.301 1 96.94 116 SER B O 1
ATOM 2963 N N . PRO B 1 117 ? -10.719 -18.219 2.078 1 96.06 117 PRO B N 1
ATOM 2964 C CA . PRO B 1 117 ? -10.828 -19.438 2.889 1 96.06 117 PRO B CA 1
ATOM 2965 C C . PRO B 1 117 ? -11.812 -20.453 2.305 1 96.06 117 PRO B C 1
ATOM 2967 O O . PRO B 1 117 ? -11.625 -21.656 2.449 1 96.06 117 PRO B O 1
ATOM 2970 N N . VAL B 1 118 ? -12.836 -20 1.658 1 96.38 118 VAL B N 1
ATOM 2971 C CA . VAL B 1 118 ? -13.836 -20.891 1.062 1 96.38 118 VAL B CA 1
ATOM 2972 C C . VAL B 1 118 ? -13.227 -21.641 -0.116 1 96.38 118 VAL B C 1
ATOM 2974 O O . VAL B 1 118 ? -13.367 -22.859 -0.219 1 96.38 118 VAL B O 1
ATOM 2977 N N . PHE B 1 119 ? -12.531 -20.922 -0.963 1 94.88 119 PHE B N 1
ATOM 2978 C CA . PHE B 1 119 ? -11.836 -21.609 -2.051 1 94.88 119 PHE B CA 1
ATOM 2979 C C . PHE B 1 119 ? -10.805 -22.578 -1.504 1 94.88 119 PHE B C 1
ATOM 2981 O O . PHE B 1 119 ? -10.625 -23.672 -2.053 1 94.88 119 PHE B O 1
ATOM 2988 N N . LYS B 1 120 ? -10.117 -22.188 -0.425 1 93.75 120 LYS B N 1
ATOM 2989 C CA . LYS B 1 120 ? -9.125 -23.078 0.191 1 93.75 120 LYS B CA 1
ATOM 2990 C C . LYS B 1 120 ? -9.758 -24.391 0.634 1 93.75 120 LYS B C 1
ATOM 2992 O O . LYS B 1 120 ? -9.25 -25.469 0.313 1 93.75 120 LYS B O 1
ATOM 2997 N N . ALA B 1 121 ? -10.844 -24.266 1.264 1 92.88 121 ALA B N 1
ATOM 2998 C CA . ALA B 1 121 ? -11.547 -25.453 1.744 1 92.88 121 ALA B CA 1
ATOM 2999 C C . ALA B 1 121 ? -12.062 -26.297 0.58 1 92.88 121 ALA B C 1
ATOM 3001 O O . ALA B 1 121 ? -11.953 -27.531 0.592 1 92.88 121 ALA B O 1
ATOM 3002 N N . MET B 1 122 ? -12.562 -25.672 -0.396 1 91.06 122 MET B N 1
ATOM 3003 C CA . MET B 1 122 ? -13.156 -26.328 -1.553 1 91.06 122 MET B CA 1
ATOM 3004 C C . MET B 1 122 ? -12.102 -27.078 -2.354 1 91.06 122 MET B C 1
ATOM 3006 O O . MET B 1 122 ? -12.344 -28.203 -2.811 1 91.06 122 MET B O 1
ATOM 3010 N N . LEU B 1 123 ? -10.922 -26.484 -2.49 1 90.56 123 LEU B N 1
ATOM 3011 C CA . LEU B 1 123 ? -9.938 -27 -3.436 1 90.56 123 LEU B CA 1
ATOM 3012 C C . LEU B 1 123 ? -8.93 -27.906 -2.734 1 90.56 123 LEU B C 1
ATOM 3014 O O . LEU B 1 123 ? -8.234 -28.688 -3.385 1 90.56 123 LEU B O 1
ATOM 3018 N N . GLU B 1 124 ? -8.695 -27.719 -1.554 1 85.88 124 GLU B N 1
ATOM 3019 C CA . GLU B 1 124 ? -7.766 -28.578 -0.83 1 85.88 124 GLU B CA 1
ATOM 3020 C C . GLU B 1 124 ? -8.477 -29.781 -0.227 1 85.88 124 GLU B C 1
ATOM 3022 O O . GLU B 1 124 ? -7.836 -30.75 0.191 1 85.88 124 GLU B O 1
ATOM 3027 N N . SER B 1 125 ? -9.695 -29.688 -0.242 1 78 125 SER B N 1
ATOM 3028 C CA . SER B 1 125 ? -10.477 -30.859 0.173 1 78 125 SER B CA 1
ATOM 3029 C C . SER B 1 125 ? -10.781 -31.766 -1.01 1 78 125 SER B C 1
ATOM 3031 O O . SER B 1 125 ? -10.555 -31.391 -2.162 1 78 125 SER B O 1
ATOM 3033 N N . ASP B 1 126 ? -10.953 -33.062 -0.83 1 68.06 126 ASP B N 1
ATOM 3034 C CA . ASP B 1 126 ? -11.281 -34.062 -1.841 1 68.06 126 ASP B CA 1
ATOM 3035 C C . ASP B 1 126 ? -12.617 -33.75 -2.514 1 68.06 126 ASP B C 1
ATOM 3037 O O . ASP B 1 126 ? -13.367 -34.688 -2.875 1 68.06 126 ASP B O 1
ATOM 3041 N N . MET B 1 127 ? -12.766 -32.469 -2.814 1 64.88 127 MET B N 1
ATOM 3042 C CA . MET B 1 127 ? -14.047 -32.094 -3.412 1 64.88 127 MET B CA 1
ATOM 3043 C C . MET B 1 127 ? -14.008 -32.25 -4.926 1 64.88 127 MET B C 1
ATOM 3045 O O . MET B 1 127 ? -12.938 -32.219 -5.531 1 64.88 127 MET B O 1
ATOM 3049 N N . SER B 1 128 ? -15.164 -32.5 -5.57 1 61.47 128 SER B N 1
ATOM 3050 C CA . SER B 1 128 ? -15.391 -32.75 -6.988 1 61.47 128 SER B CA 1
ATOM 3051 C C . SER B 1 128 ? -14.797 -31.656 -7.859 1 61.47 128 SER B C 1
ATOM 3053 O O . SER B 1 128 ? -14.211 -31.938 -8.906 1 61.47 128 SER B O 1
ATOM 3055 N N . GLU B 1 129 ? -14.906 -30.406 -7.395 1 65.69 129 GLU B N 1
ATOM 3056 C CA . GLU B 1 129 ? -14.43 -29.266 -8.172 1 65.69 129 GLU B CA 1
ATOM 3057 C C . GLU B 1 129 ? -12.914 -29.312 -8.352 1 65.69 129 GLU B C 1
ATOM 3059 O O . GLU B 1 129 ? -12.391 -28.938 -9.406 1 65.69 129 GLU B O 1
ATOM 3064 N N . SER B 1 130 ? -12.359 -29.781 -7.312 1 65.56 130 SER B N 1
ATOM 3065 C CA . SER B 1 130 ? -10.906 -29.922 -7.348 1 65.56 130 SER B CA 1
ATOM 3066 C C . SER B 1 130 ? -10.477 -30.922 -8.414 1 65.56 130 SER B C 1
ATOM 3068 O O . SER B 1 130 ? -9.438 -30.75 -9.055 1 65.56 130 SER B O 1
ATOM 3070 N N . GLN B 1 131 ? -11.414 -31.688 -8.742 1 68.31 131 GLN B N 1
ATOM 3071 C CA . GLN B 1 131 ? -11.078 -32.75 -9.672 1 68.31 131 GLN B CA 1
ATOM 3072 C C . GLN B 1 131 ? -11.43 -32.375 -11.109 1 68.31 131 GLN B C 1
ATOM 3074 O O . GLN B 1 131 ? -10.688 -32.688 -12.039 1 68.31 131 GLN B O 1
ATOM 3079 N N . SER B 1 132 ? -12.523 -31.625 -11.32 1 77.62 132 SER B N 1
ATOM 3080 C CA . SER B 1 132 ? -13 -31.328 -12.672 1 77.62 132 SER B CA 1
ATOM 3081 C C . SER B 1 132 ? -12.25 -30.141 -13.266 1 77.62 132 SER B C 1
ATOM 3083 O O . SER B 1 132 ? -12.266 -29.938 -14.484 1 77.62 132 SER B O 1
ATOM 3085 N N . GLY B 1 133 ? -11.695 -29.406 -12.453 1 88.12 133 GLY B N 1
ATOM 3086 C CA . GLY B 1 133 ? -11.008 -28.203 -12.922 1 88.12 133 GLY B CA 1
ATOM 3087 C C . GLY B 1 133 ? -11.945 -27.062 -13.227 1 88.12 133 GLY B C 1
ATOM 3088 O O . GLY B 1 133 ? -11.531 -26.031 -13.758 1 88.12 133 GLY B O 1
ATOM 3089 N N . MET B 1 134 ? -13.266 -27.281 -12.938 1 91.44 134 MET B N 1
ATOM 3090 C CA . MET B 1 134 ? -14.273 -26.266 -13.211 1 91.44 134 MET B CA 1
ATOM 3091 C C . MET B 1 134 ? -15.039 -25.891 -11.945 1 91.44 134 MET B C 1
ATOM 3093 O O . MET B 1 134 ? -15.406 -26.766 -11.164 1 91.44 134 MET B O 1
ATOM 3097 N N . ILE B 1 135 ? -15.188 -24.594 -11.75 1 93.25 135 ILE B N 1
ATOM 3098 C CA . ILE B 1 135 ? -15.977 -24.094 -10.625 1 93.25 135 ILE B CA 1
ATOM 3099 C C . ILE B 1 135 ? -17.141 -23.266 -11.141 1 93.25 135 ILE B C 1
ATOM 3101 O O . ILE B 1 135 ? -16.953 -22.234 -11.797 1 93.25 135 ILE B O 1
ATOM 3105 N N . LYS B 1 136 ? -18.281 -23.703 -10.828 1 93.81 136 LYS B N 1
ATOM 3106 C CA . LYS B 1 136 ? -19.484 -22.969 -11.203 1 93.81 136 LYS B CA 1
ATOM 3107 C C . LYS B 1 136 ? -19.984 -22.094 -10.055 1 93.81 136 LYS B C 1
ATOM 3109 O O . LYS B 1 136 ? -20.203 -22.578 -8.945 1 93.81 136 LYS B O 1
ATOM 3114 N N . ILE B 1 137 ? -20.125 -20.828 -10.328 1 95.25 137 ILE B N 1
ATOM 3115 C CA . ILE B 1 137 ? -20.578 -19.875 -9.312 1 95.25 137 ILE B CA 1
ATOM 3116 C C . ILE B 1 137 ? -22.031 -19.484 -9.562 1 95.25 137 ILE B C 1
ATOM 3118 O O . ILE B 1 137 ? -22.359 -19.016 -10.656 1 95.25 137 ILE B O 1
ATOM 3122 N N . ALA B 1 138 ? -22.797 -19.625 -8.555 1 94.19 138 ALA B N 1
ATOM 3123 C CA . ALA B 1 138 ? -24.234 -19.375 -8.711 1 94.19 138 ALA B CA 1
ATOM 3124 C C . ALA B 1 138 ? -24.562 -17.906 -8.531 1 94.19 138 ALA B C 1
ATOM 3126 O O . ALA B 1 138 ? -23.859 -17.188 -7.816 1 94.19 138 ALA B O 1
ATOM 3127 N N . ASP B 1 139 ? -25.609 -17.438 -9.234 1 92.25 139 ASP B N 1
ATOM 3128 C CA . ASP B 1 139 ? -26.25 -16.156 -9.016 1 92.25 139 ASP B CA 1
ATOM 3129 C C . ASP B 1 139 ? -25.297 -15 -9.289 1 92.25 139 ASP B C 1
ATOM 3131 O O . ASP B 1 139 ? -25.188 -14.07 -8.484 1 92.25 139 ASP B O 1
ATOM 3135 N N . VAL B 1 140 ? -24.547 -15.164 -10.32 1 95.5 140 VAL B N 1
ATOM 3136 C CA . VAL B 1 140 ? -23.609 -14.109 -10.656 1 95.5 140 VAL B CA 1
ATOM 3137 C C . VAL B 1 140 ? -23.562 -13.914 -12.172 1 95.5 140 VAL B C 1
ATOM 3139 O O . VAL B 1 140 ? -23.609 -14.891 -12.93 1 95.5 140 VAL B O 1
ATOM 3142 N N . SER B 1 141 ? -23.5 -12.672 -12.594 1 94.94 141 SER B N 1
ATOM 3143 C CA . SER B 1 141 ? -23.312 -12.383 -14.016 1 94.94 141 SER B CA 1
ATOM 3144 C C . SER B 1 141 ? -21.859 -12.617 -14.43 1 94.94 141 SER B C 1
ATOM 3146 O O . SER B 1 141 ? -20.969 -12.625 -13.594 1 94.94 141 SER B O 1
ATOM 3148 N N . CYS B 1 142 ? -21.656 -12.75 -15.734 1 95.25 142 CYS B N 1
ATOM 3149 C CA . CYS B 1 142 ? -20.312 -12.922 -16.281 1 95.25 142 CYS B CA 1
ATOM 3150 C C . CYS B 1 142 ? -19.438 -11.711 -15.977 1 95.25 142 CYS B C 1
ATOM 3152 O O . CYS B 1 142 ? -18.266 -11.852 -15.609 1 95.25 142 CYS B O 1
ATOM 3154 N N . GLU B 1 143 ? -20.016 -10.625 -16.109 1 95.19 143 GLU B N 1
ATOM 3155 C CA . GLU B 1 143 ? -19.281 -9.383 -15.852 1 95.19 143 GLU B CA 1
ATOM 3156 C C . GLU B 1 143 ? -18.828 -9.297 -14.398 1 95.19 143 GLU B C 1
ATOM 3158 O O . GLU B 1 143 ? -17.688 -8.93 -14.117 1 95.19 143 GLU B O 1
ATOM 3163 N N . THR B 1 144 ? -19.672 -9.625 -13.508 1 97.12 144 THR B N 1
ATOM 3164 C CA . THR B 1 144 ? -19.344 -9.594 -12.086 1 97.12 144 THR B CA 1
ATOM 3165 C C . THR B 1 144 ? -18.266 -10.617 -11.75 1 97.12 144 THR B C 1
ATOM 3167 O O . THR B 1 144 ? -17.344 -10.32 -10.984 1 97.12 144 THR B O 1
ATOM 3170 N N . LEU B 1 145 ? -18.422 -11.758 -12.359 1 97.5 145 LEU B N 1
ATOM 3171 C CA . LEU B 1 145 ? -17.438 -12.805 -12.109 1 97.5 145 LEU B CA 1
ATOM 3172 C C . LEU B 1 145 ? -16.062 -12.383 -12.609 1 97.5 145 LEU B C 1
ATOM 3174 O O . LEU B 1 145 ? -15.055 -12.609 -11.938 1 97.5 145 LEU B O 1
ATOM 3178 N N . ARG B 1 146 ? -16.078 -11.773 -13.719 1 96.69 146 ARG B N 1
ATOM 3179 C CA . ARG B 1 146 ? -14.82 -11.258 -14.266 1 96.69 146 ARG B CA 1
ATOM 3180 C C . ARG B 1 146 ? -14.195 -10.227 -13.336 1 96.69 146 ARG B C 1
ATOM 3182 O O . ARG B 1 146 ? -12.992 -10.273 -13.062 1 96.69 146 ARG B O 1
ATOM 3189 N N . ALA B 1 147 ? -14.953 -9.344 -12.836 1 97.75 147 ALA B N 1
ATOM 3190 C CA . ALA B 1 147 ? -14.469 -8.328 -11.906 1 97.75 147 ALA B CA 1
ATOM 3191 C C . ALA B 1 147 ? -13.969 -8.969 -10.609 1 97.75 147 ALA B C 1
ATOM 3193 O O . ALA B 1 147 ? -12.969 -8.523 -10.039 1 97.75 147 ALA B O 1
ATOM 3194 N N . PHE B 1 148 ? -14.68 -9.984 -10.227 1 98.44 148 PHE B N 1
ATOM 3195 C CA . PHE B 1 148 ? -14.312 -10.695 -9.008 1 98.44 148 PHE B CA 1
ATOM 3196 C C . PHE B 1 148 ? -12.938 -11.336 -9.156 1 98.44 148 PHE B C 1
ATOM 3198 O O . PHE B 1 148 ? -12.062 -11.141 -8.312 1 98.44 148 PHE B O 1
ATOM 3205 N N . VAL B 1 149 ? -12.734 -12.016 -10.211 1 97.81 149 VAL B N 1
ATOM 3206 C CA . VAL B 1 149 ? -11.461 -12.68 -10.453 1 97.81 149 VAL B CA 1
ATOM 3207 C C . VAL B 1 149 ? -10.352 -11.641 -10.609 1 97.81 149 VAL B C 1
ATOM 3209 O O . VAL B 1 149 ? -9.273 -11.789 -10.039 1 97.81 149 VAL B O 1
ATOM 3212 N N . ASN B 1 150 ? -10.633 -10.617 -11.352 1 97.69 150 ASN B N 1
ATOM 3213 C CA . ASN B 1 150 ? -9.664 -9.539 -11.492 1 97.69 150 ASN B CA 1
ATOM 3214 C C . ASN B 1 150 ? -9.227 -8.992 -10.133 1 97.69 150 ASN B C 1
ATOM 3216 O O . ASN B 1 150 ? -8.047 -8.742 -9.914 1 97.69 150 ASN B O 1
ATOM 3220 N N . TYR B 1 151 ? -10.172 -8.836 -9.266 1 98.38 151 TYR B N 1
ATOM 3221 C CA . TYR B 1 151 ? -9.883 -8.273 -7.949 1 98.38 151 TYR B CA 1
ATOM 3222 C C . TYR B 1 151 ? -8.961 -9.188 -7.156 1 98.38 151 TYR B C 1
ATOM 3224 O O . TYR B 1 151 ? -8.094 -8.711 -6.414 1 98.38 151 TYR B O 1
ATOM 3232 N N . LEU B 1 152 ? -9.133 -10.461 -7.297 1 97.94 152 LEU B N 1
ATOM 3233 C CA . LEU B 1 152 ? -8.297 -11.414 -6.57 1 97.94 152 LEU B CA 1
ATOM 3234 C C . LEU B 1 152 ? -6.836 -11.297 -7 1 97.94 152 LEU B C 1
ATOM 3236 O O . LEU B 1 152 ? -5.93 -11.586 -6.219 1 97.94 152 LEU B O 1
ATOM 3240 N N . TYR B 1 153 ? -6.594 -10.82 -8.188 1 97 153 TYR B N 1
ATOM 3241 C CA . TYR B 1 153 ? -5.238 -10.727 -8.719 1 97 153 TYR B CA 1
ATOM 3242 C C . TYR B 1 153 ? -4.648 -9.344 -8.477 1 97 153 TYR B C 1
ATOM 3244 O O . TYR B 1 153 ? -3.428 -9.195 -8.359 1 97 153 TYR B O 1
ATOM 3252 N N . THR B 1 154 ? -5.559 -8.297 -8.391 1 96.69 154 THR B N 1
ATOM 3253 C CA . THR B 1 154 ? -5.023 -6.945 -8.484 1 96.69 154 THR B CA 1
ATOM 3254 C C . THR B 1 154 ? -5.496 -6.09 -7.312 1 96.69 154 THR B C 1
ATOM 3256 O O . THR B 1 154 ? -4.938 -5.023 -7.051 1 96.69 154 THR B O 1
ATOM 3259 N N . ALA B 1 155 ? -6.555 -6.5 -6.664 1 97.94 155 ALA B N 1
ATOM 3260 C CA . ALA B 1 155 ? -7.203 -5.727 -5.605 1 97.94 155 ALA B CA 1
ATOM 3261 C C . ALA B 1 155 ? -7.738 -4.402 -6.145 1 97.94 155 ALA B C 1
ATOM 3263 O O . ALA B 1 155 ? -7.73 -3.391 -5.441 1 97.94 155 ALA B O 1
ATOM 3264 N N . GLU B 1 156 ? -8.125 -4.449 -7.453 1 96.62 156 GLU B N 1
ATOM 3265 C CA . GLU B 1 156 ? -8.727 -3.285 -8.102 1 96.62 156 GLU B CA 1
ATOM 3266 C C . GLU B 1 156 ? -10.039 -3.645 -8.781 1 96.62 156 GLU B C 1
ATOM 3268 O O . GLU B 1 156 ? -10.188 -4.742 -9.328 1 96.62 156 GLU B O 1
ATOM 3273 N N . ALA B 1 157 ? -10.969 -2.682 -8.703 1 96.75 157 ALA B N 1
ATOM 3274 C CA . ALA B 1 157 ? -12.25 -2.85 -9.398 1 96.75 157 ALA B CA 1
ATOM 3275 C C . ALA B 1 157 ? -12.883 -1.498 -9.703 1 96.75 157 ALA B C 1
ATOM 3277 O O . ALA B 1 157 ? -12.781 -0.56 -8.914 1 96.75 157 ALA B O 1
ATOM 3278 N N . CYS B 1 158 ? -13.453 -1.398 -10.828 1 95.94 158 CYS B N 1
ATOM 3279 C CA . CYS B 1 158 ? -14.281 -0.246 -11.148 1 95.94 158 CYS B CA 1
ATOM 3280 C C . CYS B 1 158 ? -15.711 -0.444 -10.648 1 95.94 158 CYS B C 1
ATOM 3282 O O . CYS B 1 158 ? -16.422 -1.333 -11.117 1 95.94 158 CYS B O 1
ATOM 3284 N N . LEU B 1 159 ? -16.141 0.463 -9.789 1 97.81 159 LEU B N 1
ATOM 3285 C CA . LEU B 1 159 ? -17.391 0.197 -9.102 1 97.81 159 LEU B CA 1
ATOM 3286 C C . LEU B 1 159 ? -18.469 1.203 -9.508 1 97.81 159 LEU B C 1
ATOM 3288 O O . LEU B 1 159 ? -18.172 2.385 -9.703 1 97.81 159 LEU B O 1
ATOM 3292 N N . ASN B 1 160 ? -19.547 0.811 -9.805 1 97.25 160 ASN B N 1
ATOM 3293 C CA . ASN B 1 160 ? -20.828 1.516 -9.719 1 97.25 160 ASN B CA 1
ATOM 3294 C C . ASN B 1 160 ? -21.766 0.862 -8.703 1 97.25 160 ASN B C 1
ATOM 3296 O O . ASN B 1 160 ? -21.391 -0.116 -8.047 1 97.25 160 ASN B O 1
ATOM 3300 N N . ASP B 1 161 ? -22.938 1.335 -8.508 1 95.31 161 ASP B N 1
ATOM 3301 C CA . ASP B 1 161 ? -23.828 0.851 -7.461 1 95.31 161 ASP B CA 1
ATOM 3302 C C . ASP B 1 161 ? -24.109 -0.642 -7.625 1 95.31 161 ASP B C 1
ATOM 3304 O O . ASP B 1 161 ? -24 -1.408 -6.668 1 95.31 161 ASP B O 1
ATOM 3308 N N . GLN B 1 162 ? -24.375 -1.045 -8.789 1 95.94 162 GLN B N 1
ATOM 3309 C CA . GLN B 1 162 ? -24.734 -2.434 -9.055 1 95.94 162 GLN B CA 1
ATOM 3310 C C . GLN B 1 162 ? -23.531 -3.361 -8.844 1 95.94 162 GLN B C 1
ATOM 3312 O O . GLN B 1 162 ? -23.656 -4.391 -8.172 1 95.94 162 GLN B O 1
ATOM 3317 N N . MET B 1 163 ? -22.406 -2.979 -9.383 1 97.75 163 MET B N 1
ATOM 3318 C CA . MET B 1 163 ? -21.188 -3.783 -9.266 1 97.75 163 MET B CA 1
ATOM 3319 C C . MET B 1 163 ? -20.75 -3.898 -7.809 1 97.75 163 MET B C 1
ATOM 3321 O O . MET B 1 163 ? -20.359 -4.977 -7.355 1 97.75 163 MET B O 1
ATOM 3325 N N . ALA B 1 164 ? -20.875 -2.791 -7.102 1 98.31 164 ALA B N 1
ATOM 3326 C CA . ALA B 1 164 ? -20.484 -2.789 -5.691 1 98.31 164 ALA B CA 1
ATOM 3327 C C . ALA B 1 164 ? -21.328 -3.783 -4.891 1 98.31 164 ALA B C 1
ATOM 3329 O O . ALA B 1 164 ? -20.781 -4.559 -4.094 1 98.31 164 ALA B O 1
ATOM 3330 N N . GLY B 1 165 ? -22.609 -3.785 -5.152 1 97.31 165 GLY B N 1
ATOM 3331 C CA . GLY B 1 165 ? -23.484 -4.73 -4.473 1 97.31 165 GLY B CA 1
ATOM 3332 C C . GLY B 1 165 ? -23.188 -6.176 -4.832 1 97.31 165 GLY B C 1
ATOM 3333 O O . GLY B 1 165 ? -23.109 -7.035 -3.951 1 97.31 165 GLY B O 1
ATOM 3334 N N . SER B 1 166 ? -22.969 -6.43 -6.086 1 97.62 166 SER B N 1
ATOM 3335 C CA . SER B 1 166 ? -22.719 -7.785 -6.57 1 97.62 166 SER B CA 1
ATOM 3336 C C . SER B 1 166 ? -21.406 -8.328 -6.043 1 97.62 166 SER B C 1
ATOM 3338 O O . SER B 1 166 ? -21.328 -9.477 -5.59 1 97.62 166 SER B O 1
ATOM 3340 N N . LEU B 1 167 ? -20.391 -7.52 -6.043 1 98.38 167 LEU B N 1
ATOM 3341 C CA . LEU B 1 167 ? -19.078 -7.941 -5.57 1 98.38 167 LEU B CA 1
ATOM 3342 C C . LEU B 1 167 ? -19.078 -8.125 -4.059 1 98.38 167 LEU B C 1
ATOM 3344 O O . LEU B 1 167 ? -18.391 -9.008 -3.537 1 98.38 167 LEU B O 1
ATOM 3348 N N . LEU B 1 168 ? -19.812 -7.285 -3.406 1 98.12 168 LEU B N 1
ATOM 3349 C CA . LEU B 1 168 ? -19.922 -7.43 -1.959 1 98.12 168 LEU B CA 1
ATOM 3350 C C . LEU B 1 168 ? -20.562 -8.773 -1.596 1 98.12 168 LEU B C 1
ATOM 3352 O O . LEU B 1 168 ? -20.094 -9.445 -0.674 1 98.12 168 LEU B O 1
ATOM 3356 N N . ALA B 1 169 ? -21.562 -9.141 -2.305 1 96.75 169 ALA B N 1
ATOM 3357 C CA . ALA B 1 169 ? -22.203 -10.438 -2.084 1 96.75 169 ALA B CA 1
ATOM 3358 C C . ALA B 1 169 ? -21.219 -11.586 -2.305 1 96.75 169 ALA B C 1
ATOM 3360 O O . ALA B 1 169 ? -21.172 -12.531 -1.515 1 96.75 169 ALA B O 1
ATOM 3361 N N . LEU B 1 170 ? -20.438 -11.492 -3.311 1 97.62 170 LEU B N 1
ATOM 3362 C CA . LEU B 1 170 ? -19.438 -12.516 -3.588 1 97.62 170 LEU B CA 1
ATOM 3363 C C . LEU B 1 170 ? -18.375 -12.531 -2.502 1 97.62 170 LEU B C 1
ATOM 3365 O O . LEU B 1 170 ? -17.922 -13.602 -2.082 1 97.62 170 LEU B O 1
ATOM 3369 N N . GLY B 1 171 ? -17.984 -11.266 -2.16 1 98 171 GLY B N 1
ATOM 3370 C CA . GLY B 1 171 ? -17.016 -11.172 -1.075 1 98 171 GLY B CA 1
ATOM 3371 C C . GLY B 1 171 ? -17.484 -11.859 0.193 1 98 171 GLY B C 1
ATOM 3372 O O . GLY B 1 171 ? -16.688 -12.5 0.882 1 98 171 GLY B O 1
ATOM 3373 N N . GLU B 1 172 ? -18.703 -11.734 0.473 1 96.75 172 GLU B N 1
ATOM 3374 C CA . GLU B 1 172 ? -19.266 -12.414 1.629 1 96.75 172 GLU B CA 1
ATOM 3375 C C . GLU B 1 172 ? -19.328 -13.93 1.41 1 96.75 172 GLU B C 1
ATOM 3377 O O . GLU B 1 172 ? -18.891 -14.695 2.27 1 96.75 172 GLU B O 1
ATOM 3382 N N . LYS B 1 173 ? -19.75 -14.359 0.291 1 96.62 173 LYS B N 1
ATOM 3383 C CA . LYS B 1 173 ? -19.938 -15.773 -0.033 1 96.62 173 LYS B CA 1
ATOM 3384 C C . LYS B 1 173 ? -18.594 -16.516 0.01 1 96.62 173 LYS B C 1
ATOM 3386 O O . LYS B 1 173 ? -18.531 -17.641 0.508 1 96.62 173 LYS B O 1
ATOM 3391 N N . TYR B 1 174 ? -17.609 -15.891 -0.458 1 97.62 174 TYR B N 1
ATOM 3392 C CA . TYR B 1 174 ? -16.312 -16.547 -0.563 1 97.62 174 TYR B CA 1
ATOM 3393 C C . TYR B 1 174 ? -15.344 -16.016 0.481 1 97.62 174 TYR B C 1
ATOM 3395 O O . TYR B 1 174 ? -14.141 -16.281 0.416 1 97.62 174 TYR B O 1
ATOM 3403 N N . GLN B 1 175 ? -15.828 -15.188 1.33 1 97.88 175 GLN B N 1
ATOM 3404 C CA . GLN B 1 175 ? -15.102 -14.68 2.486 1 97.88 175 GLN B CA 1
ATOM 3405 C C . GLN B 1 175 ? -13.836 -13.93 2.057 1 97.88 175 GLN B C 1
ATOM 3407 O O . GLN B 1 175 ? -12.75 -14.203 2.562 1 97.88 175 GLN B O 1
ATOM 3412 N N . VAL B 1 176 ? -14 -13.047 1.156 1 98.25 176 VAL B N 1
ATOM 3413 C CA . VAL B 1 176 ? -12.945 -12.109 0.779 1 98.25 176 VAL B CA 1
ATOM 3414 C C . VAL B 1 176 ? -13.156 -10.781 1.498 1 98.25 176 VAL B C 1
ATOM 3416 O O . VAL B 1 176 ? -13.742 -9.852 0.939 1 98.25 176 VAL B O 1
ATOM 3419 N N . LYS B 1 177 ? -12.586 -10.688 2.619 1 97.25 177 LYS B N 1
ATOM 3420 C CA . LYS B 1 177 ? -12.852 -9.578 3.535 1 97.25 177 LYS B CA 1
ATOM 3421 C C . LYS B 1 177 ? -12.43 -8.242 2.922 1 97.25 177 LYS B C 1
ATOM 3423 O O . LYS B 1 177 ? -13.141 -7.246 3.049 1 97.25 177 LYS B O 1
ATOM 3428 N N . HIS B 1 178 ? -11.289 -8.25 2.312 1 98.06 178 HIS B N 1
ATOM 3429 C CA . HIS B 1 178 ? -10.797 -7.004 1.732 1 98.06 178 HIS B CA 1
ATOM 3430 C C . HIS B 1 178 ? -11.734 -6.488 0.649 1 98.06 178 HIS B C 1
ATOM 3432 O O . HIS B 1 178 ? -11.992 -5.285 0.566 1 98.06 178 HIS B O 1
ATOM 3438 N N . LEU B 1 179 ? -12.242 -7.363 -0.126 1 98.31 179 LEU B N 1
ATOM 3439 C CA . LEU B 1 179 ? -13.188 -6.992 -1.173 1 98.31 179 LEU B CA 1
ATOM 3440 C C . LEU B 1 179 ? -14.469 -6.426 -0.572 1 98.31 179 LEU B C 1
ATOM 3442 O O . LEU B 1 179 ? -14.984 -5.41 -1.043 1 98.31 179 LEU B O 1
ATOM 3446 N N . LYS B 1 180 ? -14.93 -7.074 0.398 1 97.44 180 LYS B N 1
ATOM 3447 C CA . LYS B 1 180 ? -16.141 -6.613 1.072 1 97.44 180 LYS B CA 1
ATOM 3448 C C . LYS B 1 180 ? -15.969 -5.195 1.608 1 97.44 180 LYS B C 1
ATOM 3450 O O . LYS B 1 180 ? -16.812 -4.328 1.367 1 97.44 180 LYS B O 1
ATOM 3455 N N . THR B 1 181 ? -14.883 -4.984 2.252 1 97 181 THR B N 1
ATOM 3456 C CA . THR B 1 181 ? -14.594 -3.672 2.816 1 97 181 THR B CA 1
ATOM 3457 C C . THR B 1 181 ? -14.461 -2.625 1.714 1 97 181 THR B C 1
ATOM 3459 O O . THR B 1 181 ? -14.953 -1.502 1.856 1 97 181 THR B O 1
ATOM 3462 N N . TYR B 1 182 ? -13.812 -3.008 0.667 1 97.69 182 TYR B N 1
ATOM 3463 C CA . TYR B 1 182 ? -13.617 -2.141 -0.49 1 97.69 182 TYR B CA 1
ATOM 3464 C C . TYR B 1 182 ? -14.961 -1.684 -1.056 1 97.69 182 TYR B C 1
ATOM 3466 O O . TYR B 1 182 ? -15.164 -0.491 -1.289 1 97.69 182 TYR B O 1
ATOM 3474 N N . CYS B 1 183 ? -15.844 -2.578 -1.232 1 98.06 183 CYS B N 1
ATOM 3475 C CA . CYS B 1 183 ? -17.156 -2.277 -1.779 1 98.06 183 CYS B CA 1
ATOM 3476 C C . CYS B 1 183 ? -18 -1.495 -0.777 1 98.06 183 CYS B C 1
ATOM 3478 O O . CYS B 1 183 ? -18.734 -0.579 -1.155 1 98.06 183 CYS B O 1
ATOM 3480 N N . GLU B 1 184 ? -17.922 -1.843 0.461 1 97.44 184 GLU B N 1
ATOM 3481 C CA . GLU B 1 184 ? -18.641 -1.14 1.521 1 97.44 184 GLU B CA 1
ATOM 3482 C C . GLU B 1 184 ? -18.266 0.339 1.554 1 97.44 184 GLU B C 1
ATOM 3484 O O . GLU B 1 184 ? -19.141 1.203 1.668 1 97.44 184 GLU B O 1
ATOM 3489 N N . ARG B 1 185 ? -17.031 0.603 1.453 1 96.44 185 ARG B N 1
ATOM 3490 C CA . ARG B 1 185 ? -16.547 1.979 1.465 1 96.44 185 ARG B CA 1
ATOM 3491 C C . ARG B 1 185 ? -17.125 2.771 0.296 1 96.44 185 ARG B C 1
ATOM 3493 O O . ARG B 1 185 ? -17.484 3.938 0.453 1 96.44 185 ARG B O 1
ATOM 3500 N N . PHE B 1 186 ? -17.156 2.191 -0.813 1 98 186 PHE B N 1
ATOM 3501 C CA . PHE B 1 186 ? -17.734 2.84 -1.986 1 98 186 PHE B CA 1
ATOM 3502 C C . PHE B 1 186 ? -19.203 3.182 -1.751 1 98 186 PHE B C 1
ATOM 3504 O O . PHE B 1 186 ? -19.625 4.309 -2.006 1 98 186 PHE B O 1
ATOM 3511 N N . LEU B 1 187 ? -19.891 2.234 -1.245 1 98.12 187 LEU B N 1
ATOM 3512 C CA . LEU B 1 187 ? -21.328 2.438 -1.028 1 98.12 187 LEU B CA 1
ATOM 3513 C C . LEU B 1 187 ? -21.562 3.527 0.01 1 98.12 187 LEU B C 1
ATOM 3515 O O . LEU B 1 187 ? -22.516 4.312 -0.117 1 98.12 187 LEU B O 1
ATOM 3519 N N . ILE B 1 188 ? -20.734 3.525 0.982 1 98 188 ILE B N 1
ATOM 3520 C CA . ILE B 1 188 ? -20.844 4.551 2.016 1 98 188 ILE B CA 1
ATOM 3521 C C . ILE B 1 188 ? -20.594 5.926 1.405 1 98 188 ILE B C 1
ATOM 3523 O O . ILE B 1 188 ? -21.281 6.895 1.745 1 98 188 ILE B O 1
ATOM 3527 N N . SER B 1 189 ? -19.641 5.98 0.514 1 97 189 SER B N 1
ATOM 3528 C CA . SER B 1 189 ? -19.312 7.254 -0.118 1 97 189 SER B CA 1
ATOM 3529 C C . SER B 1 189 ? -20.484 7.773 -0.945 1 97 189 SER B C 1
ATOM 3531 O O . SER B 1 189 ? -20.578 8.977 -1.21 1 97 189 SER B O 1
ATOM 3533 N N . LYS B 1 190 ? -21.391 6.93 -1.317 1 96.69 190 LYS B N 1
ATOM 3534 C CA . LYS B 1 190 ? -22.531 7.297 -2.143 1 96.69 190 LYS B CA 1
ATOM 3535 C C . LYS B 1 190 ? -23.812 7.363 -1.312 1 96.69 190 LYS B C 1
ATOM 3537 O O . LYS B 1 190 ? -24.906 7.52 -1.856 1 96.69 190 LYS B O 1
ATOM 3542 N N . LEU B 1 191 ? -23.688 7.293 -0.088 1 97.56 191 LEU B N 1
ATOM 3543 C CA . LEU B 1 191 ? -24.812 7.195 0.825 1 97.56 191 LEU B CA 1
ATOM 3544 C C . LEU B 1 191 ? -25.547 8.523 0.926 1 97.56 191 LEU B C 1
ATOM 3546 O O . LEU B 1 191 ? -24.922 9.578 1.035 1 97.56 191 LEU B O 1
ATOM 3550 N N . ASN B 1 192 ? -26.766 8.539 0.763 1 97.12 192 ASN B N 1
ATOM 3551 C CA . ASN B 1 192 ? -27.672 9.664 0.985 1 97.12 192 ASN B CA 1
ATOM 3552 C C . ASN B 1 192 ? -29.031 9.188 1.474 1 97.12 192 ASN B C 1
ATOM 3554 O O . ASN B 1 192 ? -29.25 7.988 1.669 1 97.12 192 ASN B O 1
ATOM 3558 N N . TRP B 1 193 ? -29.891 10.086 1.641 1 97.56 193 TRP B N 1
ATOM 3559 C CA . TRP B 1 193 ? -31.188 9.766 2.207 1 97.56 193 TRP B CA 1
ATOM 3560 C C . TRP B 1 193 ? -31.953 8.797 1.307 1 97.56 193 TRP B C 1
ATOM 3562 O O . TRP B 1 193 ? -32.5 7.801 1.783 1 97.56 193 TRP B O 1
ATOM 3572 N N . ASP B 1 194 ? -31.922 8.984 0.07 1 96.94 194 ASP B N 1
ATOM 3573 C CA . ASP B 1 194 ? -32.688 8.188 -0.888 1 96.94 194 ASP B CA 1
ATOM 3574 C C . ASP B 1 194 ? -32.219 6.734 -0.896 1 96.94 194 ASP B C 1
ATOM 3576 O O . ASP B 1 194 ? -33.031 5.824 -1.102 1 96.94 194 ASP B O 1
ATOM 3580 N N . LYS B 1 195 ? -30.953 6.551 -0.555 1 97.38 195 LYS B N 1
ATOM 3581 C CA . LYS B 1 195 ? -30.359 5.215 -0.65 1 97.38 195 LYS B CA 1
ATOM 3582 C C . LYS B 1 195 ? -30.25 4.566 0.726 1 97.38 195 LYS B C 1
ATOM 3584 O O . LYS B 1 195 ? -29.922 3.383 0.833 1 97.38 195 LYS B O 1
ATOM 3589 N N . SER B 1 196 ? -30.516 5.281 1.758 1 98.12 196 SER B N 1
ATOM 3590 C CA . SER B 1 196 ? -30.172 4.898 3.121 1 98.12 196 SER B CA 1
ATOM 3591 C C . SER B 1 196 ? -30.891 3.625 3.539 1 98.12 196 SER B C 1
ATOM 3593 O O . SER B 1 196 ? -30.266 2.68 4.023 1 98.12 196 SER B O 1
ATOM 3595 N N . LEU B 1 197 ? -32.156 3.559 3.283 1 98.12 197 LEU B N 1
ATOM 3596 C CA . LEU B 1 197 ? -32.938 2.428 3.756 1 98.12 197 LEU B CA 1
ATOM 3597 C C . LEU B 1 197 ? -32.594 1.16 2.982 1 98.12 197 LEU B C 1
ATOM 3599 O O . LEU B 1 197 ? -32.438 0.092 3.576 1 98.12 197 LEU B O 1
ATOM 3603 N N . GLU B 1 198 ? -32.531 1.236 1.737 1 97.31 198 GLU B N 1
ATOM 3604 C CA . GLU B 1 198 ? -32.125 0.104 0.901 1 97.31 198 GLU B CA 1
ATOM 3605 C C . GLU B 1 198 ? -30.75 -0.419 1.287 1 97.31 198 GLU B C 1
ATOM 3607 O O . GLU B 1 198 ? -30.562 -1.63 1.409 1 97.31 198 GLU B O 1
ATOM 3612 N N . LEU B 1 199 ? -29.844 0.47 1.543 1 97.94 199 LEU B N 1
ATOM 3613 C CA . LEU B 1 199 ? -28.484 0.095 1.885 1 97.94 199 LEU B CA 1
ATOM 3614 C C . LEU B 1 199 ? -28.406 -0.484 3.295 1 97.94 199 LEU B C 1
ATOM 3616 O O . LEU B 1 199 ? -27.609 -1.376 3.564 1 97.94 199 LEU B O 1
ATOM 3620 N N . PHE B 1 200 ? -29.266 0.001 4.133 1 98.25 200 PHE B N 1
ATOM 3621 C CA . PHE B 1 200 ? -29.359 -0.58 5.469 1 98.25 200 PHE B CA 1
ATOM 3622 C C . PHE B 1 200 ? -29.797 -2.035 5.398 1 98.25 200 PHE B C 1
ATOM 3624 O O . PHE B 1 200 ? -29.188 -2.906 6.031 1 98.25 200 PHE B O 1
ATOM 3631 N N . ASP B 1 201 ? -30.828 -2.258 4.637 1 97.81 201 ASP B N 1
ATOM 3632 C CA . ASP B 1 201 ? -31.328 -3.617 4.426 1 97.81 201 ASP B CA 1
ATOM 3633 C C . ASP B 1 201 ? -30.219 -4.512 3.855 1 97.81 201 ASP B C 1
ATOM 3635 O O . ASP B 1 201 ? -30 -5.613 4.355 1 97.81 201 ASP B O 1
ATOM 3639 N N . PHE B 1 202 ? -29.562 -4 2.893 1 97 202 PHE B N 1
ATOM 3640 C CA . PHE B 1 202 ? -28.469 -4.699 2.23 1 97 202 PHE B CA 1
ATOM 3641 C C . PHE B 1 202 ? -27.359 -5.027 3.221 1 97 202 PHE B C 1
ATOM 3643 O O . PHE B 1 202 ? -26.859 -6.152 3.248 1 97 202 PHE B O 1
ATOM 3650 N N . ALA B 1 203 ? -26.984 -4.07 4.016 1 97.5 203 ALA B N 1
ATOM 3651 C CA . ALA B 1 203 ? -25.922 -4.238 5 1 97.5 203 ALA B CA 1
ATOM 3652 C C . ALA B 1 203 ? -26.266 -5.336 6.004 1 97.5 203 ALA B C 1
ATOM 3654 O O . ALA B 1 203 ? -25.406 -6.109 6.414 1 97.5 203 ALA B O 1
ATOM 3655 N N . CYS B 1 204 ? -27.5 -5.379 6.348 1 96.69 204 CYS B N 1
ATOM 3656 C CA . CYS B 1 204 ? -27.953 -6.402 7.277 1 96.69 204 CYS B CA 1
ATOM 3657 C C . CYS B 1 204 ? -27.906 -7.785 6.641 1 96.69 204 CYS B C 1
ATOM 3659 O O . CYS B 1 204 ? -27.469 -8.75 7.273 1 96.69 204 CYS B O 1
ATOM 3661 N N . LYS B 1 205 ? -28.25 -7.871 5.438 1 95.44 205 LYS B N 1
ATOM 3662 C CA . LYS B 1 205 ? -28.281 -9.133 4.707 1 95.44 205 LYS B CA 1
ATOM 3663 C C . LYS B 1 205 ? -26.875 -9.703 4.539 1 95.44 205 LYS B C 1
ATOM 3665 O O . LYS B 1 205 ? -26.672 -10.914 4.633 1 95.44 205 LYS B O 1
ATOM 3670 N N . TYR B 1 206 ? -25.922 -8.828 4.32 1 95.88 206 TYR B N 1
ATOM 3671 C CA . TYR B 1 206 ? -24.578 -9.297 3.965 1 95.88 206 TYR B CA 1
ATOM 3672 C C . TYR B 1 206 ? -23.578 -9 5.078 1 95.88 206 TYR B C 1
ATOM 3674 O O . TYR B 1 206 ? -22.375 -9.016 4.852 1 95.88 206 TYR B O 1
ATOM 3682 N N . ASN B 1 207 ? -24.062 -8.633 6.227 1 95.19 207 ASN B N 1
ATOM 3683 C CA . ASN B 1 207 ? -23.25 -8.445 7.426 1 95.19 207 ASN B CA 1
ATOM 3684 C C . ASN B 1 207 ? -22.172 -7.391 7.215 1 95.19 207 ASN B C 1
ATOM 3686 O O . ASN B 1 207 ? -21 -7.625 7.516 1 95.19 207 ASN B O 1
ATOM 3690 N N . CYS B 1 208 ? -22.547 -6.309 6.66 1 96.56 208 CYS B N 1
ATOM 3691 C CA . CYS B 1 208 ? -21.656 -5.156 6.488 1 96.56 208 CYS B CA 1
ATOM 3692 C C . CYS B 1 208 ? -21.797 -4.195 7.664 1 96.56 208 CYS B C 1
ATOM 3694 O O . CYS B 1 208 ? -22.625 -3.293 7.645 1 96.56 208 CYS B O 1
ATOM 3696 N N . LYS B 1 209 ? -20.953 -4.203 8.555 1 96.06 209 LYS B N 1
ATOM 3697 C CA . LYS B 1 209 ? -21.094 -3.504 9.82 1 96.06 209 LYS B CA 1
ATOM 3698 C C . LYS B 1 209 ? -20.984 -1.992 9.633 1 96.06 209 LYS B C 1
ATOM 3700 O O . LYS B 1 209 ? -21.812 -1.238 10.148 1 96.06 209 LYS B O 1
ATOM 3705 N N . GLN B 1 210 ? -20 -1.609 8.914 1 96.88 210 GLN B N 1
ATOM 3706 C CA . GLN B 1 210 ? -19.812 -0.174 8.75 1 96.88 210 GLN B CA 1
ATOM 3707 C C . GLN B 1 210 ? -20.938 0.451 7.945 1 96.88 210 GLN B C 1
ATOM 3709 O O . GLN B 1 210 ? -21.453 1.509 8.312 1 96.88 210 GLN B O 1
ATOM 3714 N N . LEU B 1 211 ? -21.297 -0.183 6.926 1 97.94 211 LEU B N 1
ATOM 3715 C CA . LEU B 1 211 ? -22.391 0.295 6.09 1 97.94 211 LEU B CA 1
ATOM 3716 C C . LEU B 1 211 ? -23.703 0.318 6.875 1 97.94 211 LEU B C 1
ATOM 3718 O O . LEU B 1 211 ? -24.5 1.245 6.73 1 97.94 211 LEU B O 1
ATOM 3722 N N . ARG B 1 212 ? -23.875 -0.651 7.688 1 97.94 212 ARG B N 1
ATOM 3723 C CA . ARG B 1 212 ? -25.062 -0.728 8.539 1 97.94 212 ARG B CA 1
ATOM 3724 C C . ARG B 1 212 ? -25.156 0.475 9.469 1 97.94 212 ARG B C 1
ATOM 3726 O O . ARG B 1 212 ? -26.188 1.149 9.531 1 97.94 212 ARG B O 1
ATOM 3733 N N . ASN B 1 213 ? -24.062 0.733 10.078 1 97.94 213 ASN B N 1
ATOM 3734 C CA . ASN B 1 213 ? -24.016 1.837 11.031 1 97.94 213 ASN B CA 1
ATOM 3735 C C . ASN B 1 213 ? -24.219 3.182 10.336 1 97.94 213 ASN B C 1
ATOM 3737 O O . ASN B 1 213 ? -25.016 4.008 10.797 1 97.94 213 ASN B O 1
ATOM 3741 N N . GLU B 1 214 ? -23.531 3.389 9.258 1 98.19 214 GLU B N 1
ATOM 3742 C CA . GLU B 1 214 ? -23.609 4.66 8.547 1 98.19 214 GLU B CA 1
ATOM 3743 C C . GLU B 1 214 ? -25 4.879 7.961 1 98.19 214 GLU B C 1
ATOM 3745 O O . GLU B 1 214 ? -25.531 5.992 8.008 1 98.19 214 GLU B O 1
ATOM 3750 N N . SER B 1 215 ? -25.562 3.895 7.395 1 98.38 215 SER B N 1
ATOM 3751 C CA . SER B 1 215 ? -26.891 4.016 6.816 1 98.38 215 SER B CA 1
ATOM 3752 C C . SER B 1 215 ? -27.953 4.254 7.898 1 98.38 215 SER B C 1
ATOM 3754 O O . SER B 1 215 ? -28.859 5.062 7.715 1 98.38 215 SER B O 1
ATOM 3756 N N . LEU B 1 216 ? -27.828 3.605 9.016 1 97.94 216 LEU B N 1
ATOM 3757 C CA . LEU B 1 216 ? -28.734 3.811 10.133 1 97.94 216 LEU B CA 1
ATOM 3758 C C . LEU B 1 216 ? -28.656 5.246 10.648 1 97.94 216 LEU B C 1
ATOM 3760 O O . LEU B 1 216 ? -29.672 5.848 10.984 1 97.94 216 LEU B O 1
ATOM 3764 N N . ALA B 1 217 ? -27.5 5.707 10.711 1 97.81 217 ALA B N 1
ATOM 3765 C CA . ALA B 1 217 ? -27.312 7.082 11.164 1 97.81 217 ALA B CA 1
ATOM 3766 C C . ALA B 1 217 ? -28.078 8.062 10.273 1 97.81 217 ALA B C 1
ATOM 3768 O O . ALA B 1 217 ? -28.719 8.984 10.766 1 97.81 217 ALA B O 1
ATOM 3769 N N . VAL B 1 218 ? -27.953 7.891 9.008 1 98 218 VAL B N 1
ATOM 3770 C CA . VAL B 1 218 ? -28.672 8.742 8.062 1 98 218 VAL B CA 1
ATOM 3771 C C . VAL B 1 218 ? -30.172 8.617 8.289 1 98 218 VAL B C 1
ATOM 3773 O O . VAL B 1 218 ? -30.891 9.617 8.273 1 98 218 VAL B O 1
ATOM 3776 N N . ILE B 1 219 ? -30.625 7.418 8.492 1 98 219 ILE B N 1
ATOM 3777 C CA . ILE B 1 219 ? -32.031 7.156 8.734 1 98 219 ILE B CA 1
ATOM 3778 C C . ILE B 1 219 ? -32.5 7.867 10.008 1 98 219 ILE B C 1
ATOM 3780 O O . ILE B 1 219 ? -33.531 8.531 10.023 1 98 219 ILE B O 1
ATOM 3784 N N . MET B 1 220 ? -31.719 7.746 11.023 1 97.06 220 MET B N 1
ATOM 3785 C CA . MET B 1 220 ? -32.031 8.352 12.312 1 97.06 220 MET B CA 1
ATOM 3786 C C . MET B 1 220 ? -32.156 9.867 12.18 1 97.06 220 MET B C 1
ATOM 3788 O O . MET B 1 220 ? -33.031 10.484 12.82 1 97.06 220 MET B O 1
ATOM 3792 N N . ASN B 1 221 ? -31.375 10.414 11.367 1 96.5 221 ASN B N 1
ATOM 3793 C CA . ASN B 1 221 ? -31.359 11.859 11.18 1 96.5 221 ASN B CA 1
ATOM 3794 C C . ASN B 1 221 ? -32.531 12.336 10.336 1 96.5 221 ASN B C 1
ATOM 3796 O O . ASN B 1 221 ? -32.812 13.539 10.266 1 96.5 221 ASN B O 1
ATOM 3800 N N . ASN B 1 222 ? -33.25 11.461 9.742 1 96.44 222 ASN B N 1
ATOM 3801 C CA . ASN B 1 222 ? -34.375 11.82 8.867 1 96.44 222 ASN B CA 1
ATOM 3802 C C . ASN B 1 222 ? -35.656 11.07 9.242 1 96.44 222 ASN B C 1
ATOM 3804 O O . ASN B 1 222 ? -36.438 10.711 8.367 1 96.44 222 ASN B O 1
ATOM 3808 N N . MET B 1 223 ? -35.844 10.789 10.445 1 95.06 223 MET B N 1
ATOM 3809 C CA . MET B 1 223 ? -36.938 9.922 10.938 1 95.06 223 MET B CA 1
ATOM 3810 C C . MET B 1 223 ? -38.281 10.539 10.664 1 95.06 223 MET B C 1
ATOM 3812 O O . MET B 1 223 ? -39.281 9.82 10.469 1 95.06 223 MET B O 1
ATOM 3816 N N . THR B 1 224 ? -38.344 11.836 10.648 1 94.94 224 THR B N 1
ATOM 3817 C CA . THR B 1 224 ? -39.625 12.516 10.406 1 94.94 224 THR B CA 1
ATOM 3818 C C . THR B 1 224 ? -40.156 12.172 9.016 1 94.94 224 THR B C 1
ATOM 3820 O O . THR B 1 224 ? -41.375 12.18 8.797 1 94.94 224 THR B O 1
ATOM 3823 N N . SER B 1 225 ? -39.281 11.812 8.094 1 96.56 225 SER B N 1
ATOM 3824 C CA . SER B 1 225 ? -39.656 11.484 6.723 1 96.56 225 SER B CA 1
ATOM 3825 C C . SER B 1 225 ? -39.469 9.992 6.445 1 96.56 225 SER B C 1
ATOM 3827 O O . SER B 1 225 ? -39.438 9.57 5.285 1 96.56 225 SER B O 1
ATOM 3829 N N . PHE B 1 226 ? -39.406 9.219 7.438 1 97.19 226 PHE B N 1
ATOM 3830 C CA . PHE B 1 226 ? -39.062 7.812 7.344 1 97.19 226 PHE B CA 1
ATOM 3831 C C . PHE B 1 226 ? -40.031 7.062 6.434 1 97.19 226 PHE B C 1
ATOM 3833 O O . PHE B 1 226 ? -39.594 6.32 5.547 1 97.19 226 PHE B O 1
ATOM 3840 N N . THR B 1 227 ? -41.281 7.285 6.539 1 96.5 227 THR B N 1
ATOM 3841 C CA . THR B 1 227 ? -42.312 6.562 5.789 1 96.5 227 THR B CA 1
ATOM 3842 C C . THR B 1 227 ? -42.375 7.043 4.34 1 96.5 227 THR B C 1
ATOM 3844 O O . THR B 1 227 ? -42.969 6.398 3.49 1 96.5 227 THR B O 1
ATOM 3847 N N . LYS B 1 228 ? -41.719 8.109 4.039 1 96.69 228 LYS B N 1
ATOM 3848 C CA . LYS B 1 228 ? -41.75 8.695 2.701 1 96.69 228 LYS B CA 1
ATOM 3849 C C . LYS B 1 228 ? -40.562 8.164 1.859 1 96.69 228 LYS B C 1
ATOM 3851 O O . LYS B 1 228 ? -40.5 8.438 0.66 1 96.69 228 LYS B O 1
ATOM 3856 N N . ASN B 1 229 ? -39.688 7.453 2.504 1 97.38 229 ASN B N 1
ATOM 3857 C CA . ASN B 1 229 ? -38.594 6.859 1.753 1 97.38 229 ASN B CA 1
ATOM 3858 C C . ASN B 1 229 ? -39.094 5.883 0.697 1 97.38 229 ASN B C 1
ATOM 3860 O O . ASN B 1 229 ? -40 5.078 0.969 1 97.38 229 ASN B O 1
ATOM 3864 N N . ASP B 1 230 ? -38.5 5.895 -0.442 1 96.12 230 ASP B N 1
ATOM 3865 C CA . ASP B 1 230 ? -38.969 5.145 -1.599 1 96.12 230 ASP B CA 1
ATOM 3866 C C . ASP B 1 230 ? -38.938 3.641 -1.334 1 96.12 230 ASP B C 1
ATOM 3868 O O . ASP B 1 230 ? -39.719 2.879 -1.932 1 96.12 230 ASP B O 1
ATOM 3872 N N . TYR B 1 231 ? -38.062 3.258 -0.412 1 97.19 231 TYR B N 1
ATOM 3873 C CA . TYR B 1 231 ? -37.812 1.835 -0.182 1 97.19 231 TYR B CA 1
ATOM 3874 C C . TYR B 1 231 ? -38.625 1.345 1.019 1 97.19 231 TYR B C 1
ATOM 3876 O O . TYR B 1 231 ? -38.594 0.161 1.361 1 97.19 231 TYR B O 1
ATOM 3884 N N . TYR B 1 232 ? -39.406 2.207 1.635 1 97.69 232 TYR B N 1
ATOM 3885 C CA . TYR B 1 232 ? -40.094 1.9 2.889 1 97.69 232 TYR B CA 1
ATOM 3886 C C . TYR B 1 232 ? -41.094 0.78 2.697 1 97.69 232 TYR B C 1
ATOM 3888 O O . TYR B 1 232 ? -41.062 -0.23 3.404 1 97.69 232 TYR B O 1
ATOM 3896 N N . ASP B 1 233 ? -41.906 0.924 1.732 1 97.62 233 ASP B N 1
ATOM 3897 C CA . ASP B 1 233 ? -42.969 -0.045 1.51 1 97.62 233 ASP B CA 1
ATOM 3898 C C . ASP B 1 233 ? -42.406 -1.418 1.154 1 97.62 233 ASP B C 1
ATOM 3900 O O . ASP B 1 233 ? -42.906 -2.443 1.621 1 97.62 233 ASP B O 1
ATOM 3904 N N . ASP B 1 234 ? -41.438 -1.371 0.384 1 97.12 234 ASP B N 1
ATOM 3905 C CA . ASP B 1 234 ? -40.781 -2.621 -0.01 1 97.12 234 ASP B CA 1
ATOM 3906 C C . ASP B 1 234 ? -40.219 -3.348 1.203 1 97.12 234 ASP B C 1
ATOM 3908 O O . ASP B 1 234 ? -40.344 -4.57 1.316 1 97.12 234 ASP B O 1
ATOM 3912 N N . LEU B 1 235 ? -39.625 -2.609 2.082 1 97.38 235 LEU B N 1
ATOM 3913 C CA . LEU B 1 235 ? -39.031 -3.203 3.262 1 97.38 235 LEU B CA 1
ATOM 3914 C C . LEU B 1 235 ? -40.094 -3.723 4.227 1 97.38 235 LEU B C 1
ATOM 3916 O O . LEU B 1 235 ? -39.906 -4.785 4.832 1 97.38 235 LEU B O 1
ATOM 3920 N N . VAL B 1 236 ? -41.125 -3.049 4.344 1 96.94 236 VAL B N 1
ATOM 3921 C CA . VAL B 1 236 ? -42.25 -3.482 5.195 1 96.94 236 VAL B CA 1
ATOM 3922 C C . VAL B 1 236 ? -42.75 -4.844 4.723 1 96.94 236 VAL B C 1
ATOM 3924 O O . VAL B 1 236 ? -43.062 -5.715 5.539 1 96.94 236 VAL B O 1
ATOM 3927 N N . GLU B 1 237 ? -42.781 -4.988 3.486 1 97.38 237 GLU B N 1
ATOM 3928 C CA . GLU B 1 237 ? -43.281 -6.223 2.902 1 97.38 237 GLU B CA 1
ATOM 3929 C C . GLU B 1 237 ? -42.25 -7.348 2.992 1 97.38 237 GLU B C 1
ATOM 3931 O O . GLU B 1 237 ? -42.594 -8.484 3.344 1 97.38 237 GLU B O 1
ATOM 3936 N N . SER B 1 238 ? -41.062 -7.055 2.762 1 96.12 238 SER B N 1
ATOM 3937 C CA . SER B 1 238 ? -40.062 -8.094 2.629 1 96.12 238 SER B CA 1
ATOM 3938 C C . SER B 1 238 ? -39.438 -8.453 3.982 1 96.12 238 SER B C 1
ATOM 3940 O O . SER B 1 238 ? -39.156 -9.617 4.246 1 96.12 238 SER B O 1
ATOM 3942 N N . ASN B 1 239 ? -39.25 -7.426 4.852 1 96.25 239 ASN B N 1
ATOM 3943 C CA . ASN B 1 239 ? -38.625 -7.648 6.145 1 96.25 239 ASN B CA 1
ATOM 3944 C C . ASN B 1 239 ? -39.125 -6.676 7.203 1 96.25 239 ASN B C 1
ATOM 3946 O O . ASN B 1 239 ? -38.406 -5.781 7.637 1 96.25 239 ASN B O 1
ATOM 3950 N N . PRO B 1 240 ? -40.312 -6.895 7.664 1 96.38 240 PRO B N 1
ATOM 3951 C CA . PRO B 1 240 ? -40.938 -5.988 8.633 1 96.38 240 PRO B CA 1
ATOM 3952 C C . PRO B 1 240 ? -40.156 -5.902 9.945 1 96.38 240 PRO B C 1
ATOM 3954 O O . PRO B 1 240 ? -40.219 -4.875 10.625 1 96.38 240 PRO B O 1
ATOM 3957 N N . MET B 1 241 ? -39.438 -6.902 10.227 1 97.19 241 MET B N 1
ATOM 3958 C CA . MET B 1 241 ? -38.688 -6.906 11.484 1 97.19 241 MET B CA 1
ATOM 3959 C C . MET B 1 241 ? -37.594 -5.844 11.469 1 97.19 241 MET B C 1
ATOM 3961 O O . MET B 1 241 ? -37.25 -5.293 12.516 1 97.19 241 MET B O 1
ATOM 3965 N N . LEU B 1 242 ? -37.062 -5.582 10.367 1 96.75 242 LEU B N 1
ATOM 3966 C CA . LEU B 1 242 ? -36.031 -4.551 10.266 1 96.75 242 LEU B CA 1
ATOM 3967 C C . LEU B 1 242 ? -36.625 -3.17 10.547 1 96.75 242 LEU B C 1
ATOM 3969 O O . LEU B 1 242 ? -35.969 -2.316 11.133 1 96.75 242 LEU B O 1
ATOM 3973 N N . ILE B 1 243 ? -37.844 -3.031 10.125 1 96.69 243 ILE B N 1
ATOM 3974 C CA . ILE B 1 243 ? -38.531 -1.783 10.391 1 96.69 243 ILE B CA 1
ATOM 3975 C C . ILE B 1 243 ? -38.719 -1.6 11.891 1 96.69 243 ILE B C 1
ATOM 3977 O O . ILE B 1 243 ? -38.5 -0.514 12.422 1 96.69 243 ILE B O 1
ATOM 3981 N N . VAL B 1 244 ? -39.094 -2.656 12.484 1 96.69 244 VAL B N 1
ATOM 3982 C CA . VAL B 1 244 ? -39.281 -2.633 13.93 1 96.69 244 VAL B CA 1
ATOM 3983 C C . VAL B 1 244 ? -37.969 -2.258 14.617 1 96.69 244 VAL B C 1
ATOM 3985 O O . VAL B 1 244 ? -37.938 -1.413 15.516 1 96.69 244 VAL B O 1
ATOM 3988 N N . GLU B 1 245 ? -36.938 -2.816 14.18 1 96.19 245 GLU B N 1
ATOM 3989 C CA . GLU B 1 245 ? -35.625 -2.543 14.758 1 96.19 245 GLU B CA 1
ATOM 3990 C C . GLU B 1 245 ? -35.25 -1.065 14.625 1 96.19 245 GLU B C 1
ATOM 3992 O O . GLU B 1 245 ? -34.688 -0.478 15.555 1 96.19 245 GLU B O 1
ATOM 3997 N N . ILE B 1 246 ? -35.531 -0.504 13.547 1 97.25 246 ILE B N 1
ATOM 3998 C CA . ILE B 1 246 ? -35.25 0.903 13.297 1 97.25 246 ILE B CA 1
ATOM 3999 C C . ILE B 1 246 ? -36.031 1.775 14.25 1 97.25 246 ILE B C 1
ATOM 4001 O O . ILE B 1 246 ? -35.5 2.676 14.891 1 97.25 246 ILE B O 1
ATOM 4005 N N . TYR B 1 247 ? -37.312 1.445 14.336 1 96.25 247 TYR B N 1
ATOM 4006 C CA . TYR B 1 247 ? -38.156 2.203 15.25 1 96.25 247 TYR B CA 1
ATOM 4007 C C . TYR B 1 247 ? -37.688 2.047 16.688 1 96.25 247 TYR B C 1
ATOM 4009 O O . TYR B 1 247 ? -37.656 3.02 17.453 1 96.25 247 TYR B O 1
ATOM 4017 N N . GLU B 1 248 ? -37.344 0.888 17 1 95.88 248 GLU B N 1
ATOM 4018 C CA . GLU B 1 248 ? -36.875 0.635 18.359 1 95.88 248 GLU B CA 1
ATOM 4019 C C . GLU B 1 248 ? -35.594 1.431 18.656 1 95.88 248 GLU B C 1
ATOM 4021 O O . GLU B 1 248 ? -35.438 1.997 19.734 1 95.88 248 GLU B O 1
ATOM 4026 N N . THR B 1 249 ? -34.719 1.44 17.766 1 95.94 249 THR B N 1
ATOM 4027 C CA . THR B 1 249 ? -33.5 2.195 17.906 1 95.94 249 THR B CA 1
ATOM 4028 C C . THR B 1 249 ? -33.781 3.686 18.062 1 95.94 249 THR B C 1
ATOM 4030 O O . THR B 1 249 ? -33.156 4.359 18.891 1 95.94 249 THR B O 1
ATOM 4033 N N . TYR B 1 250 ? -34.656 4.156 17.281 1 95.12 250 TYR B N 1
ATOM 4034 C CA . TYR B 1 250 ? -35.031 5.566 17.344 1 95.12 250 TYR B CA 1
ATOM 4035 C C . TYR B 1 250 ? -35.594 5.93 18.719 1 95.12 250 TYR B C 1
ATOM 4037 O O . TYR B 1 250 ? -35.188 6.941 19.297 1 95.12 250 TYR B O 1
ATOM 4045 N N . VAL B 1 251 ? -36.469 5.051 19.219 1 94 251 VAL B N 1
ATOM 4046 C CA . VAL B 1 251 ? -37.125 5.289 20.516 1 94 251 VAL B CA 1
ATOM 4047 C C . VAL B 1 251 ? -36.062 5.258 21.625 1 94 251 VAL B C 1
ATOM 4049 O O . VAL B 1 251 ? -36.094 6.094 22.531 1 94 251 VAL B O 1
ATOM 4052 N N . ARG B 1 252 ? -35.188 4.387 21.516 1 93.62 252 ARG B N 1
ATOM 4053 C CA . ARG B 1 252 ? -34.125 4.273 22.516 1 93.62 252 ARG B CA 1
ATOM 4054 C C . ARG B 1 252 ? -33.25 5.523 22.516 1 93.62 252 ARG B C 1
ATOM 4056 O O . ARG B 1 252 ? -32.875 5.996 23.578 1 93.62 252 ARG B O 1
ATOM 4063 N N . ASN B 1 253 ? -33 6 21.328 1 91.56 253 ASN B N 1
ATOM 4064 C CA . ASN B 1 253 ? -32.188 7.199 21.203 1 91.56 253 ASN B CA 1
ATOM 4065 C C . ASN B 1 253 ? -32.875 8.422 21.781 1 91.56 253 ASN B C 1
ATOM 4067 O O . ASN B 1 253 ? -32.25 9.305 22.359 1 91.56 253 ASN B O 1
ATOM 4071 N N . GLN B 1 254 ? -34.156 8.508 21.719 1 87.81 254 GLN B N 1
ATOM 4072 C CA . GLN B 1 254 ? -34.938 9.625 22.219 1 87.81 254 GLN B CA 1
ATOM 4073 C C . GLN B 1 254 ? -35 9.609 23.75 1 87.81 254 GLN B C 1
ATOM 4075 O O . GLN B 1 254 ? -34.969 10.664 24.391 1 87.81 254 GLN B O 1
ATOM 4080 N N . ILE B 1 255 ? -35.062 8.477 24.203 1 84.88 255 ILE B N 1
ATOM 4081 C CA . ILE B 1 255 ? -35.125 8.336 25.656 1 84.88 255 ILE B CA 1
ATOM 4082 C C . ILE B 1 255 ? -33.781 8.711 26.266 1 84.88 255 ILE B C 1
ATOM 4084 O O . ILE B 1 255 ? -33.75 9.383 27.297 1 84.88 255 ILE B O 1
ATOM 4088 N N . ASN B 1 256 ? -32.781 8.273 25.703 1 80.31 256 ASN B N 1
ATOM 4089 C CA . ASN B 1 256 ? -31.438 8.562 26.219 1 80.31 256 ASN B CA 1
ATOM 4090 C C . ASN B 1 256 ? -31.125 10.047 26.109 1 80.31 256 ASN B C 1
ATOM 4092 O O . ASN B 1 256 ? -30.375 10.586 26.938 1 80.31 256 ASN B O 1
ATOM 4096 N N . THR B 1 257 ? -31.516 10.672 25.172 1 72.25 257 THR B N 1
ATOM 4097 C CA . THR B 1 257 ? -31.297 12.109 25.031 1 72.25 257 THR B CA 1
ATOM 4098 C C . THR B 1 257 ? -32.219 12.875 25.969 1 72.25 257 THR B C 1
ATOM 4100 O O . THR B 1 257 ? -31.891 13.961 26.453 1 72.25 257 THR B O 1
ATOM 4103 N N . ALA B 1 258 ? -33.5 12.422 26.172 1 63.69 258 ALA B N 1
ATOM 4104 C CA . ALA B 1 258 ? -34.469 13.086 27.062 1 63.69 258 ALA B CA 1
ATOM 4105 C C . ALA B 1 258 ? -34.031 12.977 28.516 1 63.69 258 ALA B C 1
ATOM 4107 O O . ALA B 1 258 ? -34.312 13.859 29.328 1 63.69 258 ALA B O 1
ATOM 4108 N N . GLY B 1 259 ? -33.438 11.898 28.781 1 53.78 259 GLY B N 1
ATOM 4109 C CA . GLY B 1 259 ? -33.031 11.797 30.156 1 53.78 259 GLY B CA 1
ATOM 4110 C C . GLY B 1 259 ? -32 12.859 30.547 1 53.78 259 GLY B C 1
ATOM 4111 O O . GLY B 1 259 ? -31.688 13.016 31.734 1 53.78 259 GLY B O 1
ATOM 4112 N N . PHE B 1 260 ? -31.375 13.258 29.578 1 51.16 260 PHE B N 1
ATOM 4113 C CA . PHE B 1 260 ? -30.406 14.297 29.938 1 51.16 260 PHE B CA 1
ATOM 4114 C C . PHE B 1 260 ? -31.078 15.664 29.969 1 51.16 260 PHE B C 1
ATOM 4116 O O . PHE B 1 260 ? -30.438 16.656 30.328 1 51.16 260 PHE B O 1
ATOM 4123 N N . HIS B 1 261 ? -32.281 15.906 29.547 1 44.31 261 HIS B N 1
ATOM 4124 C CA . HIS B 1 261 ? -32.906 17.172 29.938 1 44.31 261 HIS B CA 1
ATOM 4125 C C . HIS B 1 261 ? -33.625 17.047 31.281 1 44.31 261 HIS B C 1
ATOM 4127 O O . HIS B 1 261 ? -34.188 16 31.594 1 44.31 261 HIS B O 1
#

pLDDT: mean 89.72, std 15.72, range [28.91, 98.44]

Organism: Clitoria ternatea (NCBI:txid43366)

Solvent-accessible surface area (backbone atoms only — not comparable to full-atom values): 29048 Å² total; per-residue (Å²): 132,84,84,80,78,79,84,80,80,78,78,76,80,73,78,71,73,80,74,72,72,41,61,20,72,79,83,65,46,78,42,51,72,89,44,51,14,28,31,34,69,59,43,52,52,51,51,52,50,51,52,52,51,51,52,51,44,51,51,47,52,52,49,39,51,53,34,51,52,48,33,59,64,46,36,42,70,22,70,77,80,32,90,75,40,70,86,54,58,38,68,31,33,39,36,33,57,87,39,86,83,56,78,66,42,65,41,50,41,48,58,43,40,68,56,12,65,50,45,29,54,44,52,74,37,98,36,69,45,52,70,69,37,46,45,70,39,71,93,48,53,66,68,56,50,46,46,50,56,31,24,77,30,52,75,51,78,86,72,49,75,66,52,27,54,54,48,27,54,48,15,54,74,35,52,24,62,69,52,26,51,55,26,41,51,53,52,53,74,67,59,42,78,87,48,17,61,55,44,26,54,49,17,63,75,62,70,34,64,66,39,28,51,55,22,45,50,54,43,64,76,41,53,93,51,46,83,71,40,87,50,38,64,58,38,51,70,75,43,45,65,57,53,49,50,50,53,49,51,51,52,53,54,51,51,61,58,49,67,73,100,131,80,83,83,78,79,84,82,80,79,78,78,77,72,78,72,73,82,75,73,70,43,60,19,72,78,84,65,45,77,44,52,71,89,44,51,14,28,32,36,68,59,44,54,52,51,52,52,50,50,54,53,50,50,53,51,46,52,52,48,53,52,49,38,52,50,34,50,52,48,31,59,64,46,36,43,68,21,69,76,80,32,88,76,40,69,84,54,57,38,68,30,34,38,36,32,56,84,38,86,83,56,78,66,42,66,41,49,41,47,57,44,37,68,56,12,64,49,45,30,53,46,52,74,36,98,37,68,48,52,69,71,37,45,46,70,40,71,92,48,54,64,68,57,48,46,46,49,55,29,25,75,30,52,75,51,77,90,70,50,75,66,50,27,54,54,49,28,52,48,16,54,74,34,52,22,61,68,52,27,52,55,26,41,51,53,53,52,73,66,58,43,78,86,47,18,62,56,44,26,54,50,16,62,75,62,69,33,64,66,40,28,53,56,21,46,51,53,44,64,77,39,52,92,52,47,83,72,40,83,49,36,66,58,37,52,72,76,43,45,64,59,52,50,50,50,53,50,50,51,54,52,53,51,50,62,56,48,67,73,102

Foldseek 3Di:
DDPDDDDPPPPPPPPPPVQDWDADPPPRDIDHPVPDDDDPVVVVVVVVVVVVVVVVVVVVVVVVVLVVLLVVLQDFDDPVPDPPQDPDFDKAWEDEPVDPPADTDIDTLRLLLRQFVQSVCCQVDPHPCVVVSYDYDYPADSVLVVQLRVCSNRVDHDDDPVSLLRQLQVCLVRVRPSSVVVSLVVVLVVDADLCLVVQLVSCVVSVPVVSNVSSLVRCLVVVVCNCVHPCNVVCCVPPVVVVVVSVVVSVVVVVVVVVVD/DDDDDDDPPPPPPPPPPVQDWDADPPPRDIDHPVPDDDDPVVVVVVVVVVVVVVVVVVVVVVVVVLVVLLVVLQDFDDPVPDPPQDPDFDKAWEDEPVDPPADTDIDTLRLLLRQFVQSVCCQVDPHPCVVPSYDYDYPADSVLVVQLRVCSNRVDHDDDPVSLLRQLQVCLVRVRPSSVVVSLVVVLVVDADLCLVVQLVSCVVSVPVVSNVSSLVRCLVVVVCNCVHPCNVVCCVPPVVVVVVSVVVSVVVVVVVVVVD

Nearest PDB structures (foldseek):
  4j8z-assembly1_A  TM=9.054E-01  e=2.938E-11  Homo sapiens
  8dwv-assembly1_E  TM=9.074E-01  e=7.426E-11  Homo sapiens
  8dws-assembly1_A  TM=9.071E-01  e=7.869E-11  Homo sapiens
  3htm-assembly1_B  TM=9.199E-01  e=3.987E-10  Homo sapiens
  8h37-assembly1_A  TM=7.513E-01  e=1.347E-09  Homo sapiens

Sequence (522 aa):
MPPRRPPVEMASDSDSENEVVLQCLSCEEEYDPKDAGTCKECYDEAKEELKCKNKELEELKCKNQELESKASFLSLSSPVLNHSFSFSTGLLLLLPADDSSASPIPAHKNILVNRSPVFKAMLESDMSESQSGMIKIADVSCETLRAFVNYLYTAEACLNDQMAGSLLALGEKYQVKHLKTYCERFLISKLNWDKSLELFDFACKYNCKQLRNESLAVIMNNMTSFTKNDYYDDLVESNPMLIVEIYETYVRNQINTAGFHMPPRRPPVEMASDSDSENEVVLQCLSCEEEYDPKDAGTCKECYDEAKEELKCKNKELEELKCKNQELESKASFLSLSSPVLNHSFSFSTGLLLLLPADDSSASPIPAHKNILVNRSPVFKAMLESDMSESQSGMIKIADVSCETLRAFVNYLYTAEACLNDQMAGSLLALGEKYQVKHLKTYCERFLISKLNWDKSLELFDFACKYNCKQLRNESLAVIMNNMTSFTKNDYYDDLVESNPMLIVEIYETYVRNQINTAGFH